Protein AF-A0A949LYS4-F1 (afdb_monomer)

Foldseek 3Di:
DFAEEEEAQAAEFDQFDALLSCLLVLLSLLQCLQQVHYYAYEHDPELPAPVCVVVCPVSVVVVQVLSCQQRPVPDGHHYDYLPPPVLLVLVLVLVLVCDVVVQKDKDKAKWWADPQQQDIDGPVCCVVCCVVCQAWDADPVGIAGPPPRGGIDIDTDIFIWRDQDPDDDFAAEPPPVCVVVLVVLLVVRSVDIHTFFTPDHPGPSPRDHPRTHGDSLLVSLQVVQSVCLPGQEYEYEEELVCSSSVSVSVNSNVSSVRDHRYYYYYWAREDEDEDVDPSPRDTSVVLCVLAPGSLLSSLQSLLQTASVDNYGYHYVVSSVLSRLLLPADEDQDDADRDDSNCSSVLSHNVLSNVLSVQSNPDNYGDHDNSNSSNCSSRNDRD

Structure (mmCIF, N/CA/C/O backbone):
data_AF-A0A949LYS4-F1
#
_entry.id   AF-A0A949LYS4-F1
#
loop_
_atom_site.group_PDB
_atom_site.id
_atom_site.type_symbol
_atom_site.label_atom_id
_atom_site.label_alt_id
_atom_site.label_comp_id
_atom_site.label_asym_id
_atom_site.label_entity_id
_atom_site.label_seq_id
_atom_site.pdbx_PDB_ins_code
_atom_site.Cartn_x
_atom_site.Cartn_y
_atom_site.Cartn_z
_atom_site.occupancy
_atom_site.B_iso_or_equiv
_atom_site.auth_seq_id
_atom_site.auth_comp_id
_atom_site.auth_asym_id
_atom_site.auth_atom_id
_atom_site.pdbx_PDB_model_num
ATOM 1 N N . MET A 1 1 ? -13.862 -16.763 -15.941 1.00 56.34 1 MET A N 1
ATOM 2 C CA . MET A 1 1 ? -12.464 -16.529 -15.512 1.00 56.34 1 MET A CA 1
ATOM 3 C C . MET A 1 1 ? -12.530 -16.011 -14.093 1.00 56.34 1 MET A C 1
ATOM 5 O O . MET A 1 1 ? -13.428 -15.217 -13.843 1.00 56.34 1 MET A O 1
ATOM 9 N N . SER A 1 2 ? -11.667 -16.476 -13.187 1.00 68.38 2 SER A N 1
ATOM 10 C CA . SER A 1 2 ? -11.644 -15.939 -11.823 1.00 68.38 2 SER A CA 1
ATOM 11 C C . SER A 1 2 ? -11.308 -14.450 -11.863 1.00 68.38 2 SER A C 1
ATOM 13 O O . SER A 1 2 ? -10.351 -14.077 -12.550 1.00 68.38 2 SER A O 1
ATOM 15 N N . SER A 1 3 ? -12.070 -13.600 -11.183 1.00 88.81 3 SER A N 1
ATOM 16 C CA . SER A 1 3 ? -11.835 -12.156 -11.222 1.00 88.81 3 SER A CA 1
ATOM 17 C C . SER A 1 3 ? -10.738 -11.776 -10.223 1.00 88.81 3 SER A C 1
ATOM 19 O O . SER A 1 3 ? -10.894 -11.934 -9.010 1.00 88.81 3 SER A O 1
ATOM 21 N N . ILE A 1 4 ? -9.601 -11.308 -10.745 1.00 91.62 4 ILE A N 1
ATOM 22 C CA . ILE A 1 4 ? -8.431 -10.910 -9.956 1.00 91.62 4 ILE A CA 1
ATOM 23 C C . ILE A 1 4 ? -8.276 -9.392 -10.030 1.00 91.62 4 ILE A C 1
ATOM 25 O O . ILE A 1 4 ? -8.281 -8.812 -11.119 1.00 91.62 4 ILE A O 1
ATOM 29 N N . ARG A 1 5 ? -8.055 -8.752 -8.881 1.00 92.75 5 ARG A N 1
ATOM 30 C CA . ARG A 1 5 ? -7.740 -7.319 -8.780 1.00 92.75 5 ARG A CA 1
ATOM 31 C C . ARG A 1 5 ? -6.421 -7.097 -8.056 1.00 92.75 5 ARG A C 1
ATOM 33 O O . ARG A 1 5 ? -6.129 -7.748 -7.055 1.00 92.75 5 ARG A O 1
ATOM 40 N N . VAL A 1 6 ? -5.635 -6.137 -8.537 1.00 94.38 6 VAL A N 1
ATOM 41 C CA . VAL A 1 6 ? -4.417 -5.680 -7.853 1.00 94.38 6 VAL A CA 1
ATOM 42 C C . VAL A 1 6 ? -4.694 -4.320 -7.237 1.00 94.38 6 VAL A C 1
ATOM 44 O O . VAL A 1 6 ? -5.087 -3.396 -7.940 1.00 94.38 6 VAL A O 1
ATOM 47 N N . SER A 1 7 ? -4.485 -4.175 -5.935 1.00 93.75 7 SER A N 1
ATOM 48 C CA . SER A 1 7 ? -4.737 -2.934 -5.205 1.00 93.75 7 SER A CA 1
ATOM 49 C C . SER A 1 7 ? -3.529 -2.521 -4.378 1.00 93.75 7 SER A C 1
ATOM 51 O O . SER A 1 7 ? -2.673 -3.339 -4.051 1.00 93.75 7 SER A O 1
ATOM 53 N N . THR A 1 8 ? -3.461 -1.251 -3.998 1.00 93.25 8 THR A N 1
ATOM 54 C CA . THR A 1 8 ? -2.572 -0.786 -2.924 1.00 93.25 8 THR A CA 1
ATOM 55 C C . THR A 1 8 ? -3.350 -0.638 -1.621 1.00 93.25 8 THR A C 1
ATOM 57 O O . THR A 1 8 ? -4.584 -0.652 -1.612 1.00 93.25 8 THR A O 1
ATOM 60 N N . LEU A 1 9 ? -2.631 -0.440 -0.515 1.00 90.12 9 LEU A N 1
ATOM 61 C CA . LEU A 1 9 ? -3.217 0.257 0.631 1.00 90.12 9 LEU A CA 1
ATOM 62 C C . LEU A 1 9 ? -3.615 1.686 0.208 1.00 90.12 9 LEU A C 1
ATOM 64 O O . LEU A 1 9 ? -2.931 2.261 -0.649 1.00 90.12 9 LEU A O 1
ATOM 68 N N . PRO A 1 10 ? -4.688 2.274 0.769 1.00 86.62 10 PRO A N 1
ATOM 69 C CA . PRO A 1 10 ? -5.099 3.615 0.378 1.00 86.62 10 PRO A CA 1
ATOM 70 C C . PRO A 1 10 ? -4.043 4.654 0.773 1.00 86.62 10 PRO A C 1
ATOM 72 O O . PRO A 1 10 ? -3.577 4.685 1.915 1.00 86.62 10 PRO A O 1
ATOM 75 N N . ILE A 1 11 ? -3.658 5.502 -0.175 1.00 84.94 11 ILE A N 1
ATOM 76 C CA . ILE A 1 11 ? -2.539 6.436 -0.040 1.00 84.94 11 ILE A CA 1
ATOM 77 C C . ILE A 1 11 ? -3.042 7.740 0.566 1.00 84.94 11 ILE A C 1
ATOM 79 O O . ILE A 1 11 ? -3.950 8.359 0.021 1.00 84.94 11 ILE A O 1
ATOM 83 N N . ALA A 1 12 ? -2.459 8.162 1.686 1.00 81.62 12 ALA A N 1
ATOM 84 C CA . ALA A 1 12 ? -2.780 9.453 2.285 1.00 81.62 12 ALA A CA 1
ATOM 85 C C . ALA A 1 12 ? -2.288 10.603 1.394 1.00 81.62 12 ALA A C 1
ATOM 87 O O . ALA A 1 12 ? -1.125 10.606 0.975 1.00 81.62 12 ALA A O 1
ATOM 88 N N . LEU A 1 13 ? -3.161 11.580 1.143 1.00 78.25 13 LEU A N 1
ATOM 89 C CA . LEU A 1 13 ? -2.818 12.775 0.377 1.00 78.25 13 LEU A CA 1
ATOM 90 C 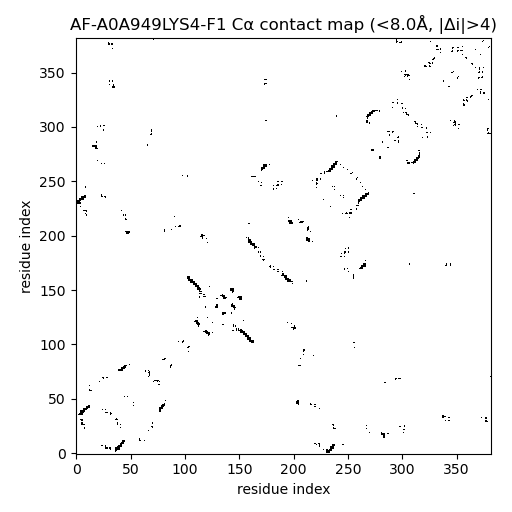C . LEU A 1 13 ? -1.790 13.639 1.129 1.00 78.25 13 LEU A C 1
ATOM 92 O O . LEU A 1 13 ? -1.810 13.738 2.359 1.00 78.25 13 LEU A O 1
ATOM 96 N N . ARG A 1 14 ? -0.865 14.248 0.383 1.00 74.00 14 ARG A N 1
ATOM 97 C CA . ARG A 1 14 ? 0.127 15.209 0.886 1.00 74.00 14 ARG A CA 1
ATOM 98 C C . ARG A 1 14 ? 0.209 16.385 -0.081 1.00 74.00 14 ARG A C 1
ATOM 100 O O . ARG A 1 14 ? 0.194 16.156 -1.284 1.00 74.00 14 ARG A O 1
ATOM 107 N N . ASN A 1 15 ? 0.377 17.598 0.447 1.00 67.75 15 ASN A N 1
ATOM 108 C CA . ASN A 1 15 ? 0.428 18.832 -0.352 1.00 67.75 15 ASN A CA 1
ATOM 109 C C . ASN A 1 15 ? 1.662 18.915 -1.275 1.00 67.75 15 ASN A C 1
ATOM 111 O O . ASN A 1 15 ? 1.644 19.660 -2.245 1.00 67.75 15 ASN A O 1
ATOM 115 N N . ASP A 1 16 ? 2.715 18.141 -0.992 1.00 71.88 16 ASP A N 1
ATOM 116 C CA . ASP A 1 16 ? 3.899 17.988 -1.848 1.00 71.88 16 ASP A CA 1
ATOM 117 C C . ASP A 1 16 ? 4.453 16.556 -1.701 1.00 71.88 16 ASP A C 1
ATOM 119 O O . ASP A 1 16 ? 5.285 16.275 -0.827 1.00 71.88 16 ASP A O 1
ATOM 123 N N . PRO A 1 17 ? 3.897 15.575 -2.434 1.00 78.88 17 PRO A N 1
ATOM 124 C CA . PRO A 1 17 ? 4.377 14.207 -2.372 1.00 78.88 17 PRO A CA 1
ATOM 125 C C . PRO A 1 17 ? 5.752 14.124 -3.035 1.00 78.88 17 PRO A C 1
ATOM 127 O O . PRO A 1 17 ? 5.983 14.647 -4.123 1.00 78.88 17 PRO A O 1
ATOM 130 N N . THR A 1 18 ? 6.661 13.386 -2.413 1.00 86.81 18 THR A N 1
ATOM 131 C CA . THR A 1 18 ? 7.922 13.040 -3.065 1.00 86.81 18 THR A CA 1
ATOM 132 C C . THR A 1 18 ? 7.675 11.909 -4.070 1.00 86.81 18 THR A C 1
ATOM 134 O O . THR A 1 18 ? 6.769 11.083 -3.877 1.00 86.81 18 THR A O 1
ATOM 137 N N . PHE A 1 19 ? 8.438 11.848 -5.163 1.00 87.31 19 PHE A N 1
ATOM 138 C CA . PHE A 1 19 ? 8.182 10.872 -6.235 1.00 87.31 19 PHE A CA 1
ATOM 139 C C . PHE A 1 19 ? 8.288 9.404 -5.769 1.00 87.31 19 PHE A C 1
ATOM 141 O O . PHE A 1 19 ? 7.657 8.522 -6.350 1.00 87.31 19 PHE A O 1
ATOM 148 N N . GLU A 1 20 ? 9.005 9.119 -4.675 1.00 88.94 20 GLU A N 1
ATOM 149 C CA . GLU A 1 20 ? 9.108 7.776 -4.090 1.00 88.94 20 GLU A CA 1
ATOM 150 C C . GLU A 1 20 ? 7.749 7.241 -3.606 1.00 88.94 20 GLU A C 1
ATOM 152 O O . GLU A 1 20 ? 7.541 6.026 -3.550 1.00 88.94 20 GLU A O 1
ATOM 157 N N . THR A 1 21 ? 6.795 8.128 -3.294 1.00 86.81 21 THR A N 1
ATOM 158 C CA . THR A 1 21 ? 5.431 7.741 -2.888 1.00 86.81 21 THR A CA 1
ATOM 159 C C . THR A 1 21 ? 4.664 7.006 -3.994 1.00 86.81 21 THR A C 1
ATOM 161 O O . THR A 1 21 ? 3.736 6.253 -3.698 1.00 86.81 21 THR A O 1
ATOM 164 N N . PHE A 1 22 ? 5.093 7.141 -5.254 1.00 89.81 22 PHE A N 1
ATOM 165 C CA . PHE A 1 22 ? 4.480 6.496 -6.416 1.00 89.81 22 PHE A CA 1
ATOM 166 C C . PHE A 1 22 ? 4.954 5.061 -6.641 1.00 89.81 22 PHE A C 1
ATOM 168 O O . PHE A 1 22 ? 4.389 4.366 -7.486 1.00 89.81 22 PHE A O 1
ATOM 175 N N . LEU A 1 23 ? 5.937 4.570 -5.876 1.00 93.38 23 LEU A N 1
ATOM 176 C CA . LEU A 1 23 ? 6.452 3.216 -6.071 1.00 93.38 23 LEU A CA 1
ATOM 177 C C . LEU A 1 23 ? 5.359 2.149 -5.908 1.00 93.38 23 LEU A C 1
ATOM 179 O O . LEU A 1 23 ? 5.217 1.307 -6.790 1.00 93.38 23 LEU A O 1
ATOM 183 N N . SER A 1 24 ? 4.562 2.187 -4.834 1.00 94.69 24 SER A N 1
ATOM 184 C CA . SER A 1 24 ? 3.506 1.180 -4.624 1.00 94.69 24 SER A CA 1
ATOM 185 C C . SER A 1 24 ? 2.465 1.184 -5.757 1.00 94.69 24 SER A C 1
ATOM 187 O O . SER A 1 24 ? 2.188 0.105 -6.285 1.00 94.69 24 SER A O 1
ATOM 189 N N . PRO A 1 25 ? 1.934 2.350 -6.198 1.00 93.94 25 PRO A N 1
ATOM 190 C CA . PRO A 1 25 ? 1.110 2.441 -7.406 1.00 93.94 25 PRO A CA 1
ATOM 191 C C . PRO A 1 25 ? 1.741 1.828 -8.654 1.00 93.94 25 PRO A C 1
ATOM 193 O O . PRO A 1 25 ? 1.106 1.020 -9.328 1.00 93.94 25 PRO A O 1
ATOM 196 N N . ILE A 1 26 ? 2.998 2.167 -8.949 1.00 94.75 26 ILE A N 1
ATOM 197 C CA . ILE A 1 26 ? 3.687 1.684 -10.151 1.00 94.75 26 ILE A CA 1
ATOM 198 C C . ILE A 1 26 ? 3.894 0.166 -10.077 1.00 94.75 26 ILE A C 1
ATOM 200 O O . ILE A 1 26 ? 3.675 -0.531 -11.067 1.00 94.75 26 ILE A O 1
ATOM 204 N N . VAL A 1 27 ? 4.271 -0.369 -8.911 1.00 96.62 27 VAL A N 1
ATOM 205 C CA . VAL A 1 27 ? 4.416 -1.818 -8.700 1.00 96.62 27 VAL A CA 1
ATOM 206 C C . VAL A 1 27 ? 3.071 -2.523 -8.862 1.00 96.62 27 VAL A C 1
ATOM 208 O O . VAL A 1 27 ? 3.012 -3.556 -9.528 1.00 96.62 27 VAL A O 1
ATOM 211 N N . ALA A 1 28 ? 1.991 -1.973 -8.302 1.00 95.75 28 ALA A N 1
ATOM 212 C CA . ALA A 1 28 ? 0.641 -2.514 -8.455 1.00 95.75 28 ALA A CA 1
ATOM 213 C C . ALA A 1 28 ? 0.208 -2.555 -9.920 1.00 95.75 28 ALA A C 1
ATOM 215 O O . ALA A 1 28 ? -0.274 -3.581 -10.395 1.00 95.75 28 ALA A O 1
ATOM 216 N N . TYR A 1 29 ? 0.457 -1.482 -10.660 1.00 94.94 29 TYR A N 1
ATOM 217 C CA . TYR A 1 29 ? 0.090 -1.400 -12.064 1.00 94.94 29 TYR A CA 1
ATOM 218 C C . TYR A 1 29 ? 0.917 -2.354 -12.944 1.00 94.94 29 TYR A C 1
ATOM 220 O O . TYR A 1 29 ? 0.357 -3.107 -13.742 1.00 94.94 29 TYR A O 1
ATOM 228 N N . ALA A 1 30 ? 2.240 -2.407 -12.748 1.00 95.38 30 ALA A N 1
ATOM 229 C CA . ALA A 1 30 ? 3.109 -3.355 -13.449 1.00 95.38 30 ALA A CA 1
ATOM 230 C C . ALA A 1 30 ? 2.726 -4.814 -13.136 1.00 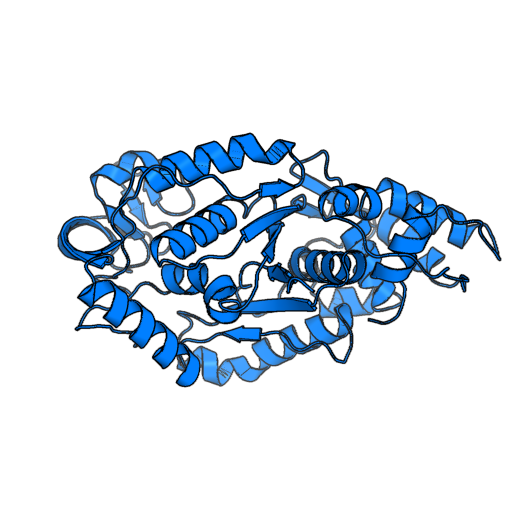95.38 30 ALA A C 1
ATOM 232 O O . ALA A 1 30 ? 2.685 -5.656 -14.032 1.00 95.38 30 ALA A O 1
ATOM 233 N N . THR A 1 31 ? 2.382 -5.104 -11.878 1.00 96.88 31 THR A N 1
ATOM 234 C CA . THR A 1 31 ? 1.880 -6.418 -11.449 1.00 96.88 31 THR A CA 1
ATOM 235 C C . THR A 1 31 ? 0.575 -6.762 -12.160 1.00 96.88 31 THR A C 1
ATOM 237 O O . THR A 1 31 ? 0.469 -7.848 -12.724 1.00 96.88 31 THR A O 1
ATOM 240 N N . ALA A 1 32 ? -0.386 -5.834 -12.195 1.00 94.62 32 ALA A N 1
ATOM 241 C CA . ALA A 1 32 ? -1.675 -6.019 -12.857 1.00 94.62 32 ALA A CA 1
ATOM 242 C C . ALA A 1 32 ? -1.506 -6.367 -14.344 1.00 94.62 32 ALA A C 1
ATOM 244 O O . ALA A 1 32 ? -2.059 -7.362 -14.810 1.00 94.62 32 ALA A O 1
ATOM 245 N N . LYS A 1 33 ? -0.648 -5.633 -15.069 1.00 92.50 33 LYS A N 1
ATOM 246 C CA . LYS A 1 33 ? -0.338 -5.921 -16.481 1.00 92.50 33 LYS A CA 1
ATOM 247 C C . LYS A 1 33 ? 0.318 -7.298 -16.669 1.00 92.50 33 LYS A C 1
ATOM 249 O O . LYS A 1 33 ? -0.009 -7.988 -17.629 1.00 92.50 33 LYS A O 1
ATOM 254 N N . LEU A 1 34 ? 1.219 -7.716 -15.772 1.00 95.19 34 LEU A N 1
ATOM 255 C CA . LEU A 1 34 ? 1.918 -9.007 -15.872 1.00 95.19 34 LEU A CA 1
ATOM 256 C C . LEU A 1 34 ? 1.008 -10.220 -15.640 1.00 95.19 34 LEU A C 1
ATOM 258 O O . LEU A 1 34 ? 1.239 -11.276 -16.231 1.00 95.19 34 LEU A O 1
ATOM 262 N N . ILE A 1 35 ? -0.003 -10.084 -14.783 1.00 95.12 35 ILE A N 1
ATOM 263 C CA . ILE A 1 35 ? -0.920 -11.181 -14.440 1.00 95.12 35 ILE A CA 1
ATOM 264 C C . ILE A 1 35 ? -2.264 -11.100 -15.182 1.00 95.12 35 ILE A C 1
ATOM 266 O O . ILE A 1 35 ? -3.100 -11.982 -15.016 1.00 95.12 35 ILE A O 1
ATOM 270 N N . GLY A 1 36 ? -2.482 -10.054 -15.988 1.00 91.94 36 GLY A N 1
ATOM 271 C CA . GLY A 1 36 ? -3.740 -9.827 -16.707 1.00 91.94 36 GLY A CA 1
ATOM 272 C C . GLY A 1 36 ? -4.909 -9.421 -15.806 1.00 91.94 36 GLY A C 1
ATOM 273 O O . GLY A 1 36 ? -6.035 -9.838 -16.052 1.00 91.94 36 GLY A O 1
ATOM 274 N N . ALA A 1 37 ? -4.642 -8.635 -14.763 1.00 92.44 37 ALA A N 1
ATOM 275 C CA . ALA A 1 37 ? -5.638 -8.118 -13.827 1.00 92.44 37 ALA A CA 1
ATOM 276 C C . ALA A 1 37 ? -5.849 -6.605 -13.997 1.00 92.44 37 ALA A C 1
ATOM 278 O O . ALA A 1 37 ? -5.049 -5.910 -14.628 1.00 92.44 37 ALA A O 1
ATOM 279 N N . GLU A 1 38 ? -6.903 -6.078 -13.375 1.00 88.94 38 GLU A N 1
ATOM 280 C CA . GLU A 1 38 ? -7.145 -4.636 -13.301 1.00 88.94 38 GLU A CA 1
ATOM 281 C C . GLU A 1 38 ? -6.484 -4.027 -12.049 1.00 88.94 38 GLU A C 1
ATOM 283 O O . GLU A 1 38 ? -6.620 -4.579 -10.949 1.00 88.94 38 GLU A O 1
ATOM 288 N N . PRO A 1 39 ? -5.782 -2.885 -12.168 1.00 91.56 39 PRO A N 1
ATOM 289 C CA . PRO A 1 39 ? -5.267 -2.162 -11.015 1.00 91.56 39 PRO A CA 1
ATOM 290 C C . PRO A 1 39 ? -6.355 -1.295 -10.356 1.00 91.56 39 PRO A C 1
ATOM 292 O O . PRO A 1 39 ? -7.193 -0.690 -11.023 1.00 91.56 39 PRO A O 1
ATOM 295 N N . MET A 1 40 ? -6.322 -1.188 -9.029 1.00 90.69 40 MET A N 1
ATOM 296 C CA . MET A 1 40 ? -7.123 -0.264 -8.224 1.00 90.69 40 MET A CA 1
ATOM 297 C C . MET A 1 40 ? -6.211 0.485 -7.251 1.00 90.69 40 MET A C 1
ATOM 299 O O . MET A 1 40 ? -5.804 -0.055 -6.226 1.00 90.69 40 MET A O 1
ATOM 303 N N . ILE A 1 41 ? -5.879 1.739 -7.543 1.00 90.19 41 ILE A N 1
ATOM 304 C CA . ILE A 1 41 ? -5.084 2.560 -6.619 1.00 90.19 41 ILE A CA 1
ATOM 305 C C . ILE A 1 41 ? -6.039 3.481 -5.884 1.00 90.19 41 ILE A C 1
ATOM 307 O O . ILE A 1 41 ? -6.753 4.244 -6.530 1.00 90.19 41 ILE A O 1
ATOM 311 N N . SER A 1 42 ? -6.070 3.390 -4.555 1.00 86.81 42 SER A N 1
ATOM 312 C CA . SER A 1 42 ? -6.979 4.199 -3.738 1.00 86.81 42 SER A CA 1
ATOM 313 C C . SER A 1 42 ? -6.266 5.395 -3.107 1.00 86.81 42 SER A C 1
ATOM 315 O O . SER A 1 42 ? -5.172 5.234 -2.567 1.00 86.81 42 SER A O 1
ATOM 317 N N . ILE A 1 43 ? -6.895 6.572 -3.131 1.00 85.75 43 ILE A N 1
ATOM 318 C CA . ILE A 1 43 ? -6.434 7.791 -2.443 1.00 85.75 43 ILE A CA 1
ATOM 319 C C . ILE A 1 43 ? -7.324 8.023 -1.227 1.00 85.75 43 ILE A C 1
ATOM 321 O O . ILE A 1 43 ? -8.535 8.170 -1.372 1.00 85.75 43 ILE A O 1
ATOM 325 N N . ASN A 1 44 ? -6.721 8.061 -0.042 1.00 83.69 44 ASN A N 1
ATOM 326 C CA . ASN A 1 44 ? -7.407 8.237 1.227 1.00 83.69 44 ASN A CA 1
ATOM 327 C C . ASN A 1 44 ? -7.603 9.708 1.594 1.00 83.69 44 ASN A C 1
ATOM 329 O O . ASN A 1 44 ? -6.617 10.402 1.846 1.00 83.69 44 ASN A O 1
ATOM 333 N N . LEU A 1 45 ? -8.863 10.110 1.750 1.00 79.81 45 LEU A N 1
ATOM 334 C CA . LEU A 1 45 ? -9.268 11.397 2.313 1.00 79.81 45 LEU A CA 1
ATOM 335 C C . LEU A 1 45 ? -10.017 11.258 3.657 1.00 79.81 45 LEU A C 1
ATOM 337 O O . LEU A 1 45 ? -10.497 12.259 4.178 1.00 79.81 45 LEU A O 1
ATOM 341 N N . PHE A 1 46 ? -10.133 10.056 4.245 1.00 76.75 46 PHE A N 1
ATOM 342 C CA . PHE A 1 46 ? -10.821 9.873 5.535 1.00 76.75 46 PHE A CA 1
ATOM 343 C C . PHE A 1 46 ? -10.139 10.623 6.671 1.00 76.75 46 PHE A C 1
ATOM 345 O O . PHE A 1 46 ? -8.920 10.540 6.850 1.00 76.75 46 PHE A O 1
ATOM 352 N N . GLY A 1 47 ? -10.949 11.276 7.509 1.00 70.12 47 GLY A N 1
ATOM 353 C CA . GLY A 1 47 ? -10.463 11.961 8.701 1.00 70.12 47 GLY A CA 1
ATOM 354 C C . GLY A 1 47 ? -9.697 13.253 8.403 1.00 70.12 47 GLY A C 1
ATOM 355 O O . GLY A 1 47 ? -9.141 13.840 9.337 1.0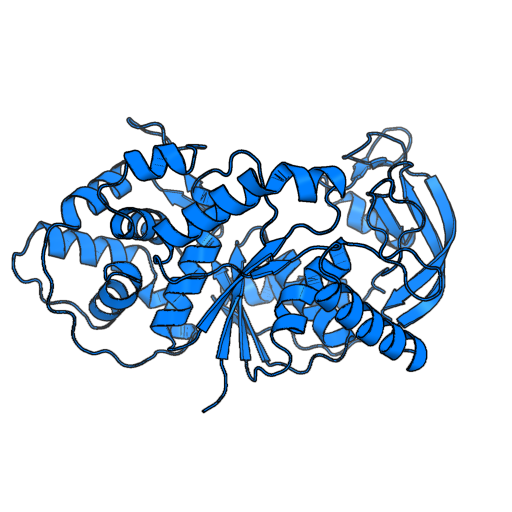0 70.12 47 GLY A O 1
ATOM 356 N N . MET A 1 48 ? -9.671 13.699 7.141 1.00 70.81 48 MET A N 1
ATOM 357 C CA . MET A 1 48 ? -9.334 15.076 6.782 1.00 70.81 48 MET A CA 1
ATOM 358 C C . MET A 1 48 ? -10.485 16.000 7.206 1.00 70.81 48 MET A C 1
ATOM 360 O O . MET A 1 48 ? -11.636 15.573 7.284 1.00 70.81 48 MET A O 1
ATOM 364 N N . LYS A 1 49 ? -10.194 17.265 7.531 1.00 64.31 49 LYS A N 1
ATOM 365 C CA . LYS A 1 49 ? -11.261 18.221 7.873 1.00 64.31 49 LYS A CA 1
ATOM 366 C C . LYS A 1 49 ? -12.158 18.449 6.657 1.00 64.31 49 LYS A C 1
ATOM 368 O O . LYS A 1 49 ? -11.647 18.538 5.544 1.00 64.31 49 LYS A O 1
ATOM 373 N N . TYR A 1 50 ? -13.464 18.591 6.852 1.00 56.69 50 TYR A N 1
ATOM 374 C CA . TYR A 1 50 ? -14.442 18.736 5.767 1.00 56.69 50 TYR A CA 1
ATOM 375 C C . TYR A 1 50 ? -14.116 19.944 4.874 1.00 56.69 50 TYR A C 1
ATOM 377 O O . TYR A 1 50 ? -14.117 19.859 3.647 1.00 56.69 50 TYR A O 1
ATOM 385 N N . GLU A 1 51 ? -13.726 21.053 5.501 1.00 57.16 51 GLU A N 1
ATOM 386 C CA . GLU A 1 51 ? -13.281 22.278 4.828 1.00 57.16 51 GLU A CA 1
ATOM 387 C C . GLU A 1 51 ? -11.975 22.072 4.043 1.00 57.16 51 GLU A C 1
ATOM 389 O O . GLU A 1 51 ? -11.784 22.669 2.983 1.00 57.16 51 GLU A O 1
ATOM 394 N N . GLN A 1 52 ? -11.090 21.190 4.525 1.00 62.66 52 GLN A N 1
ATOM 395 C CA . GLN A 1 52 ? -9.871 20.796 3.815 1.00 62.66 52 GLN A CA 1
ATOM 396 C C . GLN A 1 52 ? -10.201 19.897 2.626 1.00 62.66 52 GLN A C 1
ATOM 398 O O . GLN A 1 52 ? -9.690 20.143 1.553 1.00 62.66 52 GLN A O 1
ATOM 403 N N . VAL A 1 53 ? -11.108 18.925 2.752 1.00 61.19 53 VAL A N 1
ATOM 404 C CA . VAL A 1 53 ? -11.521 18.078 1.615 1.00 61.19 53 VAL A CA 1
ATOM 405 C C . VAL A 1 53 ? -12.135 18.917 0.485 1.00 61.19 53 VAL A C 1
ATOM 407 O O . VAL A 1 53 ? -11.870 18.656 -0.687 1.00 61.19 53 VAL A O 1
ATOM 410 N N . LEU A 1 54 ? -12.917 19.950 0.821 1.00 56.25 54 LEU A N 1
ATOM 411 C CA . LEU A 1 54 ? -13.520 20.853 -0.165 1.00 56.25 54 LEU A CA 1
ATOM 412 C C . LEU A 1 54 ? -12.520 21.846 -0.787 1.00 56.25 54 LEU A C 1
ATOM 414 O O . LEU A 1 54 ? -12.612 22.132 -1.981 1.00 56.25 54 LEU A O 1
ATOM 418 N N . SER A 1 55 ? -11.569 22.371 -0.006 1.00 55.03 55 SER A N 1
ATOM 419 C CA . SER A 1 55 ? -10.540 23.306 -0.500 1.00 55.03 55 SER A CA 1
ATOM 420 C C . SER A 1 55 ? -9.359 22.616 -1.194 1.00 55.03 55 SER A C 1
ATOM 422 O O . SER A 1 55 ? -8.744 23.206 -2.076 1.00 55.03 55 SER A O 1
ATOM 424 N N . ASP A 1 56 ? -9.090 21.349 -0.878 1.00 61.44 56 ASP A N 1
ATOM 425 C CA . ASP A 1 56 ? -7.981 20.543 -1.409 1.00 61.44 56 ASP A CA 1
ATOM 426 C C . ASP A 1 56 ? -8.361 19.760 -2.683 1.00 61.44 56 ASP A C 1
ATOM 428 O O . ASP A 1 56 ? -7.697 18.801 -3.087 1.00 61.44 56 ASP A O 1
ATOM 432 N N . SER A 1 57 ? -9.428 20.191 -3.368 1.00 65.31 57 SER A N 1
ATOM 433 C CA . SER A 1 57 ? -9.775 19.704 -4.712 1.00 65.31 57 SER A CA 1
ATOM 434 C C . SER A 1 57 ? -8.599 19.842 -5.687 1.00 65.31 57 SER A C 1
ATOM 436 O O . SER A 1 57 ? -8.412 18.995 -6.562 1.00 65.31 57 SER A O 1
ATOM 438 N N . GLU A 1 58 ? -7.757 20.860 -5.494 1.00 71.44 58 GLU A N 1
ATOM 439 C CA . GLU A 1 58 ? -6.530 21.042 -6.256 1.00 71.44 58 GLU A CA 1
ATOM 440 C C . GLU A 1 58 ? -5.448 20.014 -5.897 1.00 71.44 58 GLU A C 1
ATOM 442 O O . GLU A 1 58 ? -4.880 19.426 -6.814 1.00 71.44 58 GLU A O 1
ATOM 447 N N . GLY A 1 59 ? -5.201 19.714 -4.617 1.00 74.31 59 GLY A N 1
ATOM 448 C CA . GLY A 1 59 ? -4.223 18.698 -4.214 1.00 74.31 59 GLY A CA 1
ATOM 449 C C . GLY A 1 59 ? -4.610 17.293 -4.677 1.00 74.31 59 GLY A C 1
ATOM 450 O O . GLY A 1 59 ? -3.783 16.573 -5.244 1.00 74.31 59 GLY A O 1
ATOM 451 N N . VAL A 1 60 ? -5.889 16.921 -4.539 1.00 78.25 60 VAL A N 1
ATOM 452 C CA . VAL A 1 60 ? -6.424 15.650 -5.066 1.00 78.25 60 VAL A CA 1
ATOM 453 C C . VAL A 1 60 ? -6.258 15.578 -6.583 1.00 78.25 60 VAL A C 1
ATOM 455 O O . VAL A 1 60 ? -5.827 14.545 -7.108 1.00 78.25 60 VAL A O 1
ATOM 458 N N . ARG A 1 61 ? -6.575 16.667 -7.296 1.00 80.25 61 ARG A N 1
ATOM 459 C CA . ARG A 1 61 ? -6.419 16.762 -8.752 1.00 80.25 61 ARG A CA 1
ATOM 460 C C . ARG A 1 61 ? -4.957 16.620 -9.161 1.00 80.25 61 ARG A C 1
ATOM 462 O O . ARG A 1 61 ? -4.662 15.756 -9.974 1.00 80.25 61 ARG A O 1
ATOM 469 N N . LEU A 1 62 ? -4.044 17.376 -8.554 1.00 78.69 62 LEU A N 1
ATOM 470 C CA . LEU A 1 62 ? -2.607 17.326 -8.848 1.00 78.69 62 LEU A CA 1
ATOM 471 C C . LEU A 1 62 ? -2.011 15.938 -8.589 1.00 78.69 62 LEU A C 1
ATOM 473 O O . LEU A 1 62 ? -1.213 15.439 -9.389 1.00 78.69 62 LEU A O 1
ATOM 477 N N . TYR A 1 63 ? -2.418 15.283 -7.499 1.00 82.62 63 TYR A N 1
ATOM 478 C CA . TYR A 1 63 ? -1.993 13.916 -7.205 1.00 82.62 63 TYR A CA 1
ATOM 479 C C . TYR A 1 63 ? -2.543 12.917 -8.232 1.00 82.62 63 TYR A C 1
ATOM 481 O O . TYR A 1 63 ? -1.817 12.043 -8.709 1.00 82.62 63 TYR A O 1
ATOM 489 N N . SER A 1 64 ? -3.811 13.069 -8.619 1.00 85.44 64 SER A N 1
ATOM 490 C CA . SER A 1 64 ? -4.456 12.226 -9.631 1.00 85.44 64 SER A CA 1
ATOM 491 C C . SER A 1 64 ? -3.853 12.429 -11.022 1.00 85.44 64 SER A C 1
ATOM 493 O O . SER A 1 64 ? -3.623 11.455 -11.731 1.00 85.44 64 SER A O 1
ATOM 495 N N . ASP A 1 65 ? -3.530 13.667 -11.394 1.00 85.31 65 ASP A N 1
ATOM 496 C CA . ASP A 1 65 ? -2.833 14.022 -12.635 1.00 85.31 65 ASP A CA 1
ATOM 497 C C . ASP A 1 65 ? -1.424 13.432 -12.652 1.00 85.31 65 ASP A C 1
ATOM 499 O O . ASP A 1 65 ? -1.001 12.835 -13.638 1.00 85.31 65 ASP A O 1
ATOM 503 N N . SER A 1 66 ? -0.721 13.494 -11.522 1.00 85.06 66 SER A N 1
ATOM 504 C CA . SER A 1 66 ? 0.581 12.847 -11.359 1.00 85.06 66 SER A CA 1
ATOM 505 C C . SER A 1 66 ? 0.497 11.328 -11.521 1.00 85.06 66 SER A C 1
ATOM 507 O O . SER A 1 66 ? 1.332 10.732 -12.207 1.00 85.06 66 SER A O 1
ATOM 509 N N . LEU A 1 67 ? -0.527 10.698 -10.931 1.00 86.62 67 LEU A N 1
ATOM 510 C CA . LEU A 1 67 ? -0.795 9.274 -11.115 1.00 86.62 67 LEU A CA 1
ATOM 511 C C . LEU A 1 67 ? -1.158 8.947 -12.560 1.00 86.62 67 LEU A C 1
ATOM 513 O O . LEU A 1 67 ? -0.676 7.934 -13.041 1.00 86.62 67 LEU A O 1
ATOM 517 N N . ARG A 1 68 ? -1.943 9.772 -13.258 1.00 88.12 68 ARG A N 1
ATOM 518 C CA . ARG A 1 68 ? -2.263 9.600 -14.685 1.00 88.12 68 ARG A CA 1
ATOM 519 C C . ARG A 1 68 ? -1.030 9.696 -15.562 1.00 88.12 68 ARG A C 1
ATOM 521 O O . ARG A 1 68 ? -0.770 8.806 -16.362 1.00 88.12 68 ARG A O 1
ATOM 528 N N . ASN A 1 69 ? -0.207 10.712 -15.344 1.00 84.06 69 ASN A N 1
ATOM 529 C CA . ASN A 1 69 ? 1.032 10.879 -16.092 1.00 84.06 69 ASN A CA 1
ATOM 530 C C . ASN A 1 69 ? 1.921 9.644 -15.940 1.00 84.06 69 ASN A C 1
ATOM 532 O O . ASN A 1 69 ? 2.417 9.107 -16.923 1.00 84.06 69 ASN A O 1
ATOM 536 N N . ILE A 1 70 ? 2.081 9.145 -14.714 1.00 82.31 70 ILE A N 1
ATOM 537 C CA . ILE A 1 70 ? 2.937 7.991 -14.441 1.00 82.31 70 ILE A CA 1
ATOM 538 C C . ILE A 1 70 ? 2.263 6.678 -14.847 1.00 82.31 70 ILE A C 1
ATOM 540 O O . ILE A 1 70 ? 2.951 5.811 -15.376 1.00 82.31 70 ILE A O 1
ATOM 544 N N . CYS A 1 71 ? 0.960 6.515 -14.621 1.00 83.50 71 CYS A N 1
ATOM 545 C CA . CYS A 1 71 ? 0.244 5.247 -14.754 1.00 83.50 71 CYS A CA 1
ATOM 546 C C . CYS A 1 71 ? -0.604 5.107 -16.039 1.00 83.50 71 CYS A C 1
ATOM 548 O O . CYS A 1 71 ? -1.306 4.108 -16.190 1.00 83.50 71 CYS A O 1
ATOM 550 N N . GLY A 1 72 ? -0.535 6.072 -16.957 1.00 82.62 72 GLY A N 1
ATOM 551 C CA . GLY A 1 72 ? -1.310 6.108 -18.201 1.00 82.62 72 GLY A CA 1
ATOM 552 C C . GLY A 1 72 ? -2.481 7.095 -18.142 1.00 82.62 72 GLY A C 1
ATOM 553 O O . GLY A 1 72 ? -3.152 7.226 -17.119 1.00 82.62 72 GLY A O 1
ATOM 554 N N . GLU A 1 73 ? -2.754 7.784 -19.253 1.00 76.88 73 GLU A N 1
ATOM 555 C CA . GLU A 1 73 ? -3.739 8.882 -19.321 1.00 76.88 73 GLU A CA 1
ATOM 556 C C . GLU A 1 73 ? -5.170 8.438 -18.977 1.00 76.88 73 GLU A C 1
ATOM 558 O O . GLU A 1 73 ? -5.937 9.197 -18.388 1.00 76.88 73 GLU A O 1
ATOM 563 N N . ASN A 1 74 ? -5.508 7.181 -19.277 1.00 77.38 74 ASN A N 1
ATOM 564 C CA . ASN A 1 74 ? -6.821 6.594 -18.992 1.00 77.38 74 ASN A CA 1
ATOM 565 C C . ASN A 1 74 ? -6.955 6.056 -17.556 1.00 77.38 74 ASN A C 1
ATOM 567 O O . ASN A 1 74 ? -8.006 5.528 -17.187 1.00 77.38 74 ASN A O 1
ATOM 571 N N . PHE A 1 75 ? -5.899 6.135 -16.743 1.00 84.25 75 PHE A N 1
ATOM 572 C CA . PHE A 1 75 ? -5.933 5.645 -15.372 1.00 84.25 75 PHE A CA 1
ATOM 573 C C . PHE A 1 75 ? -6.703 6.609 -14.462 1.00 84.25 75 PHE A C 1
ATOM 575 O O . PHE A 1 75 ? -6.346 7.772 -14.335 1.00 84.25 75 PHE A O 1
ATOM 582 N N . ASN A 1 76 ? -7.719 6.122 -13.752 1.00 84.94 76 ASN A N 1
ATOM 583 C CA . ASN A 1 76 ? -8.432 6.928 -12.761 1.00 84.94 76 ASN A CA 1
ATOM 584 C C . ASN A 1 76 ? -8.239 6.327 -11.363 1.00 84.94 76 ASN A C 1
ATOM 586 O O . ASN A 1 76 ? -8.675 5.194 -11.132 1.00 84.94 76 ASN A O 1
ATOM 590 N N . PRO A 1 77 ? -7.587 7.042 -10.425 1.00 86.06 77 PRO A N 1
ATOM 591 C CA . PRO A 1 77 ? -7.473 6.566 -9.057 1.00 86.06 77 PRO A CA 1
ATOM 592 C C . PRO A 1 77 ? -8.842 6.551 -8.374 1.00 86.06 77 PRO A C 1
ATOM 594 O O . PRO A 1 77 ? -9.701 7.399 -8.610 1.00 86.06 77 PRO A O 1
ATOM 597 N N . HIS A 1 78 ? -9.026 5.587 -7.483 1.00 85.31 78 HIS A N 1
ATOM 598 C CA . HIS A 1 78 ? -10.221 5.464 -6.670 1.00 85.31 78 HIS A CA 1
ATOM 599 C C . HIS A 1 78 ? -10.111 6.394 -5.452 1.00 85.31 78 HIS A C 1
ATOM 601 O O . HIS A 1 78 ? -9.397 6.107 -4.492 1.00 85.31 78 HIS A O 1
ATOM 607 N N . VAL A 1 79 ? -10.773 7.549 -5.499 1.00 81.88 79 VAL A N 1
ATOM 608 C CA . VAL A 1 79 ? -10.749 8.526 -4.400 1.00 81.88 79 VAL A CA 1
ATOM 609 C C . VAL A 1 79 ? -11.791 8.152 -3.356 1.00 81.88 79 VAL A C 1
ATOM 611 O O . VAL A 1 79 ? -12.963 7.965 -3.680 1.00 81.88 79 VAL A O 1
ATOM 614 N N . VAL A 1 80 ? -11.366 8.061 -2.098 1.00 77.62 80 VAL A N 1
ATOM 615 C CA . VAL A 1 80 ? -12.226 7.632 -0.996 1.00 77.62 80 VAL A CA 1
ATOM 616 C C . VAL A 1 80 ? -12.268 8.693 0.093 1.00 77.62 80 VAL A C 1
ATOM 618 O O . VAL A 1 80 ? -11.231 9.195 0.518 1.00 77.62 80 VAL A O 1
ATOM 621 N N . SER A 1 81 ? -13.473 9.064 0.520 1.00 77.69 81 SER A N 1
ATOM 622 C CA . SER A 1 81 ? -13.696 10.155 1.469 1.00 77.69 81 SER A CA 1
ATOM 623 C C . SER A 1 81 ? -14.927 9.903 2.333 1.00 77.69 81 SER A C 1
ATOM 625 O O . SER A 1 81 ? -15.885 9.259 1.904 1.00 77.69 81 SER A O 1
ATOM 627 N N . ASP A 1 82 ? -14.899 10.451 3.544 1.00 72.88 82 ASP A N 1
ATOM 628 C CA . ASP A 1 82 ? -16.017 10.560 4.481 1.00 72.88 82 ASP A CA 1
ATOM 629 C C . ASP A 1 82 ? -17.109 11.539 4.023 1.00 72.88 82 ASP A C 1
ATOM 631 O O . ASP A 1 82 ? -18.179 11.555 4.627 1.00 72.88 82 ASP A O 1
ATOM 635 N N . VAL A 1 83 ? -16.886 12.304 2.947 1.00 71.94 83 VAL A N 1
ATOM 636 C CA . VAL A 1 83 ? -17.918 13.158 2.326 1.00 71.94 83 VAL A CA 1
ATOM 637 C C . VAL A 1 83 ? -18.648 12.486 1.161 1.00 71.94 83 VAL A C 1
ATOM 639 O O . VAL A 1 83 ? -19.599 13.043 0.625 1.00 71.94 83 VAL A O 1
ATOM 642 N N . ASN A 1 84 ? -18.213 11.295 0.735 1.00 76.31 84 ASN A N 1
ATOM 643 C CA . ASN A 1 84 ? -18.902 10.547 -0.312 1.00 76.31 84 ASN A CA 1
ATOM 644 C C . ASN A 1 84 ? -20.081 9.769 0.294 1.00 76.31 84 ASN A C 1
ATOM 646 O O . ASN A 1 84 ? -19.890 8.696 0.872 1.00 76.31 84 ASN A O 1
ATOM 650 N N . ASP A 1 85 ? -21.299 10.287 0.121 1.00 78.56 85 ASP A N 1
ATOM 651 C CA . ASP A 1 85 ? -22.525 9.720 0.699 1.00 78.56 85 ASP A CA 1
ATOM 652 C C . ASP A 1 85 ? -22.770 8.257 0.317 1.00 78.56 85 ASP A C 1
ATOM 654 O O . ASP A 1 85 ? -23.216 7.463 1.149 1.00 78.56 85 ASP A O 1
ATOM 658 N N . GLN A 1 86 ? -22.446 7.862 -0.918 1.00 79.69 86 GLN A N 1
ATOM 659 C CA . GLN A 1 86 ? -22.619 6.479 -1.362 1.00 79.69 86 GLN A CA 1
ATOM 660 C C . GLN A 1 86 ? -21.679 5.542 -0.599 1.00 79.69 86 GLN A C 1
ATOM 662 O O . GLN A 1 86 ? -22.073 4.449 -0.188 1.00 79.69 86 GLN A O 1
ATOM 667 N N . TYR A 1 87 ? -20.432 5.967 -0.396 1.00 76.38 87 TYR A N 1
ATOM 668 C CA . TYR A 1 87 ? -19.452 5.182 0.341 1.00 76.38 87 TYR A CA 1
ATOM 669 C C . TYR A 1 87 ? -19.786 5.124 1.837 1.00 76.38 87 TYR A C 1
ATOM 671 O O . TYR A 1 87 ? -19.798 4.047 2.434 1.00 76.38 87 TYR A O 1
ATOM 679 N N . VAL A 1 88 ? -20.141 6.269 2.424 1.00 79.44 88 VAL A N 1
ATOM 680 C CA . VAL A 1 88 ? -20.593 6.372 3.816 1.00 79.44 88 VAL A CA 1
ATOM 681 C C . VAL A 1 88 ? -21.790 5.459 4.070 1.00 79.44 88 VAL A C 1
ATOM 683 O O . VAL A 1 88 ? -21.789 4.728 5.058 1.00 79.44 88 VAL A O 1
ATOM 686 N N . SER A 1 89 ? -22.779 5.451 3.176 1.00 83.25 89 SER A N 1
ATOM 687 C CA . SER A 1 89 ? -23.972 4.606 3.311 1.00 83.25 89 SER A CA 1
ATOM 688 C C . SER A 1 89 ? -23.612 3.120 3.304 1.00 83.25 89 SER A C 1
ATOM 690 O O . SER A 1 89 ? -23.992 2.405 4.226 1.00 83.25 89 SER A O 1
ATOM 692 N N . LYS A 1 90 ? -22.769 2.676 2.360 1.00 83.12 90 LYS A N 1
ATOM 693 C CA . LYS A 1 90 ? -22.299 1.280 2.294 1.00 83.12 90 LYS A CA 1
ATOM 694 C C . LYS A 1 90 ? -21.573 0.833 3.562 1.00 83.12 90 LYS A C 1
ATOM 696 O O . LYS A 1 90 ? -21.810 -0.270 4.048 1.00 83.12 90 LYS A O 1
ATOM 701 N N . ILE A 1 91 ? -20.690 1.670 4.118 1.00 82.81 91 ILE A N 1
ATOM 702 C CA . ILE A 1 91 ? -20.027 1.319 5.381 1.00 82.81 91 ILE A CA 1
ATOM 703 C C . ILE A 1 91 ? -21.047 1.271 6.522 1.00 82.81 91 ILE A C 1
ATOM 705 O O . ILE A 1 91 ? -21.001 0.349 7.332 1.00 82.81 91 ILE A O 1
ATOM 709 N N . LYS A 1 92 ? -21.956 2.252 6.617 1.00 85.75 92 LYS A N 1
ATOM 710 C CA . LYS A 1 92 ? -22.973 2.280 7.679 1.00 85.75 92 LYS A CA 1
ATOM 711 C C . LYS A 1 92 ? -23.841 1.030 7.650 1.00 85.75 92 LYS A C 1
ATOM 713 O O . LYS A 1 92 ? -24.067 0.449 8.707 1.00 85.75 92 LYS A O 1
ATOM 718 N N . GLU A 1 93 ? -24.277 0.603 6.470 1.00 88.44 93 GLU A N 1
ATOM 719 C CA . GLU A 1 93 ? -25.038 -0.634 6.275 1.00 88.44 93 GLU A CA 1
ATOM 720 C C . GLU A 1 93 ? -24.243 -1.857 6.740 1.00 88.44 93 GLU A C 1
ATOM 722 O O . GLU A 1 93 ? -24.737 -2.628 7.563 1.00 88.44 93 GLU A O 1
ATOM 727 N N . LEU A 1 94 ? -22.986 -1.992 6.298 1.00 87.50 94 LEU A N 1
ATOM 728 C CA . LEU A 1 94 ? -22.111 -3.092 6.708 1.00 87.50 94 LEU A CA 1
ATOM 729 C C . LEU A 1 94 ? -21.947 -3.147 8.232 1.00 87.50 94 LEU A C 1
ATOM 731 O O . LEU A 1 94 ? -22.074 -4.208 8.834 1.00 87.50 94 LEU A O 1
ATOM 735 N N . LEU A 1 95 ? -21.670 -2.013 8.872 1.00 88.81 95 LEU A N 1
ATOM 736 C CA . LEU A 1 95 ? -21.439 -1.969 10.315 1.00 88.81 95 LEU A CA 1
ATOM 737 C C . LEU A 1 95 ? -22.703 -2.189 11.122 1.00 88.81 95 LEU A C 1
ATOM 739 O O . LEU A 1 95 ? -22.635 -2.877 12.132 1.00 88.81 95 LEU A O 1
ATOM 743 N N . SER A 1 96 ? -23.829 -1.621 10.690 1.00 90.50 96 SER A N 1
ATOM 744 C CA . SER A 1 96 ? -25.112 -1.834 11.364 1.00 90.50 96 SER A CA 1
ATOM 745 C C . SER A 1 96 ? -25.465 -3.317 11.308 1.00 90.50 96 SER A C 1
ATOM 747 O O . SER A 1 96 ? -25.671 -3.927 12.349 1.00 90.50 96 SER A O 1
ATOM 749 N N . SER A 1 97 ? -25.337 -3.946 10.133 1.00 91.62 97 SER A N 1
ATOM 750 C CA . SER A 1 97 ? -25.516 -5.394 9.986 1.00 91.62 97 SER A CA 1
ATOM 751 C C . SER A 1 97 ? -24.582 -6.207 10.891 1.00 91.62 97 SER A C 1
ATOM 753 O O . SER A 1 97 ? -25.017 -7.201 11.466 1.00 91.62 97 SER A O 1
ATOM 755 N N . LYS A 1 98 ? -23.317 -5.791 11.048 1.00 91.19 98 LYS A N 1
ATOM 756 C CA . LYS A 1 98 ? -22.342 -6.471 11.919 1.00 91.19 98 LYS A CA 1
ATOM 757 C C . LYS A 1 98 ? -22.555 -6.207 13.410 1.00 91.19 98 LYS A C 1
ATOM 759 O O . LYS A 1 98 ? -22.065 -6.968 14.238 1.00 91.19 98 LYS A O 1
ATOM 764 N N . ILE A 1 99 ? -23.237 -5.125 13.771 1.00 92.12 99 ILE A N 1
ATOM 765 C CA . ILE A 1 99 ? -23.683 -4.867 15.144 1.00 92.12 99 ILE A CA 1
ATOM 766 C C . ILE A 1 99 ? -24.908 -5.735 15.443 1.00 92.12 99 ILE A C 1
ATOM 768 O O . ILE A 1 99 ? -24.940 -6.403 16.474 1.00 92.12 99 ILE A O 1
ATOM 772 N N . ASP A 1 100 ? -25.866 -5.779 14.516 1.00 91.56 100 ASP A N 1
ATOM 773 C CA . ASP A 1 100 ? -27.105 -6.548 14.642 1.00 91.56 100 ASP A CA 1
ATOM 774 C C . ASP A 1 100 ? -26.843 -8.064 14.713 1.00 91.56 100 ASP A C 1
ATOM 776 O O . ASP A 1 100 ? -27.491 -8.764 15.490 1.00 91.56 100 ASP A O 1
ATOM 780 N N . ASP A 1 101 ? -25.861 -8.578 13.957 1.00 91.62 101 ASP A N 1
ATOM 781 C CA . ASP A 1 101 ? -25.457 -9.995 13.991 1.00 91.62 101 ASP A CA 1
ATOM 782 C C . ASP A 1 101 ? -24.522 -10.357 15.170 1.00 91.62 101 ASP A C 1
ATOM 784 O O . ASP A 1 101 ? -24.192 -11.528 15.377 1.00 91.62 101 ASP A O 1
ATOM 788 N N . GLY A 1 102 ? -24.113 -9.366 15.973 1.00 90.94 102 GLY A N 1
ATOM 789 C CA . GLY A 1 102 ? -23.271 -9.546 17.157 1.00 90.94 102 GLY A CA 1
ATOM 790 C C . GLY A 1 102 ? -21.776 -9.751 16.879 1.00 90.94 102 GLY A C 1
ATOM 791 O O . GLY A 1 102 ? -21.022 -10.045 17.815 1.00 90.94 102 GLY A O 1
ATOM 792 N N . THR A 1 103 ? -21.315 -9.587 15.635 1.00 90.81 103 THR A N 1
ATOM 793 C CA . THR A 1 103 ? -19.881 -9.594 15.289 1.00 90.81 103 THR A CA 1
ATOM 794 C C . THR A 1 103 ? -19.155 -8.405 15.925 1.00 90.81 103 THR A C 1
ATOM 796 O O . THR A 1 103 ? -18.068 -8.548 16.501 1.00 90.81 103 THR A O 1
ATOM 799 N N . ILE A 1 104 ? -19.772 -7.225 15.841 1.00 93.56 104 ILE A N 1
ATOM 800 C CA . ILE A 1 104 ? -19.373 -6.010 16.545 1.00 93.56 104 ILE A CA 1
ATOM 801 C C . ILE A 1 104 ? -20.205 -5.923 17.815 1.00 93.56 104 ILE A C 1
ATOM 803 O O . ILE A 1 104 ? -21.432 -5.917 17.766 1.00 93.56 104 ILE A O 1
ATOM 807 N N . VAL A 1 105 ? -19.542 -5.810 18.963 1.00 94.00 105 VAL A N 1
ATOM 808 C CA . VAL A 1 105 ? -20.229 -5.729 20.251 1.00 94.00 105 VAL A CA 1
ATOM 809 C C . VAL A 1 105 ? -19.919 -4.447 20.987 1.00 94.00 105 VAL A C 1
ATOM 811 O O . VAL A 1 105 ? -18.798 -3.938 20.970 1.00 94.00 105 VAL A O 1
ATOM 814 N N . LYS A 1 106 ? -20.942 -3.958 21.679 1.00 93.50 106 LYS A N 1
ATOM 815 C CA . LYS A 1 106 ? -20.817 -2.915 22.683 1.00 93.50 106 LYS A CA 1
ATOM 816 C C . LYS A 1 106 ? -20.329 -3.544 23.985 1.00 93.50 106 LYS A C 1
ATOM 818 O O . LYS A 1 106 ? -20.968 -4.453 24.506 1.00 93.50 106 LYS A O 1
ATOM 823 N N . THR A 1 107 ? -19.224 -3.042 24.518 1.00 92.94 107 THR A N 1
ATOM 824 C CA . THR A 1 107 ? -18.701 -3.447 25.829 1.00 92.94 107 THR A CA 1
ATOM 825 C C . THR A 1 107 ? -18.125 -2.243 26.558 1.00 92.94 107 THR A C 1
ATOM 827 O O . THR A 1 107 ? -17.735 -1.258 25.930 1.00 92.94 107 THR A O 1
ATOM 830 N N . GLU A 1 108 ? -18.081 -2.306 27.883 1.00 93.81 108 GLU A N 1
ATOM 831 C CA . GLU A 1 108 ? -17.270 -1.382 28.672 1.00 93.81 108 GLU A CA 1
ATOM 832 C C . GLU A 1 108 ? -15.816 -1.850 28.650 1.00 93.81 108 GLU A C 1
ATOM 834 O O . GLU A 1 108 ? -15.541 -3.048 28.747 1.00 93.81 108 GLU A O 1
ATOM 839 N N . LEU A 1 109 ? -14.896 -0.908 28.450 1.00 92.06 109 LEU A N 1
ATOM 840 C CA . LEU A 1 109 ? -13.460 -1.154 28.421 1.00 92.06 109 LEU A CA 1
ATOM 841 C C . LEU A 1 109 ? -12.732 -0.062 29.187 1.00 92.06 109 LEU A C 1
ATOM 843 O O . LEU A 1 109 ? -13.098 1.113 29.129 1.00 92.06 109 LEU A O 1
ATOM 847 N N . GLU A 1 110 ? -11.660 -0.466 29.852 1.00 93.62 110 GLU A N 1
ATOM 848 C CA . GLU A 1 110 ? -10.676 0.449 30.406 1.00 93.62 110 GLU A CA 1
ATOM 849 C C . GLU A 1 110 ? -9.690 0.841 29.300 1.00 93.62 110 GLU A C 1
ATOM 851 O O . GLU A 1 110 ? -8.948 0.009 28.763 1.00 93.62 110 GLU A O 1
ATOM 856 N N . LEU A 1 111 ? -9.729 2.112 28.911 1.00 91.88 111 LEU A N 1
ATOM 857 C CA . LEU A 1 111 ? -8.944 2.658 27.812 1.00 91.88 111 LEU A CA 1
ATOM 858 C C . LEU A 1 111 ? -7.851 3.586 28.337 1.00 91.88 111 LEU A C 1
ATOM 860 O O . LEU A 1 111 ? -8.074 4.360 29.264 1.00 91.88 111 LEU A O 1
ATOM 864 N N . MET A 1 112 ? -6.697 3.553 27.673 1.00 92.25 112 MET A N 1
ATOM 865 C CA . MET A 1 112 ? -5.675 4.597 27.755 1.00 92.25 112 MET A CA 1
ATOM 866 C C . MET A 1 112 ? -5.877 5.558 26.592 1.00 92.25 112 MET A C 1
ATOM 868 O O . MET A 1 112 ? -5.920 5.110 25.440 1.00 92.25 112 MET A O 1
ATOM 872 N N . MET A 1 113 ? -5.986 6.861 26.858 1.00 91.19 113 MET A N 1
ATOM 873 C CA . MET A 1 113 ? -6.278 7.831 25.801 1.00 91.19 113 MET A CA 1
ATOM 874 C C . MET A 1 113 ? -5.647 9.217 25.982 1.00 91.19 113 MET A C 1
ATOM 876 O O . MET A 1 113 ? -5.354 9.636 27.096 1.00 91.19 113 MET A O 1
ATOM 880 N N . CYS A 1 114 ? -5.427 9.931 24.869 1.00 89.94 114 CYS A N 1
ATOM 881 C CA . CYS A 1 114 ? -5.038 11.351 24.863 1.00 89.94 114 CYS A CA 1
ATOM 882 C C . CYS A 1 114 ? -6.264 12.267 24.781 1.00 89.94 114 CYS A C 1
ATOM 884 O O . CYS A 1 114 ? -7.285 11.905 24.197 1.00 89.94 114 CYS A O 1
ATOM 886 N N . SER A 1 115 ? -6.088 13.525 25.190 1.00 86.75 115 SER A N 1
ATOM 887 C CA . SER A 1 115 ? -7.043 14.627 24.961 1.00 86.75 115 SER A CA 1
ATOM 888 C C . SER A 1 115 ? -7.380 14.852 23.478 1.00 86.75 115 SER A C 1
ATOM 890 O O . SER A 1 115 ? -8.429 15.379 23.124 1.00 86.75 115 SER A O 1
ATOM 892 N N . CYS A 1 116 ? -6.471 14.455 22.591 1.00 83.06 116 CYS A N 1
ATOM 893 C CA . CYS A 1 116 ? -6.586 14.606 21.150 1.00 83.06 116 CYS A CA 1
ATOM 894 C C . CYS A 1 116 ? -7.419 13.522 20.452 1.00 83.06 116 CYS A C 1
ATOM 896 O O . CYS A 1 116 ? -7.758 13.671 19.275 1.00 83.06 116 CYS A O 1
ATOM 898 N N . GLY A 1 117 ? -7.670 12.397 21.127 1.00 80.88 117 GLY A N 1
ATOM 899 C CA . GLY A 1 117 ? -8.317 11.224 20.551 1.00 80.88 117 GLY A CA 1
ATOM 900 C C . GLY A 1 117 ? -7.514 10.356 19.575 1.00 80.88 117 GLY A C 1
ATOM 901 O O . GLY A 1 117 ? -8.005 9.315 19.145 1.00 80.88 117 GLY A O 1
ATOM 902 N N . ARG A 1 118 ? -6.296 10.758 19.177 1.00 80.38 118 ARG A N 1
ATOM 903 C CA . ARG A 1 118 ? -5.463 9.985 18.229 1.00 80.38 118 ARG A CA 1
ATOM 904 C C . ARG A 1 118 ? -4.875 8.720 18.849 1.00 80.38 118 ARG A C 1
ATOM 906 O O . ARG A 1 118 ? -4.806 7.695 18.182 1.00 80.38 118 ARG A O 1
ATOM 913 N N . SER A 1 119 ? -4.490 8.794 20.118 1.00 86.44 119 SER A N 1
ATOM 914 C CA . SER A 1 119 ? -4.067 7.636 20.901 1.00 86.44 119 SER A CA 1
ATOM 915 C C . SER A 1 119 ? -5.246 7.206 21.763 1.00 86.44 119 SER A C 1
ATOM 917 O O . SER A 1 119 ? -5.637 7.944 22.664 1.00 86.44 119 SER A O 1
ATOM 919 N N . GLN A 1 120 ? -5.833 6.052 21.447 1.00 87.94 120 GLN A N 1
ATOM 920 C CA . GLN A 1 120 ? -6.855 5.383 22.253 1.00 87.94 120 GLN A CA 1
ATOM 921 C C . GLN A 1 120 ? -6.730 3.873 22.025 1.00 87.94 120 GLN A C 1
ATOM 923 O O . GLN A 1 120 ? -6.877 3.403 20.893 1.00 87.94 120 GLN A O 1
ATOM 928 N N . PHE A 1 121 ? -6.457 3.124 23.087 1.00 87.25 121 PHE A N 1
ATOM 929 C CA . PHE A 1 121 ? -6.266 1.674 23.042 1.00 87.25 121 PHE A CA 1
ATOM 930 C C . PHE A 1 121 ? -6.622 1.029 24.392 1.00 87.25 121 PHE A C 1
ATOM 932 O O . PHE A 1 121 ? -6.669 1.736 25.401 1.00 87.25 121 PHE A O 1
ATOM 939 N N . PRO A 1 122 ? -6.886 -0.291 24.432 1.00 89.06 122 PRO A N 1
ATOM 940 C CA . PRO A 1 122 ? -7.117 -1.010 25.685 1.00 89.06 122 PRO A CA 1
ATOM 941 C C . PRO A 1 122 ? -5.931 -0.861 26.649 1.00 89.06 122 PRO A C 1
ATOM 943 O O . PRO A 1 122 ? -4.780 -0.924 26.212 1.00 89.06 122 PRO A O 1
ATOM 946 N N . LYS A 1 123 ? -6.176 -0.666 27.949 1.00 89.31 123 LYS A N 1
ATOM 947 C CA . LYS A 1 123 ? -5.100 -0.457 28.939 1.00 89.31 123 LYS A CA 1
ATOM 948 C C . LYS A 1 123 ? -4.094 -1.605 28.999 1.00 89.31 123 LYS A C 1
ATOM 950 O O . LYS A 1 123 ? -2.890 -1.368 29.078 1.00 89.31 123 LYS A O 1
ATOM 955 N N . ASP A 1 124 ? -4.563 -2.838 28.880 1.00 86.75 124 ASP A N 1
ATOM 956 C CA . ASP A 1 124 ? -3.730 -4.042 28.810 1.00 86.75 124 ASP A CA 1
ATOM 957 C C . ASP A 1 124 ? -2.808 -4.076 27.572 1.00 86.75 124 ASP A C 1
ATOM 959 O O . ASP A 1 124 ? -1.749 -4.705 27.599 1.00 86.75 124 ASP A O 1
ATOM 963 N N . ALA A 1 125 ? -3.138 -3.336 26.508 1.00 84.06 125 ALA A N 1
ATOM 964 C CA . ALA A 1 125 ? -2.297 -3.201 25.321 1.00 84.06 125 ALA A CA 1
ATOM 965 C C . ALA A 1 125 ? -1.151 -2.181 25.481 1.00 84.06 125 ALA A C 1
ATOM 967 O O . ALA A 1 125 ? -0.242 -2.166 24.645 1.00 84.06 125 ALA A O 1
ATOM 968 N N . LEU A 1 126 ? -1.144 -1.360 26.541 1.00 84.44 126 LEU A N 1
ATOM 969 C CA . LEU A 1 126 ? -0.166 -0.283 26.739 1.00 84.44 126 LEU A CA 1
ATOM 970 C C . LEU A 1 126 ? 1.280 -0.783 26.697 1.00 84.44 126 LEU A C 1
ATOM 972 O O . LEU A 1 126 ? 2.109 -0.177 26.029 1.00 84.44 126 LEU A O 1
ATOM 976 N N . ALA A 1 127 ? 1.583 -1.911 27.345 1.00 79.25 127 ALA A N 1
ATOM 977 C CA . ALA A 1 127 ? 2.939 -2.464 27.371 1.00 79.25 127 ALA A CA 1
ATOM 978 C C . ALA A 1 127 ? 3.455 -2.832 25.969 1.00 79.25 127 ALA A C 1
ATOM 980 O O . ALA A 1 127 ? 4.638 -2.689 25.682 1.00 79.25 127 ALA A O 1
ATOM 981 N N . SER A 1 128 ? 2.558 -3.282 25.089 1.00 76.44 128 SER A N 1
ATOM 982 C CA . SER A 1 128 ? 2.878 -3.608 23.699 1.00 76.44 128 SER A CA 1
ATOM 983 C C . SER A 1 128 ? 3.023 -2.352 22.846 1.00 76.44 128 SER A C 1
ATOM 985 O O . SER A 1 128 ? 3.926 -2.289 22.022 1.00 76.44 128 SER A O 1
ATOM 987 N N . ILE A 1 129 ? 2.134 -1.373 23.027 1.00 74.94 129 ILE A N 1
ATOM 988 C CA . ILE A 1 129 ? 2.097 -0.139 22.228 1.00 74.94 129 ILE A CA 1
ATOM 989 C C . ILE A 1 129 ? 3.220 0.818 22.631 1.00 74.94 129 ILE A C 1
ATOM 991 O O . ILE A 1 129 ? 3.754 1.524 21.788 1.00 74.94 129 ILE A O 1
ATOM 995 N N . ALA A 1 130 ? 3.652 0.799 23.890 1.00 74.50 130 ALA A N 1
ATOM 996 C CA . ALA A 1 130 ? 4.814 1.549 24.365 1.00 74.50 130 ALA A CA 1
ATOM 997 C C . ALA A 1 130 ? 6.128 1.161 23.660 1.00 74.50 130 ALA A C 1
ATOM 999 O O . ALA A 1 130 ? 7.114 1.889 23.758 1.00 74.50 130 ALA A O 1
ATOM 1000 N N . LEU A 1 131 ? 6.157 0.019 22.965 1.00 68.19 131 LEU A N 1
ATOM 1001 C CA . LEU A 1 131 ? 7.279 -0.403 22.125 1.00 68.19 131 LEU A CA 1
ATOM 1002 C C . LEU A 1 131 ? 7.213 0.195 20.707 1.00 68.19 131 LEU A C 1
ATOM 1004 O O . LEU A 1 131 ? 8.162 0.035 19.943 1.00 68.19 131 LEU A O 1
ATOM 1008 N N . GLU A 1 132 ? 6.117 0.874 20.356 1.00 70.12 132 GLU A N 1
ATOM 1009 C CA . GLU A 1 132 ? 5.896 1.562 19.083 1.00 70.12 132 GLU A CA 1
ATOM 1010 C C . GLU A 1 132 ? 6.066 3.084 19.282 1.00 70.12 132 GLU A C 1
ATOM 1012 O O . GLU A 1 132 ? 5.098 3.788 19.596 1.00 70.12 132 GLU A O 1
ATOM 1017 N N . PRO A 1 133 ? 7.287 3.628 19.096 1.00 67.44 133 PRO A N 1
ATOM 1018 C CA . PRO A 1 133 ? 7.613 5.017 19.441 1.00 67.44 133 PRO A CA 1
ATOM 1019 C C . PRO A 1 133 ? 6.868 6.061 18.598 1.00 67.44 133 PRO A C 1
ATOM 1021 O O . PRO A 1 133 ? 6.918 7.244 18.914 1.00 67.44 133 PRO A O 1
ATOM 1024 N N . ASP A 1 134 ? 6.175 5.637 17.539 1.00 77.31 134 ASP A N 1
ATOM 1025 C CA . ASP A 1 134 ? 5.428 6.513 16.635 1.00 77.31 134 ASP A CA 1
ATOM 1026 C C . ASP A 1 134 ? 4.016 6.857 17.154 1.00 77.31 134 ASP A C 1
ATOM 1028 O O . ASP A 1 134 ? 3.353 7.737 16.603 1.00 77.31 134 ASP A O 1
ATOM 1032 N N . ILE A 1 135 ? 3.534 6.176 18.203 1.00 78.69 135 ILE A N 1
ATOM 1033 C CA . ILE A 1 135 ? 2.174 6.361 18.746 1.00 78.69 135 ILE A CA 1
ATOM 1034 C C . ILE A 1 135 ? 2.219 6.947 20.160 1.00 78.69 135 ILE A C 1
ATOM 1036 O O . ILE A 1 135 ? 1.436 7.845 20.500 1.00 78.69 135 ILE A O 1
ATOM 1040 N N . VAL A 1 136 ? 3.129 6.436 20.992 1.00 87.38 136 VAL A N 1
ATOM 1041 C CA . VAL A 1 136 ? 3.247 6.793 22.407 1.00 87.38 136 VAL A CA 1
ATOM 1042 C C . VAL A 1 136 ? 4.716 6.923 22.786 1.00 87.38 136 VAL A C 1
ATOM 1044 O O . VAL A 1 136 ? 5.542 6.097 22.412 1.00 87.38 136 VAL A O 1
ATOM 1047 N N . GLU A 1 137 ? 5.031 7.940 23.577 1.00 89.94 137 GLU A N 1
ATOM 1048 C CA . GLU A 1 137 ? 6.359 8.157 24.134 1.00 89.94 137 GLU A CA 1
ATOM 1049 C C . GLU A 1 137 ? 6.329 7.949 25.651 1.00 89.94 137 GLU A C 1
ATOM 1051 O O . GLU A 1 137 ? 5.445 8.458 26.343 1.00 89.94 137 GLU A O 1
ATOM 1056 N N . LYS A 1 138 ? 7.303 7.208 26.185 1.00 88.31 138 LYS A N 1
ATOM 1057 C CA . LYS A 1 138 ? 7.459 7.013 27.630 1.00 88.31 138 LYS A CA 1
ATOM 1058 C C . LYS A 1 138 ? 8.107 8.246 28.270 1.00 88.31 138 LYS A C 1
ATOM 1060 O O . LYS A 1 138 ? 9.154 8.698 27.815 1.00 88.31 138 LYS A O 1
ATOM 1065 N N . THR A 1 139 ? 7.520 8.750 29.351 1.00 87.38 139 THR A N 1
ATOM 1066 C CA . THR A 1 139 ? 8.038 9.868 30.157 1.00 87.38 139 THR A CA 1
ATOM 1067 C C . THR A 1 139 ? 8.433 9.402 31.557 1.00 87.38 139 THR A C 1
ATOM 1069 O O . THR A 1 139 ? 8.251 8.240 31.919 1.00 87.38 139 THR A O 1
ATOM 1072 N N . ALA A 1 140 ? 8.981 10.313 32.367 1.00 85.00 140 ALA A N 1
ATOM 1073 C CA . ALA A 1 140 ? 9.210 10.054 33.789 1.00 85.00 140 ALA A CA 1
ATOM 1074 C C . ALA A 1 140 ? 7.893 9.884 34.577 1.00 85.00 140 ALA A C 1
ATOM 1076 O O . ALA A 1 140 ? 7.868 9.163 35.570 1.00 85.00 140 ALA A O 1
ATOM 1077 N N . SER A 1 141 ? 6.814 10.536 34.128 1.00 83.50 141 SER A N 1
ATOM 1078 C CA . SER A 1 141 ? 5.480 10.550 34.745 1.00 83.50 141 SER A CA 1
ATOM 1079 C C . SER A 1 141 ? 4.529 9.479 34.207 1.00 83.50 141 SER A C 1
ATOM 1081 O O . SER A 1 141 ? 3.492 9.240 34.820 1.00 83.50 141 SER A O 1
ATOM 1083 N N . GLY A 1 142 ? 4.857 8.830 33.087 1.00 88.94 142 GLY A N 1
ATOM 1084 C CA . GLY A 1 142 ? 3.983 7.857 32.446 1.00 88.94 142 GLY A CA 1
ATOM 1085 C C . GLY A 1 142 ? 4.205 7.774 30.942 1.00 88.94 142 GLY A C 1
ATOM 1086 O O . GLY A 1 142 ? 5.282 7.394 30.476 1.00 88.94 142 GLY A O 1
ATOM 1087 N N . TYR A 1 143 ? 3.159 8.080 30.182 1.00 91.75 143 TYR A N 1
ATOM 1088 C CA . TYR A 1 143 ? 3.120 7.923 28.736 1.00 91.75 143 TYR A CA 1
ATOM 1089 C C . TYR A 1 143 ? 2.400 9.105 28.109 1.00 91.75 143 TYR A C 1
ATOM 1091 O O . TYR A 1 143 ? 1.294 9.440 28.519 1.00 91.75 143 TYR A O 1
ATOM 1099 N N . ARG A 1 144 ? 2.975 9.675 27.052 1.00 92.81 144 ARG A N 1
ATOM 1100 C CA . ARG A 1 144 ? 2.399 10.804 26.319 1.00 92.81 144 ARG A CA 1
ATOM 1101 C C . ARG A 1 144 ? 2.139 10.461 24.862 1.00 92.81 144 ARG A C 1
ATOM 1103 O O . ARG A 1 144 ? 2.835 9.655 24.250 1.00 92.81 144 ARG A O 1
ATOM 1110 N N . CYS A 1 145 ? 1.126 11.096 24.294 1.00 90.19 145 CYS A N 1
ATOM 1111 C CA . CYS A 1 145 ? 0.813 10.978 22.877 1.00 90.19 145 CYS A CA 1
ATOM 1112 C C . CYS A 1 145 ? 1.866 11.692 22.022 1.00 90.19 145 CYS A C 1
ATOM 1114 O O . CYS A 1 145 ? 2.151 12.865 22.250 1.00 90.19 145 CYS A O 1
ATOM 1116 N N . VAL A 1 146 ? 2.377 11.032 20.982 1.00 90.38 146 VAL A N 1
ATOM 1117 C CA . VAL A 1 146 ? 3.370 11.624 20.063 1.00 90.38 146 VAL A CA 1
ATOM 1118 C C . VAL A 1 146 ? 2.777 12.769 19.230 1.00 90.38 146 VAL A C 1
ATOM 1120 O O . VAL A 1 146 ? 3.495 13.668 18.809 1.00 90.38 146 VAL A O 1
ATOM 1123 N N . PHE A 1 147 ? 1.457 12.777 19.016 1.00 86.50 147 PHE A N 1
ATOM 1124 C CA . PHE A 1 147 ? 0.793 13.759 18.152 1.00 86.50 147 PHE A CA 1
ATOM 1125 C C . PHE A 1 147 ? 0.396 15.061 18.852 1.00 86.50 147 PHE A C 1
ATOM 1127 O O . PHE A 1 147 ? 0.401 16.110 18.214 1.00 86.50 147 PHE A O 1
ATOM 1134 N N . CYS A 1 148 ? -0.033 15.001 20.116 1.00 88.06 148 CYS A N 1
ATOM 1135 C CA . CYS A 1 148 ? -0.478 16.185 20.867 1.00 88.06 148 CYS A CA 1
ATOM 1136 C C . CYS A 1 148 ? 0.371 16.475 22.105 1.00 88.06 148 CYS A C 1
ATOM 1138 O O . CYS A 1 148 ? 0.099 17.445 22.808 1.00 88.06 148 CYS A O 1
ATOM 1140 N N . HIS A 1 149 ? 1.346 15.613 22.403 1.00 91.38 149 HIS A N 1
ATOM 1141 C CA . HIS A 1 149 ? 2.239 15.691 23.561 1.00 91.38 149 HIS A CA 1
ATOM 1142 C C . HIS A 1 149 ? 1.543 15.720 24.931 1.00 91.38 149 HIS A C 1
ATOM 1144 O O . HIS A 1 149 ? 2.198 15.938 25.945 1.00 91.38 149 HIS A O 1
ATOM 1150 N N . SER A 1 150 ? 0.232 15.467 24.988 1.00 92.38 150 SER A N 1
ATOM 1151 C CA . SER A 1 150 ? -0.509 15.333 26.244 1.00 92.38 150 SER A CA 1
ATOM 1152 C C . SER A 1 150 ? -0.282 13.953 26.858 1.00 92.38 150 SER A C 1
ATOM 1154 O O . SER A 1 150 ? -0.188 12.959 26.129 1.00 92.38 150 SER A O 1
ATOM 1156 N N . GLU A 1 151 ? -0.226 13.903 28.188 1.00 93.50 151 GLU A N 1
ATOM 1157 C CA . GLU A 1 151 ? -0.205 12.654 28.954 1.00 93.50 151 GLU A CA 1
ATOM 1158 C C . GLU A 1 151 ? -1.455 11.818 28.647 1.00 93.50 151 GLU A C 1
ATOM 1160 O O . GLU A 1 151 ? -2.547 12.350 28.407 1.00 93.50 151 GLU A O 1
ATOM 1165 N N . LEU A 1 152 ? -1.273 10.502 28.616 1.00 92.81 152 LEU A N 1
ATOM 1166 C CA . LEU A 1 152 ? -2.367 9.557 28.494 1.00 92.81 152 LEU A CA 1
ATOM 1167 C C . LEU A 1 152 ? -3.059 9.417 29.849 1.00 92.81 152 LEU A C 1
ATOM 1169 O O . LEU A 1 152 ? -2.402 9.289 30.880 1.00 92.81 152 LEU A O 1
ATOM 1173 N N . PHE A 1 153 ? -4.384 9.401 29.833 1.00 92.19 153 PHE A N 1
ATOM 1174 C CA . PHE A 1 153 ? -5.202 9.164 31.014 1.00 92.19 153 PHE A CA 1
ATOM 1175 C C . PHE A 1 153 ? -6.062 7.917 30.832 1.00 92.19 153 PHE A C 1
ATOM 1177 O O . PHE A 1 153 ? -6.339 7.479 29.711 1.00 92.19 153 PHE A O 1
ATOM 1184 N N . GLU A 1 154 ? -6.458 7.346 31.962 1.00 93.50 154 GLU A N 1
ATOM 1185 C CA . GLU A 1 154 ? -7.313 6.169 32.034 1.00 93.50 154 GLU A CA 1
ATOM 1186 C C . GLU A 1 154 ? -8.780 6.585 32.057 1.00 93.50 154 GLU A C 1
ATOM 1188 O O . GLU A 1 154 ? -9.169 7.506 32.779 1.00 93.50 154 GLU A O 1
ATOM 1193 N N . GLN A 1 155 ? -9.608 5.894 31.278 1.00 92.56 155 GLN A N 1
ATOM 1194 C CA . GLN A 1 155 ? -11.051 6.078 31.310 1.00 92.56 155 GLN A CA 1
ATOM 1195 C C . GLN A 1 155 ? -11.765 4.751 31.061 1.00 92.56 155 GLN A C 1
ATOM 1197 O O . GLN A 1 155 ? -11.508 4.069 30.070 1.00 92.56 155 GLN A O 1
ATOM 1202 N N . VAL A 1 156 ? -12.711 4.414 31.938 1.00 94.12 156 VAL A N 1
ATOM 1203 C CA . VAL A 1 156 ? -13.674 3.337 31.689 1.00 94.12 156 VAL A CA 1
ATOM 1204 C C . VAL A 1 156 ? -14.828 3.912 30.884 1.00 94.12 156 VAL A C 1
ATOM 1206 O O . VAL A 1 156 ? -15.442 4.905 31.278 1.00 94.12 156 VAL A O 1
ATOM 1209 N N . THR A 1 157 ? -15.098 3.327 29.724 1.00 91.69 157 THR A N 1
ATOM 1210 C CA . THR A 1 157 ? -16.147 3.818 28.829 1.00 91.69 157 THR A CA 1
ATOM 1211 C C . THR A 1 157 ? -16.672 2.718 27.923 1.00 91.69 157 THR A C 1
ATOM 1213 O O . THR A 1 157 ? -16.017 1.701 27.685 1.00 91.69 157 THR A O 1
ATOM 1216 N N . SER A 1 158 ? -17.875 2.930 27.401 1.00 91.75 158 SER A N 1
ATOM 1217 C CA . SER A 1 158 ? -18.470 2.030 26.428 1.00 91.75 158 SER A CA 1
ATOM 1218 C C . SER A 1 158 ? -17.859 2.250 25.045 1.00 91.75 158 SER A C 1
ATOM 1220 O O . SER A 1 158 ? -17.821 3.374 24.545 1.00 91.75 158 SER A O 1
ATOM 1222 N N . ALA A 1 159 ? -17.440 1.164 24.400 1.00 92.06 159 ALA A N 1
ATOM 1223 C CA . ALA A 1 159 ? -16.902 1.171 23.048 1.00 92.06 159 ALA A CA 1
ATOM 1224 C C . ALA A 1 159 ? -17.488 0.029 22.207 1.00 92.06 159 ALA A C 1
ATOM 1226 O O . ALA A 1 159 ? -17.889 -1.016 22.725 1.00 92.06 159 ALA A O 1
ATOM 1227 N N . LEU A 1 160 ? -17.508 0.237 20.892 1.00 92.56 160 LEU A N 1
ATOM 1228 C CA . LEU A 1 160 ? -17.728 -0.813 19.906 1.00 92.56 160 LEU A CA 1
ATOM 1229 C C . LEU A 1 160 ? -16.403 -1.509 19.613 1.00 92.56 160 LEU A C 1
ATOM 1231 O O . LEU A 1 160 ? -15.409 -0.851 19.283 1.00 92.56 160 LEU A O 1
ATOM 1235 N N . ILE A 1 161 ? -16.408 -2.836 19.683 1.00 92.81 161 ILE A N 1
ATOM 1236 C CA . ILE A 1 161 ? -15.262 -3.671 19.326 1.00 92.81 161 ILE A CA 1
ATOM 1237 C C . ILE A 1 161 ? -15.651 -4.750 18.324 1.00 92.81 161 ILE A C 1
ATOM 1239 O O . ILE A 1 161 ? -16.735 -5.323 18.413 1.00 92.81 161 ILE A O 1
ATOM 1243 N N . LEU A 1 162 ? -14.733 -5.084 17.418 1.00 90.69 162 LEU A N 1
ATOM 1244 C CA . LEU A 1 162 ? -14.745 -6.386 16.755 1.00 90.69 162 LEU A CA 1
ATOM 1245 C C . LEU A 1 162 ? -14.148 -7.409 17.704 1.00 90.69 162 LEU A C 1
ATOM 1247 O O . LEU A 1 162 ? -13.025 -7.233 18.193 1.00 90.69 162 LEU A O 1
ATOM 1251 N N . ARG A 1 163 ? -14.894 -8.486 17.942 1.00 84.56 163 ARG A N 1
ATOM 1252 C CA . ARG A 1 163 ? -14.397 -9.608 18.735 1.00 84.56 163 ARG A CA 1
ATOM 1253 C C . ARG A 1 163 ? -13.176 -10.219 18.059 1.00 84.56 163 ARG A C 1
ATOM 1255 O O . ARG A 1 163 ? -13.152 -10.406 16.846 1.00 84.56 163 ARG A O 1
ATOM 1262 N N . ALA A 1 164 ? -12.178 -10.558 18.866 1.00 82.31 164 ALA A N 1
ATOM 1263 C CA . ALA A 1 164 ? -11.076 -11.378 18.399 1.00 82.31 164 ALA A CA 1
ATOM 1264 C C . ALA A 1 164 ? -11.619 -12.742 17.945 1.00 82.31 164 ALA A C 1
ATOM 1266 O O . ALA A 1 164 ? -12.475 -13.329 18.610 1.00 82.31 164 ALA A O 1
ATOM 1267 N N . GLN A 1 165 ? -11.107 -13.250 16.830 1.00 80.06 165 GLN A N 1
ATOM 1268 C CA . GLN A 1 165 ? -11.361 -14.615 16.383 1.00 80.06 165 GLN A CA 1
ATOM 1269 C C . GLN A 1 165 ? -10.024 -15.299 16.111 1.00 80.06 165 GLN A C 1
ATOM 1271 O O . GLN A 1 165 ? -9.117 -14.726 15.497 1.00 80.06 165 GLN A O 1
ATOM 1276 N N . SER A 1 166 ? -9.902 -16.529 16.601 1.00 76.94 166 SER A N 1
ATOM 1277 C CA . SER A 1 166 ? -8.756 -17.396 16.353 1.00 76.94 166 SER A CA 1
ATOM 1278 C C . SER A 1 166 ? -8.947 -18.190 15.056 1.00 76.94 166 SER A C 1
ATOM 1280 O O . SER A 1 166 ? -10.045 -18.287 14.517 1.00 76.94 166 SER A O 1
ATOM 1282 N N . GLY A 1 167 ? -7.858 -18.762 14.537 1.00 72.94 167 GLY A N 1
ATOM 1283 C CA . GLY A 1 167 ? -7.920 -19.676 13.390 1.00 72.94 167 GLY A CA 1
ATOM 1284 C C . GLY A 1 167 ? -7.838 -19.021 12.008 1.00 72.94 167 GLY A C 1
ATOM 1285 O O . GLY A 1 167 ? -7.949 -19.719 11.003 1.00 72.94 167 GLY A O 1
ATOM 1286 N N . PHE A 1 168 ? -7.584 -17.712 11.914 1.00 79.44 168 PHE A N 1
ATOM 1287 C CA . PHE A 1 168 ? -7.341 -17.083 10.615 1.00 79.44 168 PHE A CA 1
ATOM 1288 C C . PHE A 1 168 ? -5.977 -17.460 10.035 1.00 79.44 168 PHE A C 1
ATOM 1290 O O . PHE A 1 168 ? -4.928 -17.176 10.612 1.00 79.44 168 PHE A O 1
ATOM 1297 N N . VAL A 1 169 ? -5.996 -18.019 8.827 1.00 78.50 169 VAL A N 1
ATOM 1298 C CA . VAL A 1 169 ? -4.789 -18.305 8.041 1.00 78.50 169 VAL A CA 1
ATOM 1299 C C . VAL A 1 169 ? -4.233 -17.000 7.488 1.00 78.50 169 VAL A C 1
ATOM 1301 O O . VAL A 1 169 ? -4.939 -16.340 6.741 1.00 78.50 169 VAL A O 1
ATOM 1304 N N . ALA A 1 170 ? -2.999 -16.603 7.801 1.00 83.50 170 ALA A N 1
ATOM 1305 C CA . ALA A 1 170 ? -2.389 -15.381 7.252 1.00 83.50 170 ALA A CA 1
ATOM 1306 C C . ALA A 1 170 ? -2.539 -15.276 5.710 1.00 83.50 170 ALA A C 1
ATOM 1308 O O . ALA A 1 170 ? -2.625 -16.305 5.033 1.00 83.50 170 ALA A O 1
ATOM 1309 N N . PRO A 1 171 ? -2.614 -14.061 5.126 1.00 90.81 171 PRO A N 1
ATOM 1310 C CA . PRO A 1 171 ? -2.638 -13.922 3.669 1.00 90.81 171 PRO A CA 1
ATOM 1311 C C . PRO A 1 171 ? -1.411 -14.573 3.023 1.00 90.81 171 PRO A C 1
ATOM 1313 O O . PRO A 1 171 ? -0.352 -14.681 3.643 1.00 90.81 171 PRO A O 1
ATOM 1316 N N . THR A 1 172 ? -1.531 -14.970 1.755 1.00 95.19 172 THR A N 1
ATOM 1317 C CA . THR A 1 172 ? -0.370 -15.491 1.016 1.00 95.19 172 THR A CA 1
ATOM 1318 C C . THR A 1 172 ? 0.607 -14.344 0.765 1.00 95.19 172 THR A C 1
ATOM 1320 O O . THR A 1 172 ? 0.214 -13.328 0.203 1.00 95.19 172 THR A O 1
ATOM 1323 N N . ILE A 1 173 ? 1.870 -14.472 1.176 1.00 96.75 173 ILE A N 1
ATOM 1324 C CA . ILE A 1 173 ? 2.858 -13.386 1.092 1.00 96.75 173 ILE A CA 1
ATOM 1325 C C . ILE A 1 173 ? 3.899 -13.668 0.008 1.00 96.75 173 ILE A C 1
ATOM 1327 O O . ILE A 1 173 ? 4.494 -14.741 -0.017 1.00 96.75 173 ILE A O 1
ATOM 1331 N N . PHE A 1 174 ? 4.193 -12.665 -0.819 1.00 96.94 174 PHE A N 1
ATOM 1332 C CA . PHE A 1 174 ? 5.280 -12.671 -1.794 1.00 96.94 174 PHE A CA 1
ATOM 1333 C C . PHE A 1 174 ? 6.202 -11.463 -1.575 1.00 96.94 174 PHE A C 1
ATOM 1335 O O . PHE A 1 174 ? 5.700 -10.349 -1.448 1.00 96.94 174 PHE A O 1
ATOM 1342 N N . PRO A 1 175 ? 7.538 -11.621 -1.594 1.00 96.00 175 PRO A N 1
ATOM 1343 C CA . PRO A 1 175 ? 8.279 -12.883 -1.551 1.00 96.00 175 PRO A CA 1
ATOM 1344 C C . PRO A 1 175 ? 8.174 -13.590 -0.186 1.00 96.00 175 PRO A C 1
ATOM 1346 O O . PRO A 1 175 ? 7.945 -12.955 0.846 1.00 96.00 175 PRO A O 1
ATOM 1349 N N . ASP A 1 176 ? 8.436 -14.901 -0.172 1.00 95.56 176 ASP A N 1
ATOM 1350 C CA . ASP A 1 176 ? 8.263 -15.776 1.002 1.00 95.56 176 ASP A CA 1
ATOM 1351 C C . ASP A 1 176 ? 9.048 -15.348 2.254 1.00 95.56 176 ASP A C 1
ATOM 1353 O O . ASP A 1 176 ? 8.640 -15.657 3.372 1.00 95.56 176 ASP A O 1
ATOM 1357 N N . ARG A 1 177 ? 10.132 -14.574 2.107 1.00 95.25 177 ARG A N 1
ATOM 1358 C CA . ARG A 1 177 ? 10.913 -14.026 3.237 1.00 95.25 177 ARG A CA 1
ATOM 1359 C C . ARG A 1 177 ? 10.064 -13.247 4.251 1.00 95.25 177 ARG A C 1
ATOM 1361 O O . ARG A 1 177 ? 10.414 -13.202 5.426 1.00 95.25 177 ARG A O 1
ATOM 1368 N N . TYR A 1 178 ? 8.964 -12.628 3.814 1.00 96.38 178 TYR A N 1
ATOM 1369 C CA . TYR A 1 178 ? 8.093 -11.833 4.684 1.00 96.38 178 TYR A CA 1
ATOM 1370 C C . TYR A 1 178 ? 7.006 -12.668 5.369 1.00 96.38 178 TYR A C 1
ATOM 13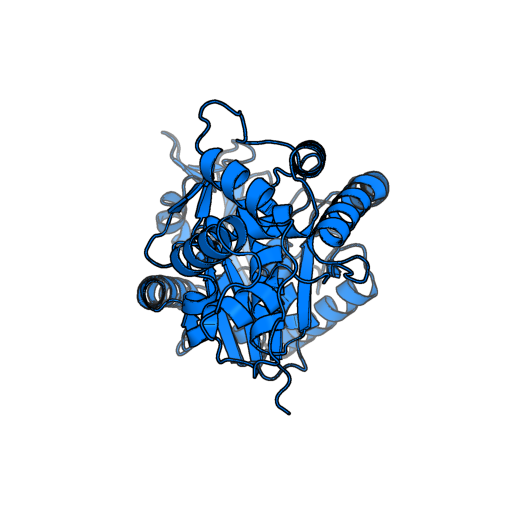72 O O . TYR A 1 178 ? 6.326 -12.153 6.257 1.00 96.38 178 TYR A O 1
ATOM 1380 N N . ARG A 1 179 ? 6.859 -13.950 5.008 1.00 95.88 179 ARG A N 1
ATOM 1381 C CA . ARG A 1 179 ? 5.809 -14.841 5.516 1.00 95.88 179 ARG A CA 1
ATOM 1382 C C . ARG A 1 179 ? 5.825 -14.939 7.041 1.00 95.88 179 ARG A C 1
ATOM 1384 O O . ARG A 1 179 ? 4.840 -14.579 7.673 1.00 95.88 179 ARG A O 1
ATOM 1391 N N . LYS A 1 180 ? 6.972 -15.288 7.636 1.00 95.19 180 LYS A N 1
ATOM 1392 C CA . LYS A 1 180 ? 7.118 -15.405 9.100 1.00 95.19 180 LYS A CA 1
ATOM 1393 C C . LYS A 1 180 ? 6.798 -14.094 9.829 1.00 95.19 180 LYS A C 1
ATOM 1395 O O . LYS A 1 180 ? 6.183 -14.099 10.890 1.00 95.19 180 LYS A O 1
ATOM 1400 N N . LYS A 1 181 ? 7.198 -12.950 9.255 1.00 94.69 181 LYS A N 1
ATOM 1401 C CA . LYS A 1 181 ? 6.883 -11.625 9.816 1.00 94.69 181 LYS A CA 1
ATOM 1402 C C . LYS A 1 181 ? 5.372 -11.373 9.796 1.00 94.69 181 LYS A C 1
ATOM 1404 O O . LYS A 1 181 ? 4.833 -10.941 10.808 1.00 94.69 181 LYS A O 1
ATOM 1409 N N . ALA A 1 182 ? 4.698 -11.670 8.686 1.00 95.25 182 ALA A N 1
ATOM 1410 C CA . ALA A 1 182 ? 3.251 -11.515 8.565 1.00 95.25 182 ALA A CA 1
ATOM 1411 C C . ALA A 1 182 ? 2.470 -12.479 9.476 1.00 95.25 182 ALA A C 1
ATOM 1413 O O . ALA A 1 182 ? 1.488 -12.069 10.085 1.00 95.25 182 ALA A O 1
ATOM 1414 N N . GLU A 1 183 ? 2.922 -13.726 9.623 1.00 94.25 183 GLU A N 1
ATOM 1415 C CA . GLU A 1 183 ? 2.331 -14.713 10.539 1.00 94.25 183 GLU A CA 1
ATOM 1416 C C . GLU A 1 183 ? 2.401 -14.242 11.995 1.00 94.25 183 GLU A C 1
ATOM 1418 O O . GLU A 1 183 ? 1.383 -14.233 12.684 1.00 94.25 183 GLU A O 1
ATOM 1423 N N . ASN A 1 184 ? 3.563 -13.755 12.443 1.00 91.19 184 ASN A N 1
ATOM 1424 C CA . ASN A 1 184 ? 3.711 -13.180 13.784 1.00 91.19 184 ASN A CA 1
ATOM 1425 C C . ASN A 1 184 ? 2.769 -11.982 13.991 1.00 91.19 184 ASN A C 1
ATOM 1427 O O . ASN A 1 184 ? 2.129 -11.854 15.032 1.00 91.19 184 ASN A O 1
ATOM 1431 N N . GLN A 1 185 ? 2.656 -11.106 12.988 1.00 91.44 185 GLN A N 1
ATOM 1432 C CA . GLN A 1 185 ? 1.747 -9.960 13.034 1.00 91.44 185 GLN A CA 1
ATOM 1433 C C . GLN A 1 185 ? 0.275 -10.395 13.101 1.00 91.44 185 GLN A C 1
ATOM 1435 O O . GLN A 1 185 ? -0.489 -9.853 13.897 1.00 91.44 185 GLN A O 1
ATOM 1440 N N . GLN A 1 186 ? -0.113 -11.408 12.323 1.00 91.06 186 GLN A N 1
ATOM 1441 C CA . GLN A 1 186 ? -1.454 -11.991 12.351 1.00 91.06 186 GLN A CA 1
ATOM 1442 C C . GLN A 1 186 ? -1.771 -12.605 13.719 1.00 91.06 186 GLN A C 1
ATOM 1444 O O . GLN A 1 186 ? -2.883 -12.432 14.214 1.00 91.06 186 GLN A O 1
ATOM 1449 N N . GLN A 1 187 ? -0.815 -13.291 14.349 1.00 88.50 187 GLN A N 1
ATOM 1450 C CA . GLN A 1 187 ? -0.983 -13.859 15.690 1.00 88.50 187 GLN A CA 1
ATOM 1451 C C . GLN A 1 187 ? -1.228 -12.773 16.744 1.00 88.50 187 GLN A C 1
ATOM 1453 O O . GLN A 1 187 ? -2.160 -12.902 17.535 1.00 88.50 187 GLN A O 1
ATOM 1458 N N . ILE A 1 188 ? -0.454 -11.680 16.713 1.00 85.56 188 ILE A N 1
ATOM 1459 C CA . ILE A 1 188 ? -0.645 -10.531 17.618 1.00 85.56 188 ILE A CA 1
ATOM 1460 C C . ILE A 1 188 ? -2.056 -9.951 17.466 1.00 85.56 188 ILE A C 1
ATOM 1462 O O . ILE A 1 188 ? -2.727 -9.698 18.465 1.00 85.56 188 ILE A O 1
ATOM 1466 N N . LEU A 1 189 ? -2.510 -9.758 16.224 1.00 86.81 189 LEU A N 1
ATOM 1467 C CA . LEU A 1 189 ? -3.835 -9.209 15.932 1.00 86.81 189 LEU A CA 1
ATOM 1468 C C . LEU A 1 189 ? -4.965 -10.157 16.356 1.00 86.81 189 LEU A C 1
ATOM 1470 O O . LEU A 1 189 ? -5.928 -9.718 16.972 1.00 86.81 189 LEU A O 1
ATOM 1474 N N . SER A 1 190 ? -4.821 -11.460 16.101 1.00 86.81 190 SER A N 1
ATOM 1475 C CA . SER A 1 190 ? -5.855 -12.463 16.410 1.00 86.81 190 SER A CA 1
ATOM 1476 C C . SER A 1 190 ? -6.092 -12.643 17.913 1.00 86.81 190 SER A C 1
ATOM 1478 O O . SER A 1 190 ? -7.119 -13.185 18.308 1.00 86.81 190 SER A O 1
ATOM 1480 N N . GLY A 1 191 ? -5.148 -12.212 18.755 1.00 82.31 191 GLY A N 1
ATOM 1481 C CA . GLY A 1 191 ? -5.266 -12.279 20.211 1.00 82.31 191 GLY A CA 1
ATOM 1482 C C . GLY A 1 191 ? -5.951 -11.073 20.855 1.00 82.31 191 GLY A C 1
ATOM 1483 O O . GLY A 1 191 ? -6.067 -11.053 22.078 1.00 82.31 191 GLY A O 1
ATOM 1484 N N . ARG A 1 192 ? -6.356 -10.048 20.089 1.00 82.06 192 ARG A N 1
ATOM 1485 C CA . ARG A 1 192 ? -6.845 -8.779 20.649 1.00 82.06 192 ARG A CA 1
ATOM 1486 C C . ARG A 1 192 ? -8.131 -8.310 19.967 1.00 82.06 192 ARG A C 1
ATOM 1488 O O . ARG A 1 192 ? -8.230 -8.388 18.745 1.00 82.06 192 ARG A O 1
ATOM 1495 N N . PRO A 1 193 ? -9.112 -7.787 20.722 1.00 85.31 193 PRO A N 1
ATOM 1496 C CA . PRO A 1 193 ? -10.258 -7.129 20.115 1.00 85.31 193 PRO A CA 1
ATOM 1497 C C . PRO A 1 193 ? -9.811 -5.855 19.388 1.00 85.31 193 PRO A C 1
ATOM 1499 O O . PRO A 1 193 ? -8.938 -5.122 19.861 1.00 85.31 193 PRO A O 1
ATOM 1502 N N . VAL A 1 194 ? -10.430 -5.566 18.244 1.00 88.62 194 VAL A N 1
ATOM 1503 C CA . VAL A 1 194 ? -10.178 -4.318 17.512 1.00 88.62 194 VAL A CA 1
ATOM 1504 C C . VAL A 1 194 ? -11.202 -3.291 17.965 1.00 88.62 194 VAL A C 1
ATOM 1506 O O . VAL A 1 194 ? -12.396 -3.460 17.722 1.00 88.62 194 VAL A O 1
ATOM 1509 N N . ILE A 1 195 ? -10.743 -2.214 18.604 1.00 88.69 195 ILE A N 1
ATOM 1510 C CA . ILE A 1 195 ? -11.617 -1.082 18.912 1.00 88.69 195 ILE A CA 1
ATOM 1511 C C . ILE A 1 195 ? -12.026 -0.415 17.601 1.00 88.69 195 ILE A C 1
ATOM 1513 O O . ILE A 1 195 ? -11.178 0.031 16.830 1.00 88.69 195 ILE A O 1
ATOM 1517 N N . ILE A 1 196 ? -13.334 -0.346 17.378 1.00 89.56 196 ILE A N 1
ATOM 1518 C CA . ILE A 1 196 ? -13.938 0.285 16.212 1.00 89.56 196 ILE A CA 1
ATOM 1519 C C . ILE A 1 196 ? -14.303 1.740 16.511 1.00 89.56 196 ILE A C 1
ATOM 1521 O O . ILE A 1 196 ? -14.073 2.612 15.680 1.00 89.56 196 ILE A O 1
ATOM 1525 N N . SER A 1 197 ? -14.854 2.035 17.689 1.00 89.56 197 SER A N 1
ATOM 1526 C CA . SER A 1 197 ? -15.321 3.386 18.021 1.00 89.56 197 SER A CA 1
ATOM 1527 C C . SER A 1 197 ? -14.254 4.269 18.674 1.00 89.56 197 SER A C 1
ATOM 1529 O O . SER A 1 197 ? -13.443 3.801 19.475 1.00 89.56 197 SER A O 1
ATOM 1531 N N . ARG A 1 198 ? -14.325 5.581 18.440 1.00 85.62 198 ARG A N 1
ATOM 1532 C CA . ARG A 1 198 ? -13.555 6.594 19.178 1.00 85.62 198 ARG A CA 1
ATOM 1533 C C . ARG A 1 198 ? -14.454 7.318 20.175 1.00 85.62 198 ARG A C 1
ATOM 1535 O O . ARG A 1 198 ? -15.585 7.668 19.856 1.00 85.62 198 ARG A O 1
ATOM 1542 N N . VAL A 1 199 ? -13.930 7.549 21.374 1.00 79.19 199 VAL A N 1
ATOM 1543 C CA . VAL A 1 199 ? -14.629 8.272 22.452 1.00 79.19 199 VAL A CA 1
ATOM 1544 C C . VAL A 1 199 ? -14.476 9.775 22.247 1.00 79.19 199 VAL A C 1
ATOM 1546 O O . VAL A 1 199 ? -15.434 10.534 22.339 1.00 79.19 199 VAL A O 1
ATOM 1549 N N . GLN A 1 200 ? -13.257 10.196 21.917 1.00 70.94 200 GLN A N 1
ATOM 1550 C CA . GLN A 1 200 ? -12.914 1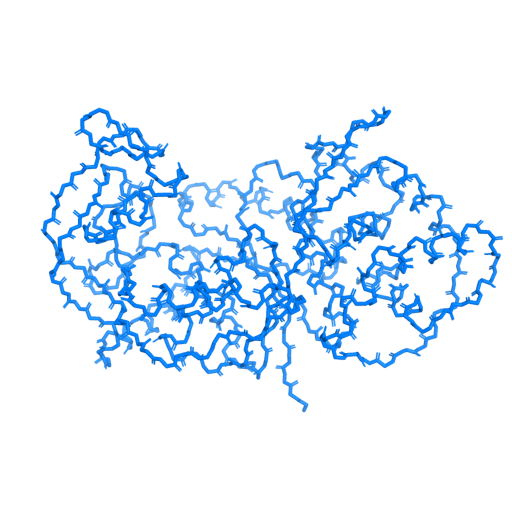1.555 21.530 1.00 70.94 200 GLN A CA 1
ATOM 1551 C C . GLN A 1 200 ? -12.030 11.452 20.291 1.00 70.94 200 GLN A C 1
ATOM 1553 O O . GLN A 1 200 ? -11.129 10.623 20.249 1.00 70.94 200 GLN A O 1
ATOM 1558 N N . ARG A 1 201 ? -12.300 12.259 19.267 1.00 67.44 201 ARG A N 1
ATOM 1559 C CA . ARG A 1 201 ? -11.364 12.588 18.186 1.00 67.44 201 ARG A CA 1
ATOM 1560 C C . ARG A 1 201 ? -11.821 13.950 17.681 1.00 67.44 201 ARG A C 1
ATOM 1562 O O . ARG A 1 201 ? -12.917 14.056 17.146 1.00 67.44 201 ARG A O 1
ATOM 1569 N N . ASN A 1 202 ? -11.000 14.987 17.854 1.00 56.06 202 ASN A N 1
ATOM 1570 C CA . ASN A 1 202 ? -11.308 16.359 17.405 1.00 56.06 202 ASN A CA 1
ATOM 1571 C C . ASN A 1 202 ? -11.302 16.506 15.866 1.00 56.06 202 ASN A C 1
ATOM 1573 O O . ASN A 1 202 ? -11.076 17.590 15.336 1.00 56.06 202 ASN A O 1
ATOM 1577 N N . THR A 1 203 ? -11.478 15.408 15.130 1.00 53.25 203 THR A N 1
ATOM 1578 C CA . THR A 1 203 ? -11.563 15.394 13.673 1.00 53.25 203 THR A CA 1
ATOM 1579 C C . THR A 1 203 ? -13.028 15.374 13.268 1.00 53.25 203 THR A C 1
ATOM 1581 O O . THR A 1 203 ? -13.781 14.531 13.744 1.00 53.25 203 THR A O 1
ATOM 1584 N N . GLU A 1 204 ? -13.399 16.255 12.345 1.00 51.78 204 GLU A N 1
ATOM 1585 C CA . GLU A 1 204 ? -14.746 16.488 11.797 1.00 51.78 204 GLU A CA 1
ATOM 1586 C C . GLU A 1 204 ? -15.379 15.298 11.049 1.00 51.78 204 GLU A C 1
ATOM 1588 O O . GLU A 1 204 ? -16.396 15.474 10.381 1.00 51.78 204 GLU A O 1
ATOM 1593 N N . SER A 1 205 ? -14.827 14.085 11.157 1.00 56.81 205 SER A N 1
ATOM 1594 C CA . SER A 1 205 ? -15.464 12.867 10.654 1.00 56.81 205 SER A CA 1
ATOM 1595 C C . SER A 1 205 ? -16.816 12.702 11.360 1.00 56.81 205 SER A C 1
ATOM 1597 O O . SER A 1 205 ? -16.897 12.186 12.475 1.00 56.81 205 SER A O 1
ATOM 1599 N N . ARG A 1 206 ? -17.898 13.130 10.697 1.00 59.00 206 ARG A N 1
ATOM 1600 C CA . ARG A 1 206 ? -19.295 12.993 11.156 1.00 59.00 206 ARG A CA 1
ATOM 1601 C C . ARG A 1 206 ? -19.809 11.552 11.061 1.00 59.00 206 ARG A C 1
ATOM 1603 O O . ARG A 1 206 ? -21.013 11.309 11.150 1.00 59.00 206 ARG A O 1
ATOM 1610 N N . PHE A 1 207 ? -18.919 10.591 10.831 1.00 74.50 207 PHE A N 1
ATOM 1611 C CA . PHE A 1 207 ? -19.287 9.201 10.660 1.00 74.50 207 PHE A CA 1
ATOM 1612 C C . PHE A 1 207 ? -19.636 8.570 12.012 1.00 74.50 207 PHE A C 1
ATOM 1614 O O . PHE A 1 207 ? -18.758 8.221 12.804 1.00 74.50 207 PHE A O 1
ATOM 1621 N N . SER A 1 208 ? -20.936 8.414 12.260 1.00 81.06 208 SER A N 1
ATOM 1622 C CA . SER A 1 208 ? -21.464 7.699 13.416 1.00 81.06 208 SER A CA 1
ATOM 1623 C C . SER A 1 208 ? -22.410 6.568 13.019 1.00 81.06 208 SER A C 1
ATOM 1625 O O . SER A 1 208 ? -23.111 6.642 12.005 1.00 81.06 208 SER A O 1
ATOM 1627 N N . VAL A 1 209 ? -22.410 5.513 13.834 1.00 83.69 209 VAL A N 1
ATOM 1628 C CA . VAL A 1 209 ? -23.282 4.336 13.714 1.00 83.69 209 VAL A CA 1
ATOM 1629 C C . VAL A 1 209 ? -23.807 4.003 15.112 1.00 83.69 209 VAL A C 1
ATOM 1631 O O . VAL A 1 209 ? -23.027 3.924 16.059 1.00 83.69 209 VAL A O 1
ATOM 1634 N N . HIS A 1 210 ? -25.131 3.892 15.266 1.00 84.44 210 HIS A N 1
ATOM 1635 C CA . HIS A 1 210 ? -25.808 3.709 16.564 1.00 84.44 210 HIS A CA 1
ATOM 1636 C C . HIS A 1 210 ? -25.333 4.673 17.677 1.00 84.44 210 HIS A C 1
ATOM 1638 O O . HIS A 1 210 ? -25.213 4.293 18.838 1.00 84.44 210 HIS A O 1
ATOM 1644 N N . GLY A 1 211 ? -25.030 5.929 17.326 1.00 84.06 211 GLY A N 1
ATOM 1645 C CA . GLY A 1 211 ? -24.573 6.955 18.275 1.00 84.06 211 GLY A CA 1
ATOM 1646 C C . GLY A 1 211 ? -23.086 6.896 18.646 1.00 84.06 211 GLY A C 1
ATOM 1647 O O . GLY A 1 211 ? -22.611 7.779 19.354 1.00 84.06 211 GLY A O 1
ATOM 1648 N N . TYR A 1 212 ? -22.329 5.921 18.140 1.00 86.31 212 TYR A N 1
ATOM 1649 C CA . TYR A 1 212 ? -20.880 5.850 18.322 1.00 86.31 212 TYR A CA 1
ATOM 1650 C C . TYR A 1 212 ? -20.165 6.564 17.182 1.00 86.31 212 TYR A C 1
ATOM 1652 O O . TYR A 1 212 ? -20.475 6.327 16.016 1.00 86.31 212 TYR A O 1
ATOM 1660 N N . SER A 1 213 ? -19.188 7.410 17.512 1.00 85.81 213 SER A N 1
ATOM 1661 C CA . SER A 1 213 ? -18.228 7.920 16.530 1.00 85.81 213 SER A CA 1
ATOM 1662 C C . SER A 1 213 ? -17.257 6.812 16.177 1.00 85.81 213 SER A C 1
ATOM 1664 O O . SER A 1 213 ? -16.784 6.100 17.071 1.00 85.81 213 SER A O 1
ATOM 1666 N N . ILE A 1 214 ? -16.967 6.645 14.891 1.00 85.00 214 ILE A N 1
ATOM 1667 C CA . ILE A 1 214 ? -16.196 5.495 14.458 1.00 85.00 214 ILE A CA 1
ATOM 1668 C C . ILE A 1 214 ? -14.855 5.852 13.840 1.00 85.00 214 ILE A C 1
ATOM 1670 O O . ILE A 1 214 ? -14.737 6.840 13.125 1.00 85.00 214 ILE A O 1
ATOM 1674 N N . ASP A 1 215 ? -13.843 5.042 14.155 1.00 83.69 215 ASP A N 1
ATOM 1675 C CA . ASP A 1 215 ? -12.446 5.313 13.861 1.00 83.69 215 ASP A CA 1
ATOM 1676 C C . ASP A 1 215 ? -12.149 5.313 12.351 1.00 83.69 215 ASP A C 1
ATOM 1678 O O . ASP A 1 215 ? -12.200 4.254 11.717 1.00 83.69 215 ASP A O 1
ATOM 1682 N N . PRO A 1 216 ? -11.742 6.463 11.778 1.00 77.50 216 PRO A N 1
ATOM 1683 C CA . PRO A 1 216 ? -11.344 6.562 10.375 1.00 77.50 216 PRO A CA 1
ATOM 1684 C C . PRO A 1 216 ? -10.284 5.536 9.954 1.00 77.50 216 PRO A C 1
ATOM 1686 O O . PRO A 1 216 ? -10.306 5.051 8.824 1.00 77.50 216 PRO A O 1
ATOM 1689 N N . ASP A 1 217 ? -9.378 5.166 10.862 1.00 77.38 217 ASP A N 1
ATOM 1690 C CA . ASP A 1 217 ? -8.278 4.244 10.572 1.00 77.38 217 ASP A CA 1
ATOM 1691 C C . ASP A 1 217 ? -8.776 2.801 10.357 1.00 77.38 217 ASP A C 1
ATOM 1693 O O . ASP A 1 217 ? -8.144 2.022 9.639 1.00 77.38 217 ASP A O 1
ATOM 1697 N N . VAL A 1 218 ? -9.918 2.434 10.953 1.00 79.06 218 VAL A N 1
ATOM 1698 C CA . VAL A 1 218 ? -10.561 1.131 10.730 1.00 79.06 218 VAL A CA 1
ATOM 1699 C C . VAL A 1 218 ? -11.204 1.102 9.344 1.00 79.06 218 VAL A C 1
ATOM 1701 O O . VAL A 1 218 ? -11.068 0.116 8.628 1.00 79.06 218 VAL A O 1
ATOM 1704 N N . TRP A 1 219 ? -11.833 2.193 8.906 1.00 75.81 219 TRP A N 1
ATOM 1705 C CA . TRP A 1 219 ? -12.484 2.272 7.585 1.00 75.81 219 TRP A CA 1
ATOM 1706 C C . TRP A 1 219 ? -11.488 2.321 6.460 1.00 75.81 219 TRP A C 1
ATOM 1708 O O . TRP A 1 219 ? -11.647 1.632 5.454 1.00 75.81 219 TRP A O 1
ATOM 1718 N N . TRP A 1 220 ? -10.425 3.086 6.677 1.00 78.12 220 TRP A N 1
ATOM 1719 C CA . TRP A 1 220 ? -9.261 3.078 5.821 1.00 78.12 220 TRP A CA 1
ATOM 1720 C C . TRP A 1 220 ? -8.744 1.652 5.595 1.00 78.12 220 TRP A C 1
ATOM 1722 O O . TRP A 1 220 ? -8.464 1.272 4.460 1.00 78.12 220 TRP A O 1
ATOM 1732 N N . ALA A 1 221 ? -8.688 0.836 6.650 1.00 76.06 221 ALA A N 1
ATOM 1733 C CA . ALA A 1 221 ? -8.249 -0.550 6.550 1.00 76.06 221 ALA A CA 1
ATOM 1734 C C . ALA A 1 221 ? -9.251 -1.441 5.787 1.00 76.06 221 ALA A C 1
ATOM 1736 O O . ALA A 1 221 ? -8.849 -2.404 5.154 1.00 76.06 221 ALA A O 1
ATOM 1737 N N . CYS A 1 222 ? -10.548 -1.139 5.779 1.00 75.38 222 CYS A N 1
ATOM 1738 C CA . CYS A 1 222 ? -11.539 -1.952 5.060 1.00 75.38 222 CYS A CA 1
ATOM 1739 C C . CYS A 1 222 ? -11.671 -1.594 3.571 1.00 75.38 222 CYS A C 1
ATOM 1741 O O . CYS A 1 222 ? -12.192 -2.385 2.783 1.00 75.38 222 CYS A O 1
ATOM 1743 N N . MET A 1 223 ? -11.203 -0.410 3.175 1.00 76.50 223 MET A N 1
ATOM 1744 C CA . MET A 1 223 ? -11.430 0.181 1.853 1.00 76.50 223 MET A CA 1
ATOM 1745 C C . MET A 1 223 ? -11.073 -0.701 0.656 1.00 76.50 223 MET A C 1
ATOM 1747 O O . MET A 1 223 ? -11.911 -0.819 -0.250 1.00 76.50 223 MET A O 1
ATOM 1751 N N . PRO A 1 224 ? -9.879 -1.330 0.617 1.00 71.50 224 PRO A N 1
ATOM 1752 C CA . PRO A 1 224 ? -9.518 -2.180 -0.509 1.00 71.50 224 PRO A CA 1
ATOM 1753 C C . PRO A 1 224 ? -10.507 -3.327 -0.695 1.00 71.50 224 PRO A C 1
ATOM 1755 O O . PRO A 1 224 ? -10.745 -3.738 -1.815 1.00 71.50 224 PRO A O 1
ATOM 1758 N N . PHE A 1 225 ? -11.123 -3.815 0.379 1.00 75.69 225 PHE A N 1
ATOM 1759 C CA . PHE A 1 225 ? -11.970 -5.001 0.341 1.00 75.69 225 PHE A CA 1
ATOM 1760 C C . PHE A 1 225 ? -13.448 -4.681 0.139 1.00 75.69 225 PHE A C 1
ATOM 1762 O O . PHE A 1 225 ? -14.118 -5.401 -0.590 1.00 75.69 225 PHE A O 1
ATOM 1769 N N . ILE A 1 226 ? -13.946 -3.567 0.686 1.00 72.38 226 ILE A N 1
ATOM 1770 C CA . ILE A 1 226 ? -15.317 -3.093 0.423 1.00 72.38 226 ILE A CA 1
ATOM 1771 C C . ILE A 1 226 ? -15.504 -2.787 -1.069 1.00 72.38 226 ILE A C 1
ATOM 1773 O O . ILE A 1 226 ? -16.526 -3.121 -1.661 1.00 72.38 226 ILE A O 1
ATOM 1777 N N . SER A 1 227 ? -14.488 -2.200 -1.703 1.00 72.25 227 SER A N 1
ATOM 1778 C CA . SER A 1 227 ? -14.529 -1.882 -3.137 1.00 72.25 227 SER A CA 1
ATOM 1779 C C . SER A 1 227 ? -14.391 -3.126 -4.028 1.00 72.25 227 SER A C 1
ATOM 1781 O O . SER A 1 227 ? -14.635 -3.048 -5.229 1.00 72.25 227 SER A O 1
ATOM 1783 N N . LEU A 1 228 ? -14.004 -4.270 -3.450 1.00 72.81 228 LEU A N 1
ATOM 1784 C CA . LEU A 1 228 ? -13.657 -5.508 -4.152 1.00 72.81 228 LEU A CA 1
ATOM 1785 C C . LEU A 1 228 ? -14.475 -6.719 -3.670 1.00 72.81 228 LEU A C 1
ATOM 1787 O O . LEU A 1 228 ? -14.062 -7.849 -3.904 1.00 72.81 228 LEU A O 1
ATOM 1791 N N . GLN A 1 229 ? -15.640 -6.512 -3.042 1.00 69.44 229 GLN A N 1
ATOM 1792 C CA . GLN A 1 229 ? -16.470 -7.593 -2.474 1.00 69.44 229 GLN A CA 1
ATOM 1793 C C . GLN A 1 229 ? -16.908 -8.665 -3.489 1.00 69.44 229 GLN A C 1
ATOM 1795 O O . GLN A 1 229 ? -17.277 -9.760 -3.086 1.00 69.44 229 GLN A O 1
ATOM 1800 N N . ASN A 1 230 ? -16.819 -8.377 -4.790 1.00 76.88 230 ASN A N 1
ATOM 1801 C CA . ASN A 1 230 ? -17.158 -9.306 -5.872 1.00 76.88 230 ASN A CA 1
ATOM 1802 C C . ASN A 1 230 ? -15.920 -9.919 -6.552 1.00 76.88 230 ASN A C 1
ATOM 1804 O O . ASN A 1 230 ? -16.011 -10.329 -7.706 1.00 76.88 230 ASN A O 1
ATOM 1808 N N . GLN A 1 231 ? -14.749 -9.887 -5.907 1.00 84.88 231 GLN A N 1
ATOM 1809 C CA . GLN A 1 231 ? -13.509 -10.427 -6.466 1.00 84.88 231 GLN A CA 1
ATOM 1810 C C . GLN A 1 231 ? -13.127 -11.757 -5.820 1.00 84.88 231 GLN A C 1
ATOM 1812 O O . GLN A 1 231 ? -13.075 -11.857 -4.596 1.00 84.88 231 GLN A O 1
ATOM 1817 N N . ASP A 1 232 ? -12.756 -12.735 -6.647 1.00 88.00 232 ASP A N 1
ATOM 1818 C CA . ASP A 1 232 ? -12.252 -14.027 -6.171 1.00 88.00 232 ASP A CA 1
ATOM 1819 C C . ASP A 1 232 ? -10.894 -13.878 -5.468 1.00 88.00 232 ASP A C 1
ATOM 1821 O O . ASP A 1 232 ? -10.642 -14.491 -4.426 1.00 88.00 232 ASP A O 1
ATOM 1825 N N . GLU A 1 233 ? -10.005 -13.052 -6.034 1.00 90.56 233 GLU A N 1
ATOM 1826 C CA . GLU A 1 233 ? -8.669 -12.807 -5.491 1.00 90.56 233 GLU A CA 1
ATOM 1827 C C . GLU A 1 233 ? -8.277 -11.325 -5.537 1.00 90.56 233 GLU A C 1
ATOM 1829 O O . GLU A 1 233 ? -8.369 -10.646 -6.563 1.00 90.56 233 GLU A O 1
ATOM 1834 N N . VAL A 1 234 ? -7.765 -10.840 -4.405 1.00 92.56 234 VAL A N 1
ATOM 1835 C CA . VAL A 1 234 ? -7.189 -9.505 -4.251 1.00 92.56 234 VAL A CA 1
ATOM 1836 C C . VAL A 1 234 ? -5.700 -9.628 -3.966 1.00 92.56 234 VAL A C 1
ATOM 1838 O O . VAL A 1 234 ? -5.274 -10.283 -3.013 1.00 92.56 234 VAL A O 1
ATOM 1841 N N . ILE A 1 235 ? -4.900 -8.942 -4.774 1.00 95.31 235 ILE A N 1
ATOM 1842 C CA . ILE A 1 235 ? -3.462 -8.796 -4.571 1.00 95.31 235 ILE A CA 1
ATOM 1843 C C . ILE A 1 235 ? -3.196 -7.408 -3.999 1.00 95.31 235 ILE A C 1
ATOM 1845 O O . ILE A 1 235 ? -3.324 -6.411 -4.706 1.00 95.31 235 ILE A O 1
ATOM 1849 N N . LEU A 1 236 ? -2.795 -7.334 -2.733 1.00 95.44 236 LEU A N 1
ATOM 1850 C CA . LEU A 1 236 ? -2.385 -6.089 -2.092 1.00 95.44 236 LEU A CA 1
ATOM 1851 C C . LEU A 1 236 ? -0.889 -5.845 -2.282 1.00 95.44 236 LEU A C 1
ATOM 1853 O O . LEU A 1 236 ? -0.056 -6.590 -1.772 1.00 95.44 236 LEU A O 1
ATOM 1857 N N . VAL A 1 237 ? -0.538 -4.762 -2.966 1.00 96.69 237 VAL A N 1
ATOM 1858 C CA . VAL A 1 237 ? 0.839 -4.281 -3.078 1.00 96.69 237 VAL A CA 1
ATOM 1859 C C . VAL A 1 237 ? 1.139 -3.314 -1.941 1.00 96.69 237 VAL A C 1
ATOM 1861 O O . VAL A 1 237 ? 0.421 -2.335 -1.726 1.00 96.69 237 VAL A O 1
ATOM 1864 N N . THR A 1 238 ? 2.212 -3.588 -1.203 1.00 95.88 238 THR A N 1
ATOM 1865 C CA . THR A 1 238 ? 2.618 -2.799 -0.034 1.00 95.88 238 THR A CA 1
ATOM 1866 C C . THR A 1 238 ? 4.137 -2.734 0.097 1.00 95.88 238 THR A C 1
ATOM 1868 O O . THR A 1 238 ? 4.851 -3.624 -0.367 1.00 95.88 238 THR A O 1
ATOM 1871 N N . SER A 1 239 ? 4.643 -1.703 0.769 1.00 95.62 239 SER A N 1
ATOM 1872 C CA . SER A 1 239 ? 6.053 -1.624 1.144 1.00 95.62 239 SER A CA 1
ATOM 1873 C C . SER A 1 239 ? 6.357 -2.540 2.334 1.00 95.62 239 SER A C 1
ATOM 1875 O O . SER A 1 239 ? 5.517 -2.757 3.209 1.00 95.62 239 SER A O 1
ATOM 1877 N N . SER A 1 240 ? 7.604 -2.997 2.443 1.00 95.75 240 SER A N 1
ATOM 1878 C CA . SER A 1 240 ? 8.144 -3.676 3.629 1.00 95.75 240 SER A CA 1
ATOM 1879 C C . SER A 1 240 ? 7.910 -2.902 4.938 1.00 95.75 240 SER A C 1
ATOM 1881 O O . SER A 1 240 ? 7.697 -3.520 5.988 1.00 95.75 240 SER A O 1
ATOM 1883 N N . LYS A 1 241 ? 7.886 -1.558 4.879 1.00 93.25 241 LYS A N 1
ATOM 1884 C CA . LYS A 1 241 ? 7.565 -0.671 6.012 1.00 93.25 241 LYS A CA 1
ATOM 1885 C C . LYS A 1 241 ? 6.084 -0.670 6.388 1.00 93.25 241 LYS A C 1
ATOM 1887 O O . LYS A 1 241 ? 5.756 -0.417 7.538 1.00 93.25 241 LYS A O 1
ATOM 1892 N N . THR A 1 242 ? 5.198 -0.977 5.445 1.00 92.88 242 THR A N 1
ATOM 1893 C CA . THR A 1 242 ? 3.739 -0.935 5.627 1.00 92.88 242 THR A CA 1
ATOM 1894 C C . THR A 1 242 ? 3.103 -2.326 5.649 1.00 92.88 242 THR A C 1
ATOM 1896 O O . THR A 1 242 ? 1.880 -2.449 5.585 1.00 92.88 242 THR A O 1
ATOM 1899 N N . LEU A 1 243 ? 3.907 -3.390 5.784 1.00 94.62 243 LEU A N 1
ATOM 1900 C CA . LEU A 1 243 ? 3.417 -4.771 5.871 1.00 94.62 243 LEU A CA 1
ATOM 1901 C C . LEU A 1 243 ? 2.420 -4.960 7.024 1.00 94.62 243 LEU A C 1
ATOM 1903 O O . LEU A 1 243 ? 1.379 -5.576 6.821 1.00 94.62 243 LEU A O 1
ATOM 1907 N N . TRP A 1 244 ? 2.691 -4.366 8.193 1.00 91.75 244 TRP A N 1
ATOM 1908 C CA . TRP A 1 244 ? 1.776 -4.403 9.343 1.00 91.75 244 TRP A CA 1
ATOM 1909 C C . TRP A 1 244 ? 0.370 -3.928 8.971 1.00 91.75 244 TRP A C 1
ATOM 1911 O O . TRP A 1 244 ? -0.618 -4.581 9.299 1.00 91.75 244 TRP A O 1
ATOM 1921 N N . HIS A 1 245 ? 0.276 -2.829 8.221 1.00 91.25 245 HIS A N 1
ATOM 1922 C CA . HIS A 1 245 ? -1.008 -2.301 7.783 1.00 91.25 245 HIS A CA 1
ATOM 1923 C C . HIS A 1 245 ? -1.721 -3.231 6.803 1.00 91.25 245 HIS A C 1
ATOM 1925 O O . HIS A 1 245 ? -2.935 -3.371 6.903 1.00 91.25 245 HIS A O 1
ATOM 1931 N N . ALA A 1 246 ? -1.002 -3.898 5.895 1.00 93.44 246 ALA A N 1
ATOM 1932 C CA . ALA A 1 246 ? -1.599 -4.872 4.978 1.00 93.44 246 ALA A CA 1
ATOM 1933 C C . ALA A 1 246 ? -2.145 -6.103 5.720 1.00 93.44 246 ALA A C 1
ATOM 1935 O O . ALA A 1 246 ? -3.257 -6.554 5.433 1.00 93.44 246 ALA A O 1
ATOM 1936 N N . VAL A 1 247 ? -1.409 -6.601 6.719 1.00 92.50 247 VAL A N 1
ATOM 1937 C CA . VAL A 1 247 ? -1.868 -7.703 7.578 1.00 92.50 247 VAL A CA 1
ATOM 1938 C C . VAL A 1 247 ? -3.084 -7.269 8.401 1.00 92.50 247 VAL A C 1
ATOM 1940 O O . VAL A 1 247 ? -4.101 -7.957 8.382 1.00 92.50 247 VAL A O 1
ATOM 1943 N N . ARG A 1 248 ? -3.039 -6.090 9.038 1.00 90.12 248 ARG A N 1
ATOM 1944 C CA . ARG A 1 248 ? -4.171 -5.519 9.792 1.00 90.12 248 ARG A CA 1
ATOM 1945 C C . ARG A 1 248 ? -5.418 -5.346 8.924 1.00 90.12 248 ARG A C 1
ATOM 1947 O O . ARG A 1 248 ? -6.500 -5.748 9.332 1.00 90.12 248 ARG A O 1
ATOM 1954 N N . THR A 1 249 ? -5.253 -4.795 7.726 1.00 90.31 249 THR A N 1
ATOM 1955 C CA . THR A 1 249 ? -6.311 -4.601 6.719 1.00 90.31 249 THR A CA 1
ATOM 1956 C C . THR A 1 249 ? -6.966 -5.932 6.356 1.00 90.31 249 THR A C 1
ATOM 1958 O O . THR A 1 249 ? -8.184 -6.068 6.434 1.00 90.31 249 THR A O 1
ATOM 1961 N N . THR A 1 250 ? -6.159 -6.953 6.058 1.00 91.00 250 THR A N 1
ATOM 1962 C CA . THR A 1 250 ? -6.657 -8.301 5.741 1.00 91.00 250 THR A CA 1
ATOM 1963 C C . THR A 1 250 ? -7.378 -8.941 6.928 1.00 91.00 250 THR A C 1
ATOM 1965 O O . THR A 1 250 ? -8.413 -9.582 6.761 1.00 91.00 250 THR A O 1
ATOM 1968 N N . HIS A 1 251 ? -6.849 -8.769 8.140 1.00 89.88 251 HIS A N 1
ATOM 1969 C CA . HIS A 1 251 ? -7.452 -9.315 9.349 1.00 89.88 251 HIS A CA 1
ATOM 1970 C C . HIS A 1 251 ? -8.823 -8.695 9.640 1.00 89.88 251 HIS A C 1
ATOM 1972 O O . HIS A 1 251 ? -9.784 -9.428 9.857 1.00 89.88 251 HIS A O 1
ATOM 1978 N N . ILE A 1 252 ? -8.927 -7.363 9.588 1.00 89.50 252 ILE A N 1
ATOM 1979 C CA . ILE A 1 252 ? -10.195 -6.654 9.805 1.00 89.50 252 ILE A CA 1
ATOM 1980 C C . ILE A 1 252 ? -11.218 -7.046 8.733 1.00 89.50 252 ILE A C 1
ATOM 1982 O O . ILE A 1 252 ? -12.365 -7.325 9.067 1.00 89.50 252 ILE A O 1
ATOM 1986 N N . ALA A 1 253 ? -10.812 -7.136 7.463 1.00 87.75 253 ALA A N 1
ATOM 1987 C CA . ALA A 1 253 ? -11.708 -7.548 6.383 1.00 87.75 253 ALA A CA 1
ATOM 1988 C C . ALA A 1 253 ? -12.324 -8.933 6.626 1.00 87.75 253 ALA A C 1
ATOM 1990 O O . ALA A 1 253 ? -13.523 -9.120 6.436 1.00 87.75 253 ALA A O 1
ATOM 1991 N N . ARG A 1 254 ? -11.527 -9.886 7.121 1.00 88.06 254 ARG A N 1
ATOM 1992 C CA . ARG A 1 254 ? -12.025 -11.219 7.483 1.00 88.06 254 ARG A CA 1
ATOM 1993 C C . ARG A 1 254 ? -12.932 -11.216 8.700 1.00 88.06 254 ARG A C 1
ATOM 1995 O O . ARG A 1 254 ? -13.940 -11.910 8.681 1.00 88.06 254 ARG A O 1
ATOM 2002 N N . LEU A 1 255 ? -12.612 -10.426 9.726 1.00 87.75 255 LEU A N 1
ATOM 2003 C CA . LEU A 1 255 ? -13.500 -10.246 10.881 1.00 87.75 255 LEU A CA 1
ATOM 2004 C C . LEU A 1 255 ? -14.863 -9.675 10.469 1.00 87.75 255 LEU A C 1
ATOM 2006 O O . LEU A 1 255 ? -15.875 -10.008 11.069 1.00 87.75 255 LEU A O 1
ATOM 2010 N N . LEU A 1 256 ? -14.899 -8.851 9.420 1.00 85.94 256 LEU A N 1
ATOM 2011 C CA . LEU A 1 256 ? -16.134 -8.326 8.836 1.00 85.94 256 LEU A CA 1
ATOM 2012 C C . LEU A 1 256 ? -16.825 -9.306 7.872 1.00 85.94 256 LEU A C 1
ATOM 2014 O O . LEU A 1 256 ? -17.837 -8.946 7.276 1.00 85.94 256 LEU A O 1
ATOM 2018 N N . GLY A 1 257 ? -16.317 -10.532 7.722 1.00 83.50 257 GLY A N 1
ATOM 2019 C CA . GLY A 1 257 ? -16.904 -11.563 6.864 1.00 83.50 257 GLY A CA 1
ATOM 2020 C C . GLY A 1 257 ? -16.678 -11.344 5.368 1.00 83.50 257 GLY A C 1
ATOM 2021 O O . GLY A 1 257 ? -17.463 -11.834 4.565 1.00 83.50 257 GLY A O 1
ATOM 2022 N N . ILE A 1 258 ? -15.644 -10.595 4.967 1.00 82.88 258 ILE A N 1
ATOM 2023 C CA . ILE A 1 258 ? -15.311 -10.441 3.546 1.00 82.88 258 ILE A CA 1
ATOM 2024 C C . ILE A 1 258 ? -14.549 -11.685 3.073 1.00 82.88 258 ILE A C 1
ATOM 2026 O O . ILE A 1 258 ? -13.367 -11.869 3.379 1.00 82.88 258 ILE A O 1
ATOM 2030 N N . GLU A 1 259 ? -15.236 -12.530 2.307 1.00 79.50 259 GLU A N 1
ATOM 2031 C CA . GLU A 1 259 ? -14.715 -13.782 1.759 1.00 79.50 259 GLU A CA 1
ATOM 2032 C C . GLU A 1 259 ? -14.024 -13.544 0.409 1.00 79.50 259 GLU A C 1
ATOM 2034 O O . GLU A 1 259 ? -14.604 -13.730 -0.653 1.00 79.50 259 GLU A O 1
ATOM 2039 N N . CYS A 1 260 ? -12.761 -13.114 0.438 1.00 86.12 260 CYS A N 1
ATOM 2040 C CA . CYS A 1 260 ? -11.913 -13.073 -0.756 1.00 86.12 260 CYS A CA 1
ATOM 2041 C C . CYS A 1 260 ? -10.541 -13.683 -0.465 1.00 86.12 260 CYS A C 1
ATOM 2043 O O . CYS A 1 260 ? -10.010 -13.589 0.652 1.00 86.12 260 CYS A O 1
ATOM 2045 N N . LYS A 1 261 ? -9.932 -14.319 -1.472 1.00 89.69 261 LYS A N 1
ATOM 2046 C CA . LYS A 1 261 ? -8.550 -14.782 -1.347 1.00 89.69 261 LYS A CA 1
ATOM 2047 C C . LYS A 1 261 ? -7.629 -13.566 -1.384 1.00 89.69 261 LYS A C 1
ATOM 2049 O O . LYS A 1 261 ? -7.675 -12.777 -2.322 1.00 89.69 261 LYS A O 1
ATOM 2054 N N . VAL A 1 262 ? -6.766 -13.427 -0.379 1.00 91.94 262 VAL A N 1
ATOM 2055 C CA . VAL A 1 262 ? -5.838 -12.293 -0.288 1.00 91.94 262 VAL A CA 1
ATOM 2056 C C . VAL A 1 262 ? -4.398 -12.762 -0.425 1.00 91.94 262 VAL A C 1
ATOM 2058 O O . VAL A 1 262 ? -3.896 -13.552 0.385 1.00 91.94 262 VAL A O 1
ATOM 2061 N N . SER A 1 263 ? -3.735 -12.214 -1.435 1.00 95.38 263 SER A N 1
ATOM 2062 C CA . SER A 1 263 ? -2.295 -12.300 -1.645 1.00 95.38 263 SER A CA 1
ATOM 2063 C C . SER A 1 263 ? -1.676 -10.922 -1.378 1.00 95.38 263 SER A C 1
ATOM 2065 O O . SER A 1 263 ? -2.266 -9.899 -1.709 1.00 95.38 263 SER A O 1
ATOM 2067 N N . VAL A 1 264 ? -0.488 -10.857 -0.782 1.00 97.06 264 VAL A N 1
ATOM 2068 C CA . VAL A 1 264 ? 0.224 -9.600 -0.508 1.00 97.06 264 VAL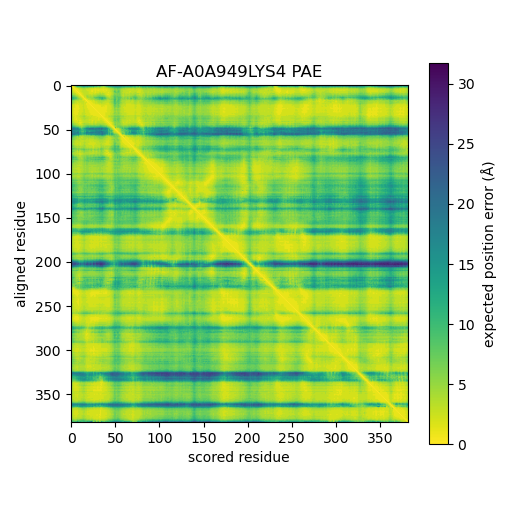 A CA 1
ATOM 2069 C C . VAL A 1 264 ? 1.577 -9.635 -1.202 1.00 97.06 264 VAL A C 1
ATOM 2071 O O . VAL A 1 264 ? 2.400 -10.502 -0.917 1.00 97.06 264 VAL A O 1
ATOM 2074 N N . LEU A 1 265 ? 1.818 -8.674 -2.091 1.00 98.00 265 LEU A N 1
ATOM 2075 C CA . LEU A 1 265 ? 3.108 -8.452 -2.733 1.00 98.00 265 LEU A CA 1
ATOM 2076 C C . LEU A 1 265 ? 3.854 -7.331 -2.002 1.00 98.00 265 LEU A C 1
ATOM 2078 O O . LEU A 1 265 ? 3.465 -6.163 -2.047 1.00 98.00 265 LEU A O 1
ATOM 2082 N N . VAL A 1 266 ? 4.935 -7.696 -1.323 1.00 97.81 266 VAL A N 1
ATOM 2083 C CA . VAL A 1 266 ? 5.719 -6.817 -0.459 1.00 97.81 266 VAL A CA 1
ATOM 2084 C C . VAL A 1 266 ? 6.975 -6.365 -1.188 1.00 97.81 266 VAL A C 1
ATOM 2086 O O . VAL A 1 266 ? 7.931 -7.131 -1.329 1.00 97.81 266 VAL A O 1
ATOM 2089 N N . HIS A 1 267 ? 6.991 -5.115 -1.642 1.00 97.38 267 HIS A N 1
ATOM 2090 C CA . HIS A 1 267 ? 8.171 -4.528 -2.271 1.00 97.38 267 HIS A CA 1
ATOM 2091 C C . HIS A 1 267 ? 9.116 -3.917 -1.221 1.00 97.38 267 HIS A C 1
ATOM 2093 O O . HIS A 1 267 ? 8.667 -3.479 -0.153 1.00 97.38 267 HIS A O 1
ATOM 2099 N N . PRO A 1 268 ? 10.432 -3.856 -1.490 1.00 96.19 268 PRO A N 1
ATOM 2100 C CA . PRO A 1 268 ? 11.372 -3.184 -0.601 1.00 96.19 268 PRO A CA 1
ATOM 2101 C C . PRO A 1 268 ? 11.043 -1.694 -0.456 1.00 96.19 268 PRO A C 1
ATOM 2103 O O . PRO A 1 268 ? 10.470 -1.064 -1.350 1.00 96.19 268 PRO A O 1
ATOM 2106 N N . TYR A 1 269 ? 11.432 -1.111 0.673 1.00 94.69 269 TYR A N 1
ATOM 2107 C CA . TYR A 1 269 ? 11.419 0.334 0.845 1.00 94.69 269 TYR A CA 1
ATOM 2108 C C . TYR A 1 269 ? 12.544 0.961 0.023 1.00 94.69 269 TYR A C 1
ATOM 2110 O O . TYR A 1 269 ? 13.708 0.586 0.168 1.00 94.69 269 TYR A O 1
ATOM 2118 N N . LEU A 1 270 ? 12.200 1.925 -0.823 1.00 92.88 270 LEU A N 1
ATOM 2119 C CA . LEU A 1 270 ? 13.166 2.609 -1.667 1.00 92.88 270 LEU A CA 1
ATOM 2120 C C . LEU A 1 270 ? 13.838 3.746 -0.898 1.00 92.88 270 LEU A C 1
ATOM 2122 O O . LEU A 1 270 ? 13.166 4.616 -0.344 1.00 92.88 270 LEU A O 1
ATOM 2126 N N . LYS A 1 271 ? 15.168 3.742 -0.888 1.00 92.06 271 LYS A N 1
ATOM 2127 C CA . LYS A 1 271 ? 15.996 4.836 -0.393 1.00 92.06 271 LYS A CA 1
ATOM 2128 C C . LYS A 1 271 ? 16.764 5.439 -1.562 1.00 92.06 271 LYS A C 1
ATOM 2130 O O . LYS A 1 271 ? 17.541 4.754 -2.220 1.00 92.06 271 LYS A O 1
ATOM 2135 N N . ILE A 1 272 ? 16.563 6.729 -1.793 1.00 91.25 272 ILE A N 1
ATOM 2136 C CA . ILE A 1 272 ? 17.333 7.481 -2.780 1.00 91.25 272 ILE A CA 1
ATOM 2137 C C . ILE A 1 272 ? 18.649 7.911 -2.135 1.00 91.25 272 ILE A C 1
ATOM 2139 O O . ILE A 1 272 ? 18.648 8.497 -1.048 1.00 91.25 272 ILE A O 1
ATOM 2143 N N . LEU A 1 273 ? 19.767 7.565 -2.768 1.00 90.69 273 LEU A N 1
ATOM 2144 C CA . LEU A 1 273 ? 21.094 8.008 -2.363 1.00 90.69 273 LEU A CA 1
ATOM 2145 C C . LEU A 1 273 ? 21.529 9.126 -3.303 1.00 90.69 273 LEU A C 1
ATOM 2147 O O . LEU A 1 273 ? 21.768 8.888 -4.487 1.00 90.69 273 LEU A O 1
ATOM 2151 N N . ASP A 1 274 ? 21.620 10.335 -2.758 1.00 88.31 274 ASP A N 1
ATOM 2152 C CA . ASP A 1 274 ? 22.135 11.479 -3.499 1.00 88.31 274 ASP A CA 1
ATOM 2153 C C . ASP A 1 274 ? 23.623 11.284 -3.796 1.00 88.31 274 ASP A C 1
ATOM 2155 O O . ASP A 1 274 ? 24.407 10.922 -2.914 1.00 88.31 274 ASP A O 1
ATOM 2159 N N . GLN A 1 275 ? 23.993 11.526 -5.049 1.00 85.56 275 GLN A N 1
ATOM 2160 C CA . GLN A 1 275 ? 25.376 11.560 -5.519 1.00 85.56 275 GLN A CA 1
ATOM 2161 C C . GLN A 1 275 ? 25.615 12.936 -6.158 1.00 85.56 275 GLN A C 1
ATOM 2163 O O . GLN A 1 275 ? 25.432 13.956 -5.499 1.00 85.56 275 GLN A O 1
ATOM 2168 N N . GLU A 1 276 ? 25.973 12.982 -7.443 1.00 80.31 276 GLU A N 1
ATOM 2169 C CA . GLU A 1 276 ? 26.157 14.229 -8.192 1.00 80.31 276 GLU A CA 1
ATOM 2170 C C . GLU A 1 276 ? 24.828 14.960 -8.423 1.00 80.31 276 GLU A C 1
ATOM 2172 O O . GLU A 1 276 ? 24.768 16.186 -8.370 1.00 80.31 276 GLU A O 1
ATOM 2177 N N . THR A 1 277 ? 23.743 14.209 -8.640 1.00 81.88 277 THR A N 1
ATOM 2178 C CA . THR A 1 277 ? 22.388 14.764 -8.749 1.00 81.88 277 THR A CA 1
ATOM 2179 C C . THR A 1 277 ? 21.635 14.545 -7.445 1.00 81.88 277 THR A C 1
ATOM 2181 O O . THR A 1 277 ? 21.511 13.414 -6.969 1.00 81.88 277 THR A O 1
ATOM 2184 N N . LYS A 1 278 ? 21.086 15.627 -6.886 1.00 86.69 278 LYS A N 1
ATOM 2185 C CA . LYS A 1 278 ? 20.179 15.555 -5.741 1.00 86.69 278 LYS A CA 1
ATOM 2186 C C . LYS A 1 278 ? 18.814 15.065 -6.212 1.00 86.69 278 LYS A C 1
ATOM 2188 O O . LYS A 1 278 ? 18.093 15.796 -6.885 1.00 86.69 278 LYS A O 1
ATOM 2193 N N . LEU A 1 279 ? 18.476 13.836 -5.850 1.00 86.38 279 LEU A N 1
ATOM 2194 C CA . LEU A 1 279 ? 17.206 13.194 -6.177 1.00 86.38 279 LEU A CA 1
ATOM 2195 C C . LEU A 1 279 ? 16.325 13.034 -4.936 1.00 86.38 279 LEU A C 1
ATOM 2197 O O . LEU A 1 279 ? 15.106 13.034 -5.050 1.00 86.38 279 LEU A O 1
ATOM 2201 N N . SER A 1 280 ? 16.905 12.913 -3.744 1.00 86.25 280 SER A N 1
ATOM 2202 C CA . SER A 1 280 ? 16.147 12.666 -2.525 1.00 86.25 280 SER A CA 1
ATOM 2203 C C . SER A 1 280 ? 15.149 13.789 -2.245 1.00 86.25 280 SER A C 1
ATOM 2205 O O . SER A 1 280 ? 15.467 14.980 -2.332 1.00 86.25 280 SER A O 1
ATOM 2207 N N . ARG A 1 281 ? 13.919 13.393 -1.884 1.00 84.50 281 ARG A N 1
ATOM 2208 C CA . ARG A 1 281 ? 12.811 14.314 -1.573 1.00 84.50 281 ARG A CA 1
ATOM 2209 C C . ARG A 1 281 ? 12.418 15.247 -2.723 1.00 84.50 281 ARG A C 1
ATOM 2211 O O . ARG A 1 281 ? 11.760 16.253 -2.475 1.00 84.50 281 ARG A O 1
ATOM 2218 N N . MET A 1 282 ? 12.815 14.939 -3.954 1.00 90.00 282 MET A N 1
ATOM 2219 C CA . MET A 1 282 ? 12.378 15.688 -5.125 1.00 90.00 282 MET A CA 1
ATOM 2220 C C . MET A 1 282 ? 10.850 15.606 -5.254 1.00 90.00 282 MET A C 1
ATOM 2222 O O . MET A 1 282 ? 10.259 14.532 -5.080 1.00 90.00 282 MET A O 1
ATOM 2226 N N . SER A 1 283 ? 10.219 16.745 -5.549 1.00 86.50 283 SER A N 1
ATOM 2227 C CA . SER A 1 283 ? 8.784 16.798 -5.831 1.00 86.50 283 SER A CA 1
ATOM 2228 C C . SER A 1 283 ? 8.467 15.970 -7.079 1.00 86.50 283 SER A C 1
ATOM 2230 O O . SER A 1 283 ? 9.320 15.762 -7.948 1.00 86.50 283 SER A O 1
ATOM 2232 N N . VAL A 1 284 ? 7.227 15.506 -7.214 1.00 83.06 284 VAL A N 1
ATOM 2233 C CA . VAL A 1 284 ? 6.812 14.778 -8.427 1.00 83.06 284 VAL A CA 1
ATOM 2234 C C . VAL A 1 284 ? 6.965 15.628 -9.683 1.00 83.06 284 VAL A C 1
ATOM 2236 O O . VAL A 1 284 ? 7.411 15.121 -10.708 1.00 83.06 284 VAL A O 1
ATOM 2239 N N . SER A 1 285 ? 6.609 16.911 -9.602 1.00 81.56 285 SER A N 1
ATOM 2240 C CA . SER A 1 285 ? 6.706 17.841 -10.730 1.00 81.56 285 SER A CA 1
ATOM 2241 C C . SER A 1 285 ? 8.153 17.984 -11.205 1.00 81.56 285 SER A C 1
ATOM 2243 O O . SER A 1 285 ? 8.424 17.914 -12.403 1.00 81.56 285 SER A O 1
ATOM 2245 N N . ASP A 1 286 ? 9.101 18.150 -10.280 1.00 87.19 286 ASP A N 1
ATOM 2246 C CA . ASP A 1 286 ? 10.514 18.287 -10.646 1.00 87.19 286 ASP A CA 1
ATOM 2247 C C . ASP A 1 286 ? 11.082 16.970 -11.172 1.00 87.19 286 ASP A C 1
ATOM 2249 O O . ASP A 1 286 ? 11.817 16.960 -12.160 1.00 87.19 286 ASP A O 1
ATOM 2253 N N . TYR A 1 287 ? 10.659 15.849 -10.588 1.00 87.62 287 TYR A N 1
ATOM 2254 C CA . TYR A 1 287 ? 11.017 14.524 -11.074 1.00 87.62 287 TYR A CA 1
ATOM 2255 C C . TYR A 1 287 ? 10.528 14.281 -12.507 1.00 87.62 287 TYR A C 1
ATOM 2257 O O . TYR A 1 287 ? 11.294 13.816 -13.347 1.00 87.62 287 TYR A O 1
ATOM 2265 N N . GLN A 1 288 ? 9.286 14.658 -12.819 1.00 83.69 288 GLN A N 1
ATOM 2266 C CA . GLN A 1 288 ? 8.717 14.552 -14.166 1.00 83.69 288 GLN A CA 1
ATOM 2267 C C . GLN A 1 288 ? 9.471 15.399 -15.200 1.00 83.69 288 GLN A C 1
ATOM 2269 O O . GLN A 1 288 ? 9.548 15.002 -16.358 1.00 83.69 288 GLN A O 1
ATOM 2274 N N . LYS A 1 289 ? 10.060 16.531 -14.795 1.00 85.06 289 LYS A N 1
ATOM 2275 C CA . LYS A 1 289 ? 10.922 17.347 -15.667 1.00 85.06 289 LYS A CA 1
ATOM 2276 C C . LYS A 1 289 ? 12.319 16.745 -15.849 1.00 85.06 289 LYS A C 1
ATOM 2278 O O . LYS A 1 289 ? 12.947 16.979 -16.876 1.00 85.06 289 LYS A O 1
ATOM 2283 N N . ALA A 1 290 ? 12.815 15.999 -14.859 1.00 84.12 290 ALA A N 1
ATOM 2284 C CA . ALA A 1 290 ? 14.146 15.386 -14.875 1.00 84.12 290 ALA A CA 1
ATOM 2285 C C . ALA A 1 290 ? 14.215 14.069 -15.679 1.00 84.12 290 ALA A C 1
ATOM 2287 O O . ALA A 1 290 ? 15.299 13.620 -16.061 1.00 84.12 290 ALA A O 1
ATOM 2288 N N . VAL A 1 291 ? 13.073 13.428 -15.927 1.00 86.38 291 VAL A N 1
ATOM 2289 C CA . VAL A 1 291 ? 12.962 12.169 -16.681 1.00 86.38 291 VAL A CA 1
ATOM 2290 C C . VAL A 1 291 ? 12.595 12.420 -18.141 1.00 86.38 291 VAL A C 1
ATOM 2292 O O . VAL A 1 291 ? 11.803 13.300 -18.455 1.00 86.38 291 VAL A O 1
ATOM 2295 N N . ALA A 1 292 ? 13.138 11.606 -19.049 1.00 84.25 292 ALA A N 1
ATOM 2296 C CA . ALA A 1 292 ? 12.918 11.783 -20.488 1.00 84.25 292 ALA A CA 1
ATOM 2297 C C . ALA A 1 292 ? 11.477 11.471 -20.942 1.00 84.25 292 ALA A C 1
ATOM 2299 O O . ALA A 1 292 ? 11.031 11.948 -21.983 1.00 84.25 292 ALA A O 1
ATOM 2300 N N . SER A 1 293 ? 10.760 10.624 -20.200 1.00 87.25 293 SER A N 1
ATOM 2301 C CA . SER A 1 293 ? 9.389 10.216 -20.511 1.00 87.25 293 SER A CA 1
ATOM 2302 C C . SER A 1 293 ? 8.690 9.634 -19.276 1.00 87.25 293 SER A C 1
ATOM 2304 O O . SER A 1 293 ? 9.363 9.194 -18.337 1.00 87.25 293 SER A O 1
ATOM 2306 N N . PRO A 1 294 ? 7.348 9.523 -19.273 1.00 86.75 294 PRO A N 1
ATOM 2307 C CA . PRO A 1 294 ? 6.630 8.820 -18.213 1.00 86.75 294 PRO A CA 1
ATOM 2308 C C . PRO A 1 294 ? 7.071 7.368 -17.998 1.00 86.75 294 PRO A C 1
ATOM 2310 O O . PRO A 1 294 ? 7.141 6.885 -16.871 1.00 86.75 294 PRO A O 1
ATOM 2313 N N . ALA A 1 295 ? 7.411 6.661 -19.073 1.00 88.19 295 ALA A N 1
ATOM 2314 C CA . ALA A 1 295 ? 7.897 5.291 -18.985 1.00 88.19 295 ALA A CA 1
ATOM 2315 C C . ALA A 1 295 ? 9.305 5.208 -18.387 1.00 88.19 295 ALA A C 1
ATOM 2317 O O . ALA A 1 295 ? 9.560 4.312 -17.583 1.00 88.19 295 ALA A O 1
ATOM 2318 N N . ALA A 1 296 ? 10.187 6.162 -18.707 1.00 89.75 296 ALA A N 1
ATOM 2319 C CA . ALA A 1 296 ? 11.468 6.309 -18.022 1.00 89.75 296 ALA A CA 1
ATOM 2320 C C . ALA A 1 296 ? 11.251 6.582 -16.523 1.00 89.75 296 ALA A C 1
ATOM 2322 O O . ALA A 1 296 ? 11.904 5.966 -15.681 1.00 89.75 296 ALA A O 1
ATOM 2323 N N . ALA A 1 297 ? 10.256 7.410 -16.185 1.00 89.81 297 ALA A N 1
ATOM 2324 C CA . ALA A 1 297 ? 9.889 7.706 -14.806 1.00 89.81 297 ALA A CA 1
ATOM 2325 C C . ALA A 1 297 ? 9.465 6.448 -14.023 1.00 89.81 297 ALA A C 1
ATOM 2327 O O . ALA A 1 297 ? 9.890 6.223 -12.887 1.00 89.81 297 ALA A O 1
ATOM 2328 N N . ARG A 1 298 ? 8.640 5.592 -14.633 1.00 90.75 298 ARG A N 1
ATOM 2329 C CA . ARG A 1 298 ? 8.253 4.304 -14.041 1.00 90.75 298 ARG A CA 1
ATOM 2330 C C . ARG A 1 298 ? 9.438 3.357 -13.910 1.00 90.75 298 ARG A C 1
ATOM 2332 O O . ARG A 1 298 ? 9.646 2.754 -12.859 1.00 90.75 298 ARG A O 1
ATOM 2339 N N . ALA A 1 299 ? 10.200 3.221 -14.992 1.00 92.69 299 ALA A N 1
ATOM 2340 C CA . ALA A 1 299 ? 11.336 2.322 -15.080 1.00 92.69 299 ALA A CA 1
ATOM 2341 C C . ALA A 1 299 ? 12.388 2.627 -14.017 1.00 92.69 299 ALA A C 1
ATOM 2343 O O . ALA A 1 299 ? 12.828 1.703 -13.340 1.00 92.69 299 ALA A O 1
ATOM 2344 N N . PHE A 1 300 ? 12.750 3.900 -13.834 1.00 93.44 300 PHE A N 1
ATOM 2345 C CA . PHE A 1 300 ? 13.707 4.318 -12.814 1.00 93.44 300 PHE A CA 1
ATOM 2346 C C . PHE A 1 300 ? 13.297 3.822 -11.423 1.00 93.44 300 PHE A C 1
ATOM 2348 O O . PHE A 1 300 ? 14.057 3.090 -10.791 1.00 93.44 300 PHE A O 1
ATOM 2355 N N . LEU A 1 301 ? 12.068 4.114 -10.985 1.00 93.56 301 LEU A N 1
ATOM 2356 C CA . LEU A 1 301 ? 11.560 3.667 -9.684 1.00 93.56 301 LEU A CA 1
ATOM 2357 C C . LEU A 1 301 ? 11.570 2.139 -9.545 1.00 93.56 301 LEU A C 1
ATOM 2359 O O . LEU A 1 301 ? 11.992 1.608 -8.516 1.00 93.56 301 LEU A O 1
ATOM 2363 N N . LEU A 1 302 ? 11.158 1.420 -10.592 1.00 95.06 302 LEU A N 1
ATOM 2364 C CA . LEU A 1 302 ? 11.131 -0.041 -10.579 1.00 95.06 302 LEU A CA 1
ATOM 2365 C C . LEU A 1 302 ? 12.530 -0.682 -10.642 1.00 95.06 302 LEU A C 1
ATOM 2367 O O . LEU A 1 302 ? 12.709 -1.782 -10.121 1.00 95.06 302 LEU A O 1
ATOM 2371 N N . THR A 1 303 ? 13.553 -0.011 -11.187 1.00 94.69 303 THR A N 1
ATOM 2372 C CA . THR A 1 303 ? 14.941 -0.518 -11.131 1.00 94.69 303 THR A CA 1
ATOM 2373 C C . THR A 1 303 ? 15.478 -0.610 -9.700 1.00 94.69 303 THR A C 1
ATOM 2375 O O . THR A 1 303 ? 16.420 -1.360 -9.430 1.00 94.69 303 THR A O 1
ATOM 2378 N N . GLY A 1 304 ? 14.854 0.094 -8.752 1.00 92.69 304 GLY A N 1
ATOM 2379 C CA . GLY A 1 304 ? 15.152 -0.016 -7.330 1.00 92.69 304 GLY A CA 1
ATOM 2380 C C . GLY A 1 304 ? 14.690 -1.329 -6.694 1.00 92.69 304 GLY A C 1
ATOM 2381 O O . GLY A 1 304 ? 15.074 -1.606 -5.567 1.00 92.69 304 GLY A O 1
ATOM 2382 N N . LEU A 1 305 ? 13.895 -2.164 -7.368 1.00 95.19 305 LEU A N 1
ATOM 2383 C CA . LEU A 1 305 ? 13.311 -3.363 -6.764 1.00 95.19 305 LEU A CA 1
ATOM 2384 C C . LEU A 1 305 ? 14.336 -4.490 -6.566 1.00 95.19 305 LEU A C 1
ATOM 2386 O O . LEU A 1 305 ? 14.634 -5.275 -7.471 1.00 95.19 305 LEU A O 1
ATOM 2390 N N . GLN A 1 306 ? 14.840 -4.612 -5.339 1.00 94.62 306 GLN A N 1
ATOM 2391 C CA . GLN A 1 306 ? 15.618 -5.764 -4.888 1.00 94.62 306 GLN A CA 1
ATOM 2392 C C . GLN A 1 306 ? 14.790 -6.572 -3.884 1.00 94.62 306 GLN A C 1
ATOM 2394 O O . GLN A 1 306 ? 14.829 -6.342 -2.680 1.00 94.62 306 GLN A O 1
ATOM 2399 N N . TRP A 1 307 ? 14.048 -7.567 -4.373 1.00 94.06 307 TRP A N 1
ATOM 2400 C CA . TRP A 1 307 ? 13.136 -8.383 -3.553 1.00 94.06 307 TRP A CA 1
ATOM 2401 C C . TRP A 1 307 ? 13.846 -9.213 -2.459 1.00 94.06 307 TRP A C 1
ATOM 2403 O O . TRP A 1 307 ? 13.205 -9.759 -1.561 1.00 94.06 307 TRP A O 1
ATOM 2413 N N . GLY A 1 308 ? 15.180 -9.288 -2.516 1.00 92.81 308 GLY A N 1
ATOM 2414 C CA . GLY A 1 308 ? 16.056 -9.910 -1.524 1.00 92.81 308 GLY A CA 1
ATOM 2415 C C . GLY A 1 308 ? 16.447 -9.013 -0.340 1.00 92.81 308 GLY A C 1
ATOM 2416 O O . GLY A 1 308 ? 17.257 -9.447 0.479 1.00 92.81 308 GLY A O 1
ATOM 2417 N N . SER A 1 309 ? 15.891 -7.808 -0.194 1.00 92.81 309 SER A N 1
ATOM 2418 C CA . SER A 1 309 ? 16.153 -6.919 0.948 1.00 92.81 309 SER A CA 1
ATOM 2419 C C . SER A 1 309 ? 14.893 -6.185 1.432 1.00 92.81 309 SER A C 1
ATOM 2421 O O . SER A 1 309 ? 13.889 -6.111 0.728 1.00 92.81 309 SER A O 1
ATOM 2423 N N . ASP A 1 310 ? 14.936 -5.655 2.662 1.00 93.38 310 ASP A N 1
ATOM 2424 C CA . ASP A 1 310 ? 13.854 -4.812 3.204 1.00 93.38 310 ASP A CA 1
ATOM 2425 C C . ASP A 1 310 ? 13.942 -3.375 2.681 1.00 93.38 310 ASP A C 1
ATOM 2427 O O . ASP A 1 310 ? 12.925 -2.691 2.554 1.00 93.38 310 ASP A O 1
ATOM 2431 N N . VAL A 1 311 ? 15.164 -2.933 2.380 1.00 94.31 311 VAL A N 1
ATOM 2432 C CA . VAL A 1 311 ? 15.495 -1.614 1.846 1.00 94.31 311 VAL A CA 1
ATOM 2433 C C . VAL A 1 311 ? 16.312 -1.804 0.579 1.00 94.31 311 VAL A C 1
ATOM 2435 O O . VAL A 1 311 ? 17.233 -2.624 0.549 1.00 94.31 311 VAL A O 1
ATOM 2438 N N . SER A 1 312 ? 15.999 -1.034 -0.452 1.00 94.00 312 SER A N 1
ATOM 2439 C CA . SER A 1 312 ? 16.772 -0.987 -1.688 1.00 94.00 312 SER A CA 1
ATOM 2440 C C . SER A 1 312 ? 17.214 0.436 -1.970 1.00 94.00 312 SER A C 1
ATOM 2442 O O . SER A 1 312 ? 16.477 1.385 -1.707 1.00 94.00 312 SER A O 1
ATOM 2444 N N . ASN A 1 313 ? 18.423 0.572 -2.503 1.00 93.00 313 ASN A N 1
ATOM 2445 C CA . ASN A 1 313 ? 19.010 1.865 -2.816 1.00 93.00 313 ASN A CA 1
ATOM 2446 C C . ASN A 1 313 ? 18.893 2.161 -4.313 1.00 93.00 313 ASN A C 1
ATOM 2448 O O . ASN A 1 313 ? 19.029 1.252 -5.136 1.00 93.00 313 ASN A O 1
ATOM 2452 N N . LEU A 1 314 ? 18.673 3.430 -4.638 1.00 92.44 314 LEU A N 1
ATOM 2453 C CA . LEU A 1 314 ? 18.619 3.942 -6.003 1.00 92.44 314 LEU A CA 1
ATOM 2454 C C . LEU A 1 314 ? 19.442 5.229 -6.097 1.00 92.44 314 LEU A C 1
ATOM 2456 O O . LEU A 1 314 ? 19.377 6.063 -5.191 1.00 92.44 314 LEU A O 1
ATOM 2460 N N . THR A 1 315 ? 20.225 5.367 -7.159 1.00 92.06 315 THR A N 1
ATOM 2461 C CA . THR A 1 315 ? 21.185 6.456 -7.373 1.00 92.06 315 THR A CA 1
ATOM 2462 C C . THR A 1 315 ? 20.939 7.167 -8.706 1.00 92.06 315 THR A C 1
ATOM 2464 O O . THR A 1 315 ? 20.136 6.727 -9.535 1.00 92.06 315 THR A O 1
ATOM 2467 N N . SER A 1 316 ? 21.648 8.275 -8.943 1.00 89.94 316 SER A N 1
ATOM 2468 C CA . SER A 1 316 ? 21.595 8.990 -10.224 1.00 89.94 316 SER A CA 1
ATOM 2469 C C . SER A 1 316 ? 22.161 8.187 -11.400 1.00 89.94 316 SER A C 1
ATOM 2471 O O . SER A 1 316 ? 21.733 8.409 -12.532 1.00 89.94 316 SER A O 1
ATOM 2473 N N 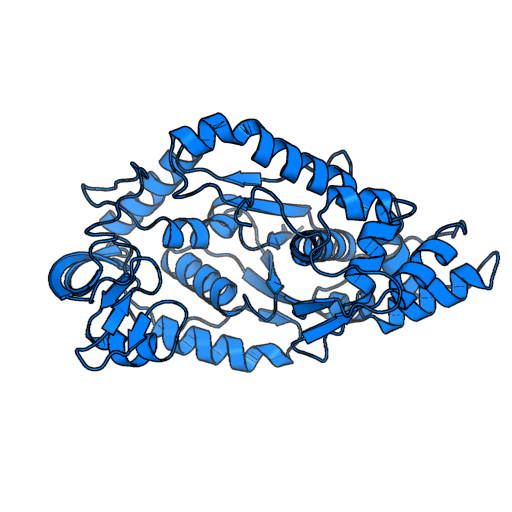. ASP A 1 317 ? 23.042 7.213 -11.156 1.00 90.81 317 ASP A N 1
ATOM 2474 C CA . ASP A 1 317 ? 23.573 6.334 -12.209 1.00 90.81 317 ASP A CA 1
ATOM 2475 C C . ASP A 1 317 ? 22.469 5.484 -12.850 1.00 90.81 317 ASP A C 1
ATOM 2477 O O . ASP A 1 317 ? 22.449 5.271 -14.067 1.00 90.81 317 ASP A O 1
ATOM 2481 N N . GLU A 1 318 ? 21.509 5.016 -12.046 1.00 91.50 318 GLU A N 1
ATOM 2482 C CA . GLU A 1 318 ? 20.358 4.284 -12.571 1.00 91.50 318 GLU A CA 1
ATOM 2483 C C . GLU A 1 318 ? 19.428 5.185 -13.381 1.00 91.50 318 GLU A C 1
ATOM 2485 O O . GLU A 1 318 ? 18.939 4.764 -14.430 1.00 91.50 318 GLU A O 1
ATOM 2490 N N . LEU A 1 319 ? 19.223 6.431 -12.945 1.00 90.75 319 LEU A N 1
ATOM 2491 C CA . LEU A 1 319 ? 18.446 7.410 -13.707 1.00 90.75 319 LEU A CA 1
ATOM 2492 C C . LEU A 1 319 ? 19.099 7.676 -15.067 1.00 90.75 319 LEU A C 1
ATOM 2494 O O . LEU A 1 319 ? 18.426 7.645 -16.100 1.00 90.75 319 LEU A O 1
ATOM 2498 N N . TYR A 1 320 ? 20.421 7.872 -15.071 1.00 89.94 320 TYR A N 1
ATOM 2499 C CA . TYR A 1 320 ? 21.203 8.032 -16.289 1.00 89.94 320 TYR A CA 1
ATOM 2500 C C . TYR A 1 320 ? 21.033 6.821 -17.214 1.00 89.94 320 TYR A C 1
ATOM 2502 O O . TYR A 1 320 ? 20.710 6.996 -18.390 1.00 89.94 320 TYR A O 1
ATOM 2510 N N . LEU A 1 321 ? 21.188 5.597 -16.694 1.00 90.56 321 LEU A N 1
ATOM 2511 C CA . LEU A 1 321 ? 21.009 4.369 -17.472 1.00 90.56 321 LEU A CA 1
ATOM 2512 C C . LEU A 1 321 ? 19.624 4.311 -18.126 1.00 90.56 321 LEU A C 1
ATOM 2514 O O . LEU A 1 321 ? 19.543 4.054 -19.326 1.00 90.56 321 LEU A O 1
ATOM 2518 N N . VAL A 1 322 ? 18.550 4.558 -17.371 1.00 90.69 322 VAL A N 1
ATOM 2519 C CA . VAL A 1 322 ? 17.177 4.503 -17.898 1.00 90.69 322 VAL A CA 1
ATOM 2520 C C . VAL A 1 322 ? 16.959 5.554 -18.988 1.00 90.69 322 VAL A C 1
ATOM 2522 O O . VAL A 1 322 ? 16.520 5.204 -20.086 1.00 90.69 322 VAL A O 1
ATOM 2525 N N . ASN A 1 323 ? 17.323 6.814 -18.731 1.00 89.50 323 ASN A N 1
ATOM 2526 C CA . ASN A 1 323 ? 17.142 7.911 -19.688 1.00 89.50 323 ASN A CA 1
ATOM 2527 C C . ASN A 1 323 ? 17.892 7.665 -21.010 1.00 89.50 323 ASN A C 1
ATOM 2529 O O . ASN A 1 323 ? 17.368 7.972 -22.078 1.00 89.50 323 ASN A O 1
ATOM 2533 N N . HIS A 1 324 ? 19.078 7.049 -20.960 1.00 87.75 324 HIS A N 1
ATOM 2534 C CA . HIS A 1 324 ? 19.894 6.763 -22.149 1.00 87.75 324 HIS A CA 1
ATOM 2535 C C . HIS A 1 324 ? 19.579 5.416 -22.818 1.00 87.75 324 HIS A C 1
ATOM 2537 O O . HIS A 1 324 ? 20.198 5.078 -23.824 1.00 87.75 324 HIS A O 1
ATOM 2543 N N . SER A 1 325 ? 18.636 4.638 -22.277 1.00 86.44 325 SER A N 1
ATOM 2544 C CA . SER A 1 325 ? 18.243 3.334 -22.834 1.00 86.44 325 SER A CA 1
ATOM 2545 C C . SER A 1 325 ? 16.835 3.335 -23.438 1.00 86.44 325 SER A C 1
ATOM 2547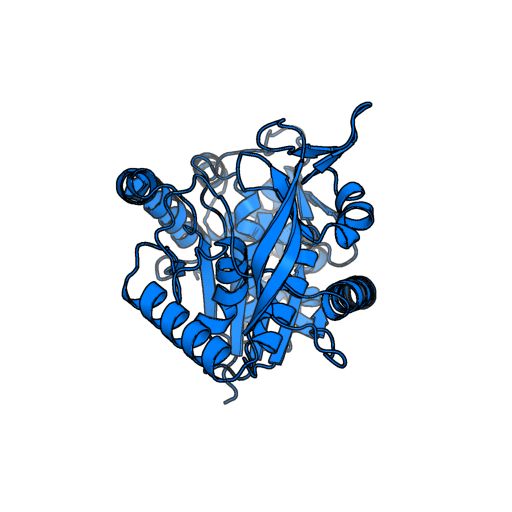 O O . SER A 1 325 ? 16.468 2.386 -24.123 1.00 86.44 325 SER A O 1
ATOM 2549 N N . TYR A 1 326 ? 16.035 4.381 -23.202 1.00 70.75 326 TYR A N 1
ATOM 2550 C CA . TYR A 1 326 ? 14.625 4.439 -23.611 1.00 70.75 326 TYR A CA 1
ATOM 2551 C C . TYR A 1 326 ? 14.406 4.798 -25.098 1.00 70.75 326 TYR A C 1
ATOM 2553 O O . TYR A 1 326 ? 13.292 4.697 -25.598 1.00 70.75 326 TYR A O 1
ATOM 2561 N N . GLN A 1 327 ? 15.452 5.198 -25.828 1.00 65.12 327 GLN A N 1
ATOM 2562 C CA . GLN A 1 327 ? 15.337 5.675 -27.218 1.00 65.12 327 GLN A CA 1
ATOM 2563 C C . GLN A 1 327 ? 15.264 4.559 -28.276 1.00 65.12 327 GLN A C 1
ATOM 2565 O O . GLN A 1 327 ? 15.101 4.851 -29.459 1.00 65.12 327 GLN A O 1
ATOM 2570 N N . VAL A 1 328 ? 15.390 3.287 -27.885 1.00 61.81 328 VAL A N 1
ATOM 2571 C CA . VAL A 1 328 ? 15.466 2.165 -28.832 1.00 61.81 328 VAL A CA 1
ATOM 2572 C C . VAL A 1 328 ? 14.117 1.469 -28.970 1.00 61.81 328 VAL A C 1
ATOM 2574 O O . VAL A 1 328 ? 13.533 1.009 -27.989 1.00 61.81 328 VAL A O 1
ATOM 2577 N N . THR A 1 329 ? 13.621 1.376 -30.206 1.00 64.56 329 THR A N 1
ATOM 2578 C CA . THR A 1 329 ? 12.401 0.633 -30.537 1.00 64.56 329 THR A CA 1
ATOM 2579 C C . THR A 1 329 ? 12.662 -0.868 -30.437 1.00 64.56 329 THR A C 1
ATOM 2581 O O . THR A 1 329 ? 13.605 -1.384 -31.033 1.00 64.56 329 THR A O 1
ATOM 2584 N N . VAL A 1 330 ? 11.811 -1.580 -29.701 1.00 66.88 330 VAL A N 1
ATOM 2585 C CA . VAL A 1 330 ? 11.921 -3.029 -29.497 1.00 66.88 330 VAL A CA 1
ATOM 2586 C C . VAL A 1 330 ? 10.671 -3.704 -30.024 1.00 66.88 330 VAL A C 1
ATOM 2588 O O . VAL A 1 330 ? 9.559 -3.300 -29.685 1.00 66.88 330 VAL A O 1
ATOM 2591 N N . GLU A 1 331 ? 10.846 -4.777 -30.788 1.00 70.69 331 GLU A N 1
ATOM 2592 C CA . GLU A 1 331 ? 9.756 -5.712 -31.050 1.00 70.69 331 GLU A CA 1
ATOM 2593 C C . GLU A 1 331 ? 9.468 -6.509 -29.774 1.00 70.69 331 GLU A C 1
ATOM 2595 O O . GLU A 1 331 ? 10.237 -7.373 -29.351 1.00 70.69 331 GLU A O 1
ATOM 2600 N N . ILE A 1 332 ? 8.361 -6.175 -29.115 1.00 72.69 332 ILE A N 1
ATOM 2601 C CA . ILE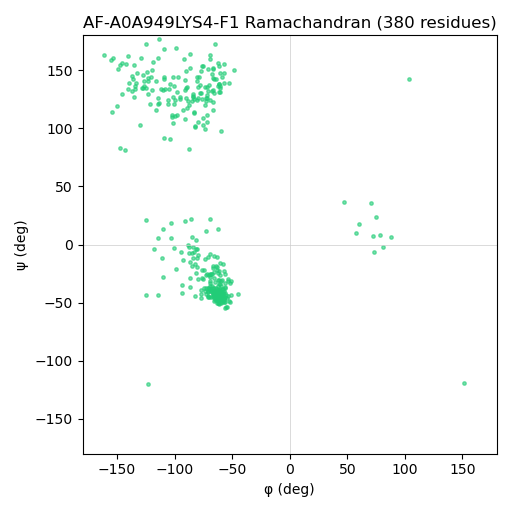 A 1 332 ? 7.920 -6.854 -27.900 1.00 72.69 332 ILE A CA 1
ATOM 2602 C C . ILE A 1 332 ? 6.997 -7.998 -28.314 1.00 72.69 332 ILE A C 1
ATOM 2604 O O . ILE A 1 332 ? 5.863 -7.772 -28.737 1.00 72.69 332 ILE A O 1
ATOM 2608 N N . ALA A 1 333 ? 7.488 -9.231 -28.183 1.00 73.19 333 ALA A N 1
ATOM 2609 C CA . ALA A 1 333 ? 6.695 -10.427 -28.437 1.00 73.19 333 ALA A CA 1
ATOM 2610 C C . ALA A 1 333 ? 5.433 -10.469 -27.556 1.00 73.19 333 ALA A C 1
ATOM 2612 O O . ALA A 1 333 ? 5.438 -10.021 -26.400 1.00 73.19 333 ALA A O 1
ATOM 2613 N N . GLN A 1 334 ? 4.356 -11.060 -28.084 1.00 73.38 334 GLN A N 1
ATOM 2614 C CA . GLN A 1 334 ? 3.219 -11.429 -27.247 1.00 73.38 334 GLN A CA 1
ATOM 2615 C C . GLN A 1 334 ? 3.691 -12.418 -26.181 1.00 73.38 334 GLN A C 1
ATOM 2617 O O . GLN A 1 334 ? 4.402 -13.379 -26.458 1.00 73.38 334 GLN A O 1
ATOM 2622 N N . THR A 1 335 ? 3.322 -12.132 -24.941 1.00 76.69 335 THR A N 1
ATOM 2623 C CA . THR A 1 335 ? 3.690 -12.917 -23.765 1.00 76.69 335 THR A CA 1
ATOM 2624 C C . THR A 1 335 ? 2.422 -13.277 -23.008 1.00 76.69 335 THR A C 1
ATOM 2626 O O . THR A 1 335 ? 1.509 -12.451 -22.911 1.00 76.69 335 THR A O 1
ATOM 2629 N N . ASP A 1 336 ? 2.357 -14.497 -22.480 1.00 85.25 336 ASP A N 1
ATOM 2630 C CA . ASP A 1 336 ? 1.213 -14.942 -21.678 1.00 85.25 336 ASP A CA 1
ATOM 2631 C C . ASP A 1 336 ? 1.091 -14.135 -20.382 1.00 85.25 336 ASP A C 1
ATOM 2633 O O . ASP A 1 336 ? 1.982 -13.373 -20.027 1.00 85.25 336 ASP A O 1
ATOM 2637 N N . VAL A 1 337 ? 0.020 -14.307 -19.621 1.00 90.81 337 VAL A N 1
ATOM 2638 C CA . VAL A 1 337 ? -0.015 -13.827 -18.231 1.00 90.81 337 VAL A CA 1
ATOM 2639 C C . VAL A 1 337 ? 0.826 -14.745 -17.335 1.00 90.81 337 VAL A C 1
ATOM 2641 O O . VAL A 1 337 ? 1.031 -15.916 -17.655 1.00 90.81 337 VAL A O 1
ATOM 2644 N N . ILE A 1 338 ? 1.353 -14.232 -16.221 1.00 93.69 338 ILE A N 1
ATOM 2645 C CA . ILE A 1 338 ? 2.108 -15.033 -15.239 1.00 93.69 338 ILE A CA 1
ATOM 2646 C C . ILE A 1 338 ? 1.397 -15.135 -13.895 1.00 93.69 338 ILE A C 1
ATOM 2648 O O . ILE A 1 338 ? 0.568 -14.304 -13.542 1.00 93.69 338 ILE A O 1
ATOM 2652 N N . SER A 1 339 ? 1.777 -16.141 -13.106 1.00 92.88 339 SER A N 1
ATOM 2653 C CA . SER A 1 339 ? 1.418 -16.209 -11.692 1.00 92.88 339 SER A CA 1
ATOM 2654 C C . SER A 1 339 ? 2.093 -15.088 -10.898 1.00 92.88 339 SER A C 1
ATOM 2656 O O . SER A 1 339 ? 3.219 -14.678 -11.199 1.00 92.88 339 SER A O 1
ATOM 2658 N N . ILE A 1 340 ? 1.460 -14.662 -9.802 1.00 93.44 340 ILE A N 1
ATOM 2659 C CA . ILE A 1 340 ? 2.038 -13.659 -8.896 1.00 93.44 340 ILE A CA 1
ATOM 2660 C C . ILE A 1 340 ? 3.418 -14.061 -8.351 1.00 93.44 340 ILE A C 1
ATOM 2662 O O . ILE A 1 340 ? 4.300 -13.217 -8.209 1.00 93.44 340 ILE A O 1
ATOM 2666 N N . SER A 1 341 ? 3.661 -15.355 -8.137 1.00 91.44 341 SER A N 1
ATOM 2667 C CA . SER A 1 341 ? 4.964 -15.862 -7.692 1.00 91.44 341 SER A CA 1
ATOM 2668 C C . SER A 1 341 ? 6.109 -15.566 -8.670 1.00 91.44 341 SER A C 1
ATOM 2670 O O . SER A 1 341 ? 7.255 -15.455 -8.239 1.00 91.44 341 SER A O 1
ATOM 2672 N N . ARG A 1 342 ? 5.826 -15.404 -9.973 1.00 94.81 342 ARG A N 1
ATOM 2673 C CA . ARG A 1 342 ? 6.824 -15.035 -10.994 1.00 94.81 342 ARG A CA 1
ATOM 2674 C C . ARG A 1 342 ? 7.026 -13.523 -11.125 1.00 94.81 342 ARG A C 1
ATOM 2676 O O . ARG A 1 342 ? 8.028 -13.111 -11.706 1.00 94.81 342 ARG A O 1
ATOM 2683 N N . VAL A 1 343 ? 6.124 -12.695 -10.589 1.00 96.50 343 VAL A N 1
ATOM 2684 C CA . VAL A 1 343 ? 6.187 -11.227 -10.731 1.00 96.50 343 VAL A CA 1
ATOM 2685 C C . VAL A 1 343 ? 7.468 -10.665 -10.120 1.00 96.50 343 VAL A C 1
ATOM 2687 O O . VAL A 1 343 ? 8.123 -9.837 -10.747 1.00 96.50 343 VAL A O 1
ATOM 2690 N N . THR A 1 344 ? 7.880 -11.155 -8.947 1.00 95.56 344 THR A N 1
ATOM 2691 C CA . THR A 1 344 ? 9.117 -10.710 -8.276 1.00 95.56 344 THR A CA 1
ATOM 2692 C C . THR A 1 344 ? 10.364 -10.974 -9.121 1.00 95.56 344 THR A C 1
ATOM 2694 O O . THR A 1 344 ? 11.287 -10.167 -9.120 1.00 95.56 344 THR A O 1
ATOM 2697 N N . ARG A 1 345 ? 10.382 -12.068 -9.894 1.00 94.88 345 ARG A N 1
ATOM 2698 C CA . ARG A 1 345 ? 11.485 -12.413 -10.801 1.00 94.88 345 ARG A CA 1
ATOM 2699 C C . ARG A 1 345 ? 11.543 -11.477 -12.009 1.00 94.88 345 ARG A C 1
ATOM 2701 O O . ARG A 1 345 ? 12.616 -10.989 -12.355 1.00 94.88 345 ARG A O 1
ATOM 2708 N N . VAL A 1 346 ? 10.392 -11.196 -12.623 1.00 96.38 346 VAL A N 1
ATOM 2709 C CA . VAL A 1 346 ? 10.301 -10.282 -13.775 1.00 96.38 346 VAL A CA 1
ATOM 2710 C C . VAL A 1 346 ? 10.643 -8.848 -13.361 1.00 96.38 346 VAL A C 1
ATOM 2712 O O . VAL A 1 346 ? 11.443 -8.193 -14.020 1.00 96.38 346 VAL A O 1
ATOM 2715 N N . LEU A 1 347 ? 10.098 -8.381 -12.235 1.00 96.38 347 LEU A N 1
ATOM 2716 C CA . LEU A 1 347 ? 10.331 -7.039 -11.694 1.00 96.38 347 LEU A CA 1
ATOM 2717 C C . LEU A 1 347 ? 11.592 -6.948 -10.813 1.00 96.38 347 LEU A C 1
ATOM 2719 O O . LEU A 1 347 ? 11.680 -6.073 -9.955 1.00 96.38 347 LEU A O 1
ATOM 2723 N N . GLN A 1 348 ? 12.559 -7.853 -10.959 1.00 95.50 348 GLN A N 1
ATOM 2724 C CA . GLN A 1 348 ? 13.830 -7.786 -10.233 1.00 95.50 348 GLN A CA 1
ATOM 2725 C C . GLN A 1 348 ? 14.775 -6.789 -10.919 1.00 95.50 348 GLN A C 1
ATOM 2727 O O . GLN A 1 348 ? 14.914 -6.785 -12.142 1.00 95.50 348 GLN A O 1
ATOM 2732 N N . ARG A 1 349 ? 15.526 -6.013 -10.129 1.00 95.06 349 ARG A N 1
ATOM 2733 C CA . ARG A 1 349 ? 16.552 -5.070 -10.611 1.00 95.06 349 ARG A CA 1
ATOM 2734 C C . ARG A 1 349 ? 17.480 -5.630 -11.694 1.00 95.06 349 ARG A C 1
ATOM 2736 O O . ARG A 1 349 ? 17.762 -4.937 -12.664 1.00 95.06 349 ARG A O 1
ATOM 2743 N N . ASN A 1 350 ? 17.954 -6.869 -11.559 1.00 94.88 350 ASN A N 1
ATOM 2744 C CA . ASN A 1 350 ? 18.867 -7.465 -12.543 1.00 94.88 350 ASN A CA 1
ATOM 2745 C C . ASN A 1 350 ? 18.220 -7.601 -13.929 1.00 94.88 350 ASN A C 1
ATOM 2747 O O . ASN A 1 350 ? 18.898 -7.380 -14.930 1.00 94.88 350 ASN A O 1
ATOM 2751 N N . THR A 1 351 ? 16.918 -7.891 -13.987 1.00 95.81 351 THR A N 1
ATOM 2752 C CA . THR A 1 351 ? 16.146 -7.951 -15.234 1.00 95.81 351 THR A CA 1
ATOM 2753 C C . THR A 1 351 ? 16.080 -6.570 -15.889 1.00 95.81 351 THR A C 1
ATOM 2755 O O . THR A 1 351 ? 16.355 -6.450 -17.080 1.00 95.81 351 THR A O 1
ATOM 2758 N N . PHE A 1 352 ? 15.834 -5.509 -15.108 1.00 94.75 352 PHE A N 1
ATOM 2759 C CA . PHE A 1 352 ? 15.881 -4.122 -15.596 1.00 94.75 352 PHE A CA 1
ATOM 2760 C C . PHE A 1 352 ? 17.262 -3.724 -16.115 1.00 94.75 352 PHE A C 1
ATOM 2762 O O . PHE A 1 352 ? 17.383 -3.213 -17.224 1.00 94.75 352 PHE A O 1
ATOM 2769 N N . VAL A 1 353 ? 18.314 -3.955 -15.325 1.00 93.12 353 VAL A N 1
ATOM 2770 C CA . VAL A 1 353 ? 19.685 -3.576 -15.697 1.00 93.12 353 VAL A CA 1
ATOM 2771 C C . VAL A 1 353 ? 20.134 -4.326 -16.952 1.00 93.12 353 VAL A C 1
ATOM 2773 O O . VAL A 1 353 ? 20.751 -3.720 -17.827 1.00 93.12 353 VAL A O 1
ATOM 2776 N N . SER A 1 354 ? 19.815 -5.620 -17.063 1.00 93.56 354 SER A N 1
ATOM 2777 C CA . SER A 1 354 ? 20.094 -6.418 -18.263 1.00 93.56 354 SER A CA 1
ATOM 2778 C C . SER A 1 354 ? 19.359 -5.862 -19.484 1.00 93.56 354 SER A C 1
ATOM 2780 O O . SER A 1 354 ? 19.998 -5.564 -20.496 1.00 93.56 354 SER A O 1
ATOM 2782 N N . LEU A 1 355 ? 18.047 -5.625 -19.357 1.00 93.12 355 LEU A N 1
ATOM 2783 C CA . LEU A 1 355 ? 17.222 -5.039 -20.411 1.00 93.12 355 LEU A CA 1
ATOM 2784 C C . LEU A 1 355 ? 17.800 -3.700 -20.887 1.00 93.12 355 LEU A C 1
ATOM 2786 O O . LEU A 1 355 ? 18.083 -3.547 -22.070 1.00 93.12 355 LEU A O 1
ATOM 2790 N N . PHE A 1 356 ? 18.057 -2.751 -19.985 1.00 92.12 356 PHE A N 1
ATOM 2791 C CA . PHE A 1 356 ? 18.555 -1.427 -20.369 1.00 92.12 356 PHE A CA 1
ATOM 2792 C C . PHE A 1 356 ? 19.955 -1.458 -20.984 1.00 92.12 356 PHE A C 1
ATOM 2794 O O . PHE A 1 356 ? 20.201 -0.772 -21.973 1.00 92.12 356 PHE A O 1
ATOM 2801 N N . LYS A 1 357 ? 20.863 -2.313 -20.492 1.00 89.44 357 LYS A N 1
ATOM 2802 C CA . LYS A 1 357 ? 22.175 -2.505 -21.134 1.00 89.44 357 LYS A CA 1
ATOM 2803 C C . LYS A 1 357 ? 22.043 -3.014 -22.572 1.00 89.44 357 LYS A C 1
ATOM 2805 O O . LYS A 1 357 ? 22.761 -2.532 -23.449 1.00 89.44 357 LYS A O 1
ATOM 2810 N N . LYS A 1 358 ? 21.129 -3.956 -22.827 1.00 89.81 358 LYS A N 1
ATOM 2811 C CA . LYS A 1 358 ? 20.850 -4.464 -24.179 1.00 89.81 358 LYS A CA 1
ATOM 2812 C C . LYS A 1 358 ? 20.262 -3.382 -25.081 1.00 89.81 358 LYS A C 1
ATOM 2814 O O . LYS A 1 358 ? 20.736 -3.217 -26.198 1.00 89.81 358 LYS A O 1
ATOM 2819 N N . LEU A 1 359 ? 19.292 -2.618 -24.578 1.00 88.00 359 LEU A N 1
ATOM 2820 C CA . LEU A 1 359 ? 18.679 -1.514 -25.321 1.00 88.00 359 LEU A CA 1
ATOM 2821 C C . LEU A 1 359 ? 19.694 -0.437 -25.693 1.00 88.00 359 LEU A C 1
ATOM 2823 O O . LEU A 1 359 ? 19.678 0.050 -26.811 1.00 88.00 359 LEU A O 1
ATOM 2827 N N . ARG A 1 360 ? 20.629 -0.107 -24.800 1.00 84.88 360 ARG A N 1
ATOM 2828 C CA . ARG A 1 360 ? 21.669 0.887 -25.084 1.00 84.88 360 ARG A CA 1
ATOM 2829 C C . ARG A 1 360 ? 22.699 0.423 -26.122 1.00 84.88 360 ARG A C 1
ATOM 2831 O O . ARG A 1 360 ? 23.282 1.254 -26.809 1.00 84.88 360 ARG A O 1
ATOM 2838 N N . SER A 1 361 ? 22.987 -0.877 -26.188 1.00 82.00 361 SER A N 1
ATOM 2839 C CA . SER A 1 361 ? 24.108 -1.416 -26.975 1.00 82.00 361 SER A CA 1
ATOM 2840 C C . SER A 1 361 ? 23.715 -1.974 -28.341 1.00 82.00 361 SER A C 1
ATOM 2842 O O . SER A 1 361 ? 24.576 -2.084 -29.211 1.00 82.00 361 SER A O 1
ATOM 2844 N N . LEU A 1 362 ? 22.446 -2.334 -28.544 1.00 68.81 362 LEU A N 1
ATOM 2845 C CA . LEU A 1 362 ? 21.992 -3.058 -29.728 1.00 68.81 362 LEU A CA 1
ATOM 2846 C C . LEU A 1 362 ? 20.798 -2.355 -30.368 1.00 68.81 362 LEU A C 1
ATOM 2848 O O . LEU A 1 362 ? 19.829 -2.023 -29.696 1.00 68.81 362 LEU A O 1
ATOM 2852 N N . SER A 1 363 ? 20.825 -2.220 -31.693 1.00 67.31 363 SER A N 1
ATOM 2853 C CA . SER A 1 363 ? 19.692 -1.702 -32.468 1.00 67.31 363 SER A CA 1
ATOM 2854 C C . SER A 1 363 ? 18.490 -2.657 -32.487 1.00 67.31 363 SER A C 1
ATOM 2856 O O . SER A 1 363 ? 17.361 -2.205 -32.651 1.00 67.31 363 SER A O 1
ATOM 2858 N N . LYS A 1 364 ? 18.720 -3.969 -32.307 1.00 73.75 364 LYS A N 1
ATOM 2859 C CA . LYS A 1 364 ? 17.692 -5.020 -32.187 1.00 73.75 364 LYS A CA 1
ATOM 2860 C C . LYS A 1 364 ? 18.120 -6.093 -31.172 1.00 73.75 364 LYS A C 1
ATOM 2862 O O . LYS A 1 364 ? 18.670 -7.123 -31.566 1.00 73.75 364 LYS A O 1
ATOM 2867 N N . PRO A 1 365 ? 17.946 -5.861 -29.862 1.00 79.25 365 PRO A N 1
ATOM 2868 C CA . PRO A 1 365 ? 18.394 -6.812 -28.853 1.00 79.25 365 PRO A CA 1
ATOM 2869 C C . PRO A 1 365 ? 17.520 -8.069 -28.817 1.00 79.25 365 PRO A C 1
ATOM 2871 O O . PRO A 1 365 ? 16.295 -7.985 -28.761 1.00 79.25 365 PRO A O 1
ATOM 2874 N N . ALA A 1 366 ? 18.153 -9.242 -28.747 1.00 86.00 366 ALA A N 1
ATOM 2875 C CA . ALA A 1 366 ? 17.466 -10.476 -28.380 1.00 86.00 366 ALA A CA 1
ATOM 2876 C C . ALA A 1 366 ? 17.119 -10.445 -26.880 1.00 86.00 366 ALA A C 1
ATOM 2878 O O . ALA A 1 366 ? 17.999 -10.472 -26.004 1.00 86.00 366 ALA A O 1
ATOM 2879 N N . LEU A 1 367 ? 15.824 -10.353 -26.584 1.00 89.88 367 LEU A N 1
ATOM 2880 C CA . LEU A 1 367 ? 15.305 -10.347 -25.221 1.00 89.88 367 LEU A CA 1
ATOM 2881 C C . LEU A 1 367 ? 14.986 -11.768 -24.749 1.00 89.88 367 LEU A C 1
ATOM 2883 O O . LEU A 1 367 ? 14.482 -12.598 -25.500 1.00 89.88 367 LEU A O 1
ATOM 2887 N N . THR A 1 368 ? 15.280 -12.037 -23.482 1.00 92.56 368 THR A N 1
ATOM 2888 C CA . THR A 1 368 ? 14.746 -13.201 -22.768 1.00 92.56 368 THR A CA 1
ATOM 2889 C C . THR A 1 368 ? 13.247 -13.027 -22.520 1.00 92.56 368 THR A C 1
ATOM 2891 O O . THR A 1 368 ? 12.732 -11.910 -22.552 1.00 92.56 368 THR A O 1
ATOM 2894 N N . GLU A 1 369 ? 12.544 -14.115 -22.200 1.00 92.06 369 GLU A N 1
ATOM 2895 C CA . GLU A 1 369 ? 11.104 -14.072 -21.907 1.00 92.06 369 GLU A CA 1
ATOM 2896 C C . GLU A 1 369 ? 10.765 -13.060 -20.794 1.00 92.06 369 GLU A C 1
ATOM 2898 O O . GLU A 1 369 ? 9.854 -12.247 -20.946 1.00 92.06 369 GLU A O 1
ATOM 2903 N N . ASP A 1 370 ? 11.518 -13.067 -19.689 1.00 94.25 370 ASP A N 1
ATOM 2904 C CA . ASP A 1 370 ? 11.284 -12.155 -18.564 1.00 94.25 370 ASP A CA 1
ATOM 2905 C C . ASP A 1 370 ? 11.594 -10.690 -18.942 1.00 94.25 370 ASP A C 1
ATOM 2907 O O . ASP A 1 370 ? 10.866 -9.790 -18.527 1.00 94.25 370 ASP A O 1
ATOM 2911 N N . GLU A 1 371 ? 12.608 -10.433 -19.777 1.00 93.81 371 GLU A N 1
ATOM 2912 C CA . GLU A 1 371 ? 12.899 -9.087 -20.299 1.00 93.81 371 GLU A CA 1
ATOM 2913 C C . GLU A 1 371 ? 11.807 -8.594 -21.261 1.00 93.81 371 GLU A C 1
ATOM 2915 O O . GLU A 1 371 ? 11.416 -7.430 -21.187 1.00 93.81 371 GLU A O 1
ATOM 2920 N N . SER A 1 372 ? 11.267 -9.459 -22.128 1.00 91.75 372 SER A N 1
ATOM 2921 C CA . SER A 1 372 ? 10.138 -9.117 -23.006 1.00 91.75 372 SER A CA 1
ATOM 2922 C C . SER A 1 372 ? 8.878 -8.796 -22.201 1.00 91.75 372 SER A C 1
ATOM 2924 O O . SER A 1 372 ? 8.202 -7.802 -22.475 1.00 91.75 372 SER A O 1
ATOM 2926 N N . ARG A 1 373 ? 8.580 -9.596 -21.167 1.00 93.38 373 ARG A N 1
ATOM 2927 C CA . ARG A 1 373 ? 7.474 -9.342 -20.227 1.00 93.38 373 ARG A CA 1
ATOM 2928 C C . ARG A 1 373 ? 7.652 -8.011 -19.511 1.00 93.38 373 ARG A C 1
ATOM 2930 O O . ARG A 1 373 ? 6.705 -7.234 -19.415 1.00 93.38 373 ARG A O 1
ATOM 2937 N N . LEU A 1 374 ? 8.867 -7.741 -19.042 1.00 93.38 374 LEU A N 1
ATOM 2938 C CA . LEU A 1 374 ? 9.201 -6.499 -18.366 1.00 93.38 374 LEU A CA 1
ATOM 2939 C C . LEU A 1 374 ? 9.031 -5.285 -19.290 1.00 93.38 374 LEU A C 1
ATOM 2941 O O . LEU A 1 374 ? 8.384 -4.308 -18.911 1.00 93.38 374 LEU A O 1
ATOM 2945 N N . ALA A 1 375 ? 9.566 -5.361 -20.511 1.00 91.00 375 ALA A N 1
ATOM 2946 C CA . ALA A 1 375 ? 9.432 -4.309 -21.511 1.00 91.00 375 ALA A CA 1
ATOM 2947 C C . ALA A 1 375 ? 7.954 -4.004 -21.794 1.00 91.00 375 ALA A C 1
ATOM 2949 O O . ALA A 1 375 ? 7.545 -2.843 -21.765 1.00 91.00 375 ALA A O 1
ATOM 2950 N N . ARG A 1 376 ? 7.128 -5.044 -21.964 1.00 89.00 376 ARG A N 1
ATOM 2951 C CA . ARG A 1 376 ? 5.680 -4.900 -22.161 1.00 89.00 376 ARG A CA 1
ATOM 2952 C C . ARG A 1 376 ? 4.989 -4.239 -20.971 1.00 89.00 376 ARG A C 1
ATOM 2954 O O . ARG A 1 376 ? 4.144 -3.370 -21.158 1.00 89.00 376 ARG A O 1
ATOM 2961 N N . ALA A 1 377 ? 5.329 -4.669 -19.760 1.00 89.94 377 ALA A N 1
ATOM 2962 C CA . ALA A 1 377 ? 4.666 -4.222 -18.545 1.00 89.94 377 ALA A CA 1
ATOM 2963 C C . ALA A 1 377 ? 5.057 -2.801 -18.128 1.00 89.94 377 ALA A C 1
ATOM 2965 O O . ALA A 1 377 ? 4.296 -2.189 -17.391 1.00 89.94 377 ALA A O 1
ATOM 2966 N N . VAL A 1 378 ? 6.208 -2.272 -18.560 1.00 89.81 378 VAL A N 1
ATOM 2967 C CA . VAL A 1 378 ? 6.747 -0.997 -18.045 1.00 89.81 378 VAL A CA 1
ATOM 2968 C C . VAL A 1 378 ? 7.026 0.036 -19.137 1.00 89.81 378 VAL A C 1
ATOM 2970 O O . VAL A 1 378 ? 6.723 1.217 -18.941 1.00 89.81 378 VAL A O 1
ATOM 2973 N N . LEU A 1 379 ? 7.616 -0.388 -20.261 1.00 87.00 379 LEU A N 1
ATOM 2974 C CA . LEU A 1 379 ? 8.150 0.523 -21.281 1.00 87.00 379 LEU A CA 1
ATOM 2975 C C . LEU A 1 379 ? 7.107 0.952 -22.309 1.00 87.00 379 LEU A C 1
ATOM 2977 O O . LEU A 1 379 ? 7.214 2.059 -22.837 1.00 87.00 379 LEU A O 1
ATOM 2981 N N . LEU A 1 380 ? 6.109 0.106 -22.574 1.00 82.81 380 LEU A N 1
ATOM 2982 C CA . LEU A 1 380 ? 4.981 0.482 -23.418 1.00 82.81 380 LEU A CA 1
ATOM 2983 C C . LEU A 1 380 ? 4.124 1.569 -22.744 1.00 82.81 380 LEU A C 1
ATOM 2985 O O . LEU A 1 380 ? 4.064 1.627 -21.508 1.00 82.81 380 LEU A O 1
ATOM 2989 N N . PRO A 1 381 ? 3.451 2.426 -23.534 1.00 77.31 381 PRO A N 1
ATOM 2990 C CA . PRO A 1 381 ? 2.399 3.301 -23.026 1.00 77.31 381 PRO A CA 1
ATOM 2991 C C . PRO A 1 381 ? 1.349 2.489 -22.255 1.00 77.31 381 PRO A C 1
ATOM 2993 O O . PRO A 1 381 ? 1.020 1.366 -22.649 1.00 77.31 381 PRO A O 1
ATOM 2996 N N . TRP A 1 382 ? 0.887 3.028 -21.127 1.00 77.44 382 TRP A N 1
ATOM 2997 C CA . TRP A 1 382 ? -0.014 2.336 -20.203 1.00 77.44 382 TRP A CA 1
ATOM 2998 C C . TRP A 1 382 ? -1.480 2.631 -20.448 1.00 77.44 382 TRP A C 1
ATOM 3000 O O . TRP A 1 382 ? -1.796 3.819 -20.689 1.00 77.44 382 TRP A O 1
#

pLDDT: mean 85.67, std 9.33, range [51.78, 98.0]

Nearest PDB structures (foldseek):
  7wpi-assembly1_A  TM=6.664E-01  e=1.514E-11  Staphylococcus aureus
  7wpm-assembly1_A  TM=6.743E-01  e=2.592E-10  Staphylococcus aureus subsp. aureus COL
  7wpl-assembly1_A  TM=6.214E-01  e=3.903E-11  Staphylococcus aureus subsp. aureus COL
  7wpj-assembly1_A  TM=6.477E-01  e=1.540E-09  Staphylococcus aureus
  7nu2-assembly1_A  TM=5.547E-01  e=4.255E-04  Neisseria gonorrhoeae

Secondary structure (DSSP, 8-state):
---EEEEEPPEEP-SS-BGGGGHHHHHHHHHHHHHT-EEE-EEE-TTS-HHHHHHTHHHHHHHHHHHHHHH-TT---EEE-TT-HHHHHHHHHHHHHHHHTTSEEEEEEEEEE-TTSS-EEEGGGHHHHTT-TTTEEE-SSSEEETTT-PBPEEEEEEEEEEPP-S-PPPPEEESGGGHHHHHHHHHHHHTS-EE-EES---S----EETTEEE-HHHHHHHHHHHTTTT-SEEEEEEEGGGHHHHHHHHHHHHHTT---EEEEEEEPEEEE--SSS--TT-BHHHHHHHSSSHHHHHHHHHHT--TTSSEEEE-HHHHHHHHTTTTS-----------HHHHHHHTSHHHHHHHHHHHHH-SS----HHHHHHIIIIIS--

Radius of gyration: 22.17 Å; Cα contacts (8 Å, |Δi|>4): 672; chains: 1; bounding box: 53×43×67 Å

Sequence (382 aa):
MSSIRVSTLPIALRNDPTFETFLSPIVAYATAKLIGAEPMISINLFGMKYEQVLSDSEGVRLYSDSLRNICGENFNPHVVSDVNDQYVSKIKELLSSKIDDGTIVKTELELMMCSCGRSQFPKDALASIALEPDIVEKTASGYRCVFCHSELFEQVTSALILRAQSGFVAPTIFPDRYRKKAENQQQILSGRPVIISRVQRNTESRFSVHGYSIDPDVWWACMPFISLQNQDEVILVTSSKTLWHAVRTTHIARLLGIECKVSVLVHPYLKILDQETKLSRMSVSDYQKAVASPAAARAFLLTGLQWGSDVSNLTSDELYLVNHSYQVTVEIAQTDVISISRVTRVLQRNTFVSLFKKLRSLSKPALTEDESRLARAVLLPW

Solvent-accessible surface area (backbone atoms only — not comparable to full-atom values): 20923 Å² total; per-residue (Å²): 128,87,46,47,39,19,25,34,68,57,40,73,80,59,94,75,48,36,50,75,73,48,46,49,56,51,52,21,43,33,48,10,58,42,48,71,34,52,61,46,45,34,38,38,45,57,59,49,45,64,70,49,61,67,68,37,53,58,51,56,46,54,53,46,51,52,46,12,60,56,58,12,81,86,48,76,67,47,75,43,45,77,82,38,63,71,58,46,49,54,52,49,51,54,50,50,53,32,40,76,72,56,52,33,39,83,43,76,44,56,28,36,28,28,93,59,28,81,41,68,45,54,50,87,47,44,76,65,47,60,72,38,69,84,53,26,40,82,54,98,91,50,43,23,25,61,87,74,66,37,61,51,45,80,45,78,44,79,38,39,26,37,64,54,57,78,88,76,75,62,66,49,46,38,56,65,86,49,37,68,60,48,43,54,52,44,54,60,51,37,75,38,61,46,76,42,40,42,94,48,56,91,48,68,56,83,53,60,58,98,88,37,40,51,38,49,72,59,54,57,37,34,44,69,50,70,80,39,72,88,28,56,32,40,35,38,23,36,37,53,85,42,43,66,57,53,49,51,20,55,51,52,33,47,73,72,66,55,84,54,47,47,36,35,42,50,40,34,34,82,42,63,48,62,64,94,48,86,56,61,81,36,41,44,71,60,49,60,71,74,34,85,40,46,37,38,50,47,45,41,60,47,47,32,29,39,78,92,38,63,61,20,67,40,47,52,68,53,46,51,48,38,56,69,20,68,84,55,77,73,93,65,66,92,69,80,65,49,58,74,86,52,45,63,64,38,54,21,25,68,41,46,53,51,46,36,54,37,38,58,75,36,87,76,60,90,67,52,73,51,40,33,50,38,43,60,41,44,62,46,90,89

Mean predicted aligned error: 6.72 Å